Protein AF-A0A8S2E048-F1 (afdb_monomer)

InterPro domains:
  IPR001841 Zinc finger, RING-type [PS50089] (228-266)
  IPR013083 Zinc finger, RING/FYVE/PHD-type [G3DSA:3.30.40.10] (220-279)
  IPR013083 Zinc finger, RING/FYVE/PHD-type [G3DSA:3.30.40.10] (282-357)
  IPR036397 Ribonuclease H superfamily [G3DSA:3.30.420.10] (151-219)

Secondary structure (DSSP, 8-state):
-HHHHHHHTT-SS--HHHHHHHHT--HHHHHHHHHHH-S----PPPP-----TTHHHHHHHHHHHHHHHS-TT----EEEEEEEESS-TTS--------S-TTTS-HHHHS----TT--EEEEEEEEETTEEPPPEEEEESSPPPHHHHHHHS--S-----S-GGG-THHHHHHHHHHHHTGGG---SSHHHHHHHHHHHHHT--HHHHHHHHHTTS--SS-GGGSB-TTT-SBPSSEEEETTT--EEEHHHHHHHHHHH-S-B-TTSSB--EEEPPHHHHHHHTT-EEE-TTGGGT---EEEGGGHHHHHHT-GGGGGGG----HHHHHHH-TT-EEEPTTT--EEEHHHHHTTTT-HHHHHHHHHHHHHHHHHHHHHHHHHHHHHHHHHHHHHHHHHHHHHHHHHHHHHHHHHHHHHHHHHHHTS--S-HHHHHHHHHHHHHHHHHHHHHHHHHHHHHHHHHHHHHHHHHHHHHHHHHHHHHHHHHHHHHHHHHHHHHHHHSTTTHHHHHHHTTT-

Radius of gyration: 43.9 Å; Cα contacts (8 Å, |Δi|>4): 364; chains: 1; bounding box: 95×52×153 Å

Solvent-accessible surface area (backbone atoms only — not comparable to full-atom values): 30996 Å² total; per-residue (Å²): 108,71,66,58,51,70,62,53,57,97,44,90,87,68,50,65,60,59,52,14,65,76,70,76,41,60,45,70,59,53,55,49,45,31,68,77,71,47,91,64,71,97,72,82,84,79,90,71,84,84,69,62,83,66,48,53,62,49,39,53,51,40,52,55,47,49,68,71,67,57,57,90,89,56,86,64,73,51,70,54,75,47,79,46,52,40,65,47,81,90,54,96,68,90,83,79,74,89,73,99,47,82,84,81,49,55,63,81,68,75,46,87,86,78,67,95,80,56,67,38,36,41,38,37,46,40,37,29,60,90,35,68,53,85,76,43,75,46,89,38,95,61,85,84,54,71,67,63,53,63,75,70,61,84,95,81,82,84,82,80,63,91,45,73,88,78,44,52,60,62,58,51,51,52,52,51,47,50,61,56,38,47,92,80,38,63,39,96,43,71,69,55,41,54,52,47,48,59,51,47,59,73,67,57,54,54,66,58,40,25,60,57,34,44,90,73,52,74,60,93,55,65,60,88,71,45,32,10,81,79,82,68,41,74,49,50,71,56,33,17,32,63,77,83,65,53,46,28,21,44,66,63,51,52,50,50,28,62,75,65,70,63,50,47,35,99,85,78,45,73,58,40,91,30,84,47,55,67,69,48,51,65,42,48,53,67,39,75,41,70,44,92,39,38,91,69,67,41,84,55,69,36,36,57,83,49,39,66,65,44,62,76,67,36,87,38,57,72,55,76,80,60,88,72,68,64,71,64,46,71,76,69,46,48,77,46,75,43,69,40,90,87,74,64,50,76,46,38,50,48,36,53,77,69,61,74,63,35,75,68,55,48,50,50,51,52,52,52,53,50,50,52,50,52,52,51,50,50,54,51,51,51,54,52,50,52,54,50,53,52,53,52,51,54,50,50,52,54,48,52,53,51,50,51,54,53,48,54,56,51,50,54,52,49,52,53,52,52,52,54,49,54,58,55,66,73,60,79,76,90,51,72,72,57,50,52,51,48,50,53,52,46,52,51,50,52,48,53,50,49,53,51,50,53,52,50,52,52,54,48,51,56,54,48,53,52,52,52,53,59,49,52,55,53,49,53,54,51,51,55,54,49,55,58,53,48,58,54,51,56,57,52,51,59,54,54,55,58,58,62,56,65,75,61,58,76,68,59,64,63,56,66,63,55,72,76,74,112

Foldseek 3Di:
DVVLCVDPPPDPPDDLVNVCVVVVHDSVVSVCCCVPPHPDDDDDDDDDDDDDPCSVVLLVVLVVVCVVPQDLPDFDKDKDKDKDFQQLVVAPDPLDADDPDPVPDDCVRNDDDDDPQGFIKIKMWIATLQAIDPIDIDRDSDDDDVVNVVVPDDDPDDPDRVHVVLDLVVVVVNVLSCQLCPPSHGHPDPVRSVVSSVVSSVVDDSVNSNVSCVVVNPDLAPLVQQAAPQPRHGAAQWKAFPPPRGIHHPVRQVCVCVVVVPCADPVGDRGDTDHHDPVNVVSQQPDFDQAPLVVQPRPHGHGNVCNVVCNVVPPSVVVVPDDDDPVVCQVPPQQDWDADPQQRDTDGNVCVVVVVDDPVVSVVVVVVVVVVVVVVVVVVVVVVVVVVVVVVVVVVVVVVVVVVVVVVVVVVVVVVVVVVVVVVVVPDDDDPVVNVVVVVVVVVVVVVVVVVVVVVVVVVVVVVVVVVVVVVVVVVVVVVVVVVVVVVVVVVVVVVVVVVVVVVPPPPRVPVVVVVVD

Structure (mmCIF, N/CA/C/O backbone):
data_AF-A0A8S2E048-F1
#
_entry.id   AF-A0A8S2E048-F1
#
loop_
_atom_site.group_PDB
_atom_site.id
_atom_site.type_symbol
_atom_site.label_atom_id
_atom_site.label_alt_id
_atom_site.label_comp_id
_atom_site.label_asym_id
_atom_site.label_entity_id
_atom_site.label_seq_id
_atom_site.pdbx_PDB_ins_code
_atom_site.Cartn_x
_atom_site.Cartn_y
_atom_site.Cartn_z
_atom_site.occupancy
_atom_site.B_iso_or_equiv
_atom_site.auth_seq_id
_atom_site.auth_comp_id
_atom_site.auth_asym_id
_atom_site.auth_atom_id
_atom_site.pdbx_PDB_model_num
ATOM 1 N N . MET A 1 1 ? 26.032 9.652 -38.386 1.00 67.62 1 MET A N 1
ATOM 2 C CA . MET A 1 1 ? 24.810 9.243 -37.644 1.00 67.62 1 MET A CA 1
ATOM 3 C C . MET A 1 1 ? 24.551 7.737 -37.676 1.00 67.62 1 MET A C 1
ATOM 5 O O . MET A 1 1 ? 24.403 7.156 -36.607 1.00 67.62 1 MET A O 1
ATOM 9 N N . ALA A 1 2 ? 24.560 7.079 -38.843 1.00 71.56 2 ALA A N 1
ATOM 10 C CA . ALA A 1 2 ? 24.383 5.620 -38.939 1.00 71.56 2 ALA A CA 1
ATOM 11 C C . ALA A 1 2 ? 25.393 4.820 -38.087 1.00 71.56 2 ALA A C 1
ATOM 13 O O . ALA A 1 2 ? 25.016 3.880 -37.393 1.00 71.56 2 ALA A O 1
ATOM 14 N N . GLN A 1 3 ? 26.659 5.251 -38.053 1.00 74.75 3 GLN A N 1
ATOM 15 C CA . GLN A 1 3 ? 27.702 4.617 -37.235 1.00 74.75 3 GLN A CA 1
ATOM 16 C C . GLN A 1 3 ? 27.461 4.744 -35.718 1.00 74.75 3 GLN A C 1
ATOM 18 O O . GLN A 1 3 ? 27.667 3.772 -34.998 1.00 74.75 3 GLN A O 1
ATOM 23 N N . ILE A 1 4 ? 26.971 5.899 -35.239 1.00 74.94 4 ILE A N 1
ATOM 24 C CA . ILE A 1 4 ? 26.616 6.118 -33.821 1.00 74.94 4 ILE A CA 1
ATOM 25 C C . ILE A 1 4 ? 25.487 5.164 -33.420 1.00 74.94 4 ILE A C 1
ATOM 27 O O . ILE A 1 4 ? 25.600 4.452 -32.426 1.00 74.94 4 ILE A O 1
ATOM 31 N N . THR A 1 5 ? 24.433 5.102 -34.236 1.00 79.12 5 THR A N 1
ATOM 32 C CA . THR A 1 5 ? 23.272 4.231 -34.003 1.00 79.12 5 THR A CA 1
ATOM 33 C C . THR A 1 5 ? 23.685 2.761 -33.982 1.00 79.12 5 THR A C 1
ATOM 35 O O . THR A 1 5 ? 23.364 2.049 -33.038 1.00 79.12 5 THR A O 1
ATOM 38 N N . ARG A 1 6 ? 24.475 2.315 -34.965 1.00 82.56 6 ARG A N 1
ATOM 39 C CA . ARG A 1 6 ? 24.931 0.921 -35.070 1.00 82.56 6 ARG A CA 1
ATOM 40 C C . ARG A 1 6 ? 25.806 0.477 -33.895 1.00 82.56 6 ARG A C 1
ATOM 42 O O . ARG A 1 6 ? 25.727 -0.675 -33.491 1.00 82.56 6 ARG A O 1
ATOM 49 N N . ARG A 1 7 ? 26.663 1.358 -33.372 1.00 81.31 7 ARG A N 1
ATOM 50 C CA . ARG A 1 7 ? 27.609 1.024 -32.292 1.00 81.31 7 ARG A CA 1
ATOM 51 C C . ARG A 1 7 ? 27.009 1.150 -30.893 1.00 81.31 7 ARG A C 1
ATOM 53 O O . ARG A 1 7 ? 27.423 0.395 -30.019 1.00 81.31 7 ARG A O 1
ATOM 60 N N . LEU A 1 8 ? 26.099 2.102 -30.670 1.00 82.00 8 LEU A N 1
ATOM 61 C CA . LEU A 1 8 ? 25.545 2.382 -29.339 1.00 82.00 8 LEU A CA 1
ATOM 62 C C . LEU A 1 8 ? 24.195 1.705 -29.075 1.00 82.00 8 LEU A C 1
ATOM 64 O O . LEU A 1 8 ? 23.860 1.487 -27.911 1.00 82.00 8 LEU A O 1
ATOM 68 N N . ASN A 1 9 ? 23.413 1.362 -30.104 1.00 84.56 9 ASN A N 1
ATOM 69 C CA . ASN A 1 9 ? 22.145 0.668 -29.884 1.00 84.56 9 ASN A CA 1
ATOM 70 C C . ASN A 1 9 ? 22.388 -0.724 -29.280 1.00 84.56 9 ASN A C 1
ATOM 72 O O . ASN A 1 9 ? 23.207 -1.481 -29.796 1.00 84.56 9 ASN A O 1
ATOM 76 N N . ASN A 1 10 ? 21.674 -1.059 -28.202 1.00 82.81 10 ASN A N 1
ATOM 77 C CA . ASN A 1 10 ? 21.772 -2.341 -27.487 1.00 82.81 10 ASN A CA 1
ATOM 78 C C . ASN A 1 10 ? 23.187 -2.743 -27.021 1.00 82.81 10 ASN A C 1
ATOM 80 O O . ASN A 1 10 ? 23.429 -3.913 -26.734 1.00 82.81 10 ASN A O 1
ATOM 84 N N . ASN A 1 11 ? 24.119 -1.793 -26.904 1.00 83.81 11 ASN A N 1
ATOM 85 C CA . ASN A 1 11 ? 25.487 -2.075 -26.481 1.00 83.81 11 ASN A CA 1
ATOM 86 C C . ASN A 1 11 ? 25.740 -1.573 -25.052 1.00 83.81 11 ASN A C 1
ATOM 88 O O . ASN A 1 11 ? 25.639 -0.379 -24.776 1.00 83.81 11 ASN A O 1
ATOM 92 N N . SER A 1 12 ? 26.084 -2.487 -24.140 1.00 83.25 12 SER A N 1
ATOM 93 C CA . SER A 1 12 ? 26.368 -2.157 -22.736 1.00 83.25 12 SER A CA 1
ATOM 94 C C . SER A 1 12 ? 27.851 -1.973 -22.400 1.00 83.25 12 SER A C 1
ATOM 96 O O . SER A 1 12 ? 28.167 -1.636 -21.261 1.00 83.25 12 SER A O 1
ATOM 98 N N . GLU A 1 13 ? 28.751 -2.224 -23.350 1.00 83.25 13 GLU A N 1
ATOM 99 C CA . GLU A 1 13 ? 30.206 -2.254 -23.133 1.00 83.25 13 GLU A CA 1
ATOM 100 C C . GLU A 1 13 ? 30.890 -0.931 -23.501 1.00 83.25 13 GLU A C 1
ATOM 102 O O . GLU A 1 13 ? 32.025 -0.674 -23.103 1.00 83.25 13 GLU A O 1
ATOM 107 N N . ILE A 1 14 ? 30.196 -0.057 -24.237 1.00 82.19 14 ILE A N 1
ATOM 108 C CA . ILE A 1 14 ? 30.760 1.187 -24.763 1.00 82.19 14 ILE A CA 1
ATOM 109 C C . ILE A 1 14 ? 30.167 2.393 -24.027 1.00 82.19 14 ILE A C 1
ATOM 111 O O . ILE A 1 14 ? 28.967 2.655 -24.085 1.00 82.19 14 ILE A O 1
ATOM 115 N N . SER A 1 15 ? 31.025 3.177 -23.369 1.00 83.31 15 SER A N 1
ATOM 116 C CA . SER A 1 15 ? 30.645 4.483 -22.819 1.00 83.31 15 SER A CA 1
ATOM 117 C C . SER A 1 15 ? 30.685 5.568 -23.902 1.00 83.31 15 SER A C 1
ATOM 119 O O . SER A 1 15 ? 31.484 5.497 -24.837 1.00 83.31 15 SER A O 1
ATOM 121 N N . GLN A 1 16 ? 29.879 6.626 -23.755 1.00 83.06 16 GLN A N 1
ATOM 122 C CA . GLN A 1 16 ? 29.918 7.778 -24.671 1.00 83.06 16 GLN A CA 1
ATOM 123 C C . GLN A 1 16 ? 31.307 8.440 -24.711 1.00 83.06 16 GLN A C 1
ATOM 125 O O . GLN A 1 16 ? 31.718 8.942 -25.752 1.00 83.06 16 GLN A O 1
ATOM 130 N N . ARG A 1 17 ? 32.061 8.401 -23.599 1.00 83.50 17 ARG A N 1
ATOM 131 C CA . ARG A 1 17 ? 33.445 8.900 -23.545 1.00 83.50 17 ARG A CA 1
ATOM 132 C C . ARG A 1 17 ? 34.389 8.030 -24.370 1.00 83.50 17 ARG A C 1
ATOM 134 O O . ARG A 1 17 ? 35.115 8.568 -25.195 1.00 83.50 17 ARG A O 1
ATOM 141 N N . ASN A 1 18 ? 34.336 6.706 -24.211 1.00 84.31 18 ASN A N 1
ATOM 142 C CA . ASN A 1 18 ? 35.183 5.783 -24.977 1.00 84.31 18 ASN A CA 1
ATOM 143 C C . ASN A 1 18 ? 34.845 5.828 -26.472 1.00 84.31 18 ASN A C 1
ATOM 145 O O . ASN A 1 18 ? 35.739 5.790 -27.313 1.00 84.31 18 ASN A O 1
ATOM 149 N N . PHE A 1 19 ? 33.559 5.969 -26.802 1.00 84.50 19 PHE A N 1
ATOM 150 C CA . PHE A 1 19 ? 33.111 6.200 -28.171 1.00 84.50 19 PHE A CA 1
ATOM 151 C C . PHE A 1 19 ? 33.676 7.515 -28.730 1.00 84.50 19 PHE A C 1
ATOM 153 O O . PHE A 1 19 ? 34.195 7.536 -29.841 1.00 84.50 19 PHE A O 1
ATOM 160 N N . GLY A 1 20 ? 33.639 8.596 -27.945 1.00 85.88 20 GLY A N 1
ATOM 161 C CA . GLY A 1 20 ? 34.227 9.882 -28.319 1.00 85.88 20 GLY A CA 1
ATOM 162 C C . GLY A 1 20 ? 35.725 9.821 -28.574 1.00 85.88 20 GLY A C 1
ATOM 163 O O . GLY A 1 20 ? 36.179 10.324 -29.594 1.00 85.88 20 GLY A O 1
ATOM 164 N N . VAL A 1 21 ? 36.478 9.126 -27.722 1.00 87.00 21 VAL A N 1
ATOM 165 C CA . VAL A 1 21 ? 37.919 8.913 -27.924 1.00 87.00 21 VAL A CA 1
ATOM 166 C C . VAL A 1 21 ? 38.187 8.140 -29.218 1.00 87.00 21 VAL A C 1
ATOM 168 O O . VAL A 1 21 ? 39.034 8.547 -30.004 1.00 87.00 21 VAL A O 1
ATOM 171 N N . HIS A 1 22 ? 37.436 7.066 -29.485 1.00 85.00 22 HIS A N 1
ATOM 172 C CA . HIS A 1 22 ? 37.655 6.225 -30.667 1.00 85.00 22 HIS A CA 1
ATOM 173 C C . HIS A 1 22 ? 37.386 6.949 -31.995 1.00 85.00 22 HIS A C 1
ATOM 175 O O . HIS A 1 22 ? 38.055 6.676 -32.986 1.00 85.00 22 HIS A O 1
ATOM 181 N N . TYR A 1 23 ? 36.419 7.869 -32.016 1.00 83.75 23 TYR A N 1
ATOM 182 C CA . TYR A 1 23 ? 36.053 8.628 -33.217 1.00 83.75 23 TYR A CA 1
ATOM 183 C C . TYR A 1 23 ? 36.603 10.060 -33.230 1.00 83.75 23 TYR A C 1
ATOM 185 O O . TYR A 1 23 ? 36.299 10.809 -34.154 1.00 83.75 23 TYR A O 1
ATOM 193 N N . ASN A 1 24 ? 37.399 10.441 -32.225 1.00 87.06 24 ASN A N 1
ATOM 194 C CA . ASN A 1 24 ? 37.894 11.802 -32.010 1.00 87.06 24 ASN A CA 1
ATOM 195 C C . ASN A 1 24 ? 36.772 12.867 -31.984 1.00 87.06 24 ASN A C 1
ATOM 197 O O . ASN A 1 24 ? 36.847 13.912 -32.627 1.00 87.06 24 ASN A O 1
ATOM 201 N N . ILE A 1 25 ? 35.688 12.579 -31.256 1.00 87.81 25 ILE A N 1
ATOM 202 C CA . ILE A 1 25 ? 34.513 13.449 -31.108 1.00 87.81 25 ILE A CA 1
ATOM 203 C C . ILE A 1 25 ? 34.286 13.741 -29.624 1.00 87.81 25 ILE A C 1
ATOM 205 O O . ILE A 1 25 ? 34.302 12.842 -28.785 1.00 87.81 25 ILE A O 1
ATOM 209 N N . ALA A 1 26 ? 33.993 14.999 -29.288 1.00 86.75 26 ALA A N 1
ATOM 210 C CA . ALA A 1 26 ? 33.639 15.376 -27.923 1.00 86.75 26 ALA A CA 1
ATOM 211 C C . ALA A 1 26 ? 32.378 14.639 -27.422 1.00 86.75 26 ALA A C 1
ATOM 213 O O . ALA A 1 26 ? 31.374 14.531 -28.130 1.00 86.75 26 ALA A O 1
ATOM 214 N N . HIS A 1 27 ? 32.395 14.204 -26.158 1.00 83.94 27 HIS A N 1
ATOM 215 C CA . HIS A 1 27 ? 31.259 13.541 -25.501 1.00 83.94 27 HIS A CA 1
ATOM 216 C C . HIS A 1 27 ? 29.952 14.341 -25.620 1.00 83.94 27 HIS A C 1
ATOM 218 O O . HIS A 1 27 ? 28.907 13.786 -25.947 1.00 83.94 27 HIS A O 1
ATOM 224 N N . THR A 1 28 ? 30.014 15.657 -25.404 1.00 87.25 28 THR A N 1
ATOM 225 C CA . THR A 1 28 ? 28.857 16.565 -25.492 1.00 87.25 28 THR A CA 1
ATOM 226 C C . THR A 1 28 ? 28.228 16.572 -26.885 1.00 87.25 28 THR A C 1
ATOM 228 O O . THR A 1 28 ? 27.011 16.675 -27.029 1.00 87.25 28 THR A O 1
ATOM 231 N N . THR A 1 29 ? 29.041 16.404 -27.928 1.00 86.56 29 THR A N 1
ATOM 232 C CA . THR A 1 29 ? 28.575 16.285 -29.311 1.00 86.56 29 THR A CA 1
ATOM 233 C C . THR A 1 29 ? 27.859 14.955 -29.542 1.00 86.56 29 THR A C 1
ATOM 235 O O . THR A 1 29 ? 26.855 14.922 -30.252 1.00 86.56 29 THR A O 1
ATOM 238 N N . ILE A 1 30 ? 28.315 13.862 -28.929 1.00 84.81 30 ILE A N 1
ATOM 239 C CA . ILE A 1 30 ? 27.649 12.551 -29.008 1.00 84.81 30 ILE A CA 1
ATOM 240 C C . ILE A 1 30 ? 26.301 12.591 -28.288 1.00 84.81 30 ILE A C 1
ATOM 242 O O . ILE A 1 30 ? 25.295 12.187 -28.866 1.00 84.81 30 ILE A O 1
ATOM 246 N N . GLU A 1 31 ? 26.262 13.140 -27.075 1.00 86.75 31 GLU A N 1
ATOM 247 C CA . GLU A 1 31 ? 25.040 13.302 -26.286 1.00 86.75 31 GLU A CA 1
ATOM 248 C C . GLU A 1 31 ? 23.985 14.133 -27.030 1.00 86.75 31 GLU A C 1
ATOM 250 O O . GLU A 1 31 ? 22.841 13.701 -27.187 1.00 86.75 31 GLU A O 1
ATOM 255 N N . ARG A 1 32 ? 24.391 15.280 -27.590 1.00 87.25 32 ARG A N 1
ATOM 256 C CA . ARG A 1 32 ? 23.510 16.145 -28.385 1.00 87.25 32 ARG A CA 1
ATOM 257 C C . ARG A 1 32 ? 22.956 15.424 -29.615 1.00 87.25 32 ARG A C 1
ATOM 259 O O . ARG A 1 32 ? 21.759 15.502 -29.881 1.00 87.25 32 ARG A O 1
ATOM 266 N N . ASN A 1 33 ? 23.803 14.694 -30.346 1.00 86.31 33 ASN A N 1
ATOM 267 C CA . ASN A 1 33 ? 23.371 13.921 -31.514 1.00 86.31 33 ASN A CA 1
ATOM 268 C C . ASN A 1 33 ? 22.420 12.775 -31.134 1.00 86.31 33 ASN A C 1
ATOM 270 O O . ASN A 1 33 ? 21.452 12.534 -31.854 1.00 86.31 33 ASN A O 1
ATOM 274 N N . LEU A 1 34 ? 22.651 12.095 -30.007 1.00 84.25 34 LEU A N 1
ATOM 275 C CA . LEU A 1 34 ? 21.740 11.066 -29.507 1.00 84.25 34 LEU A CA 1
ATOM 276 C C . LEU A 1 34 ? 20.366 11.662 -29.186 1.00 84.25 34 LEU A C 1
ATOM 278 O O . LEU A 1 34 ? 19.361 11.128 -29.652 1.00 84.25 34 LEU A O 1
ATOM 282 N N . MET A 1 35 ? 20.325 12.784 -28.460 1.00 82.50 35 MET A N 1
ATOM 283 C CA . MET A 1 35 ? 19.078 13.442 -28.062 1.00 82.50 35 MET A CA 1
ATOM 284 C C . MET A 1 35 ? 18.288 14.017 -29.241 1.00 82.50 35 MET A C 1
ATOM 286 O O . MET A 1 35 ? 17.082 13.801 -29.319 1.00 82.50 35 MET A O 1
ATOM 290 N N . GLN A 1 36 ? 18.950 14.732 -30.152 1.00 84.44 36 GLN A N 1
ATOM 291 C CA . GLN A 1 36 ? 18.275 15.517 -31.194 1.00 84.44 36 GLN A CA 1
ATOM 292 C C . GLN A 1 36 ? 18.029 14.746 -32.493 1.00 84.44 36 GLN A C 1
ATOM 294 O O . GLN A 1 36 ? 17.171 15.135 -33.277 1.00 84.44 36 GLN A O 1
ATOM 299 N N . ARG A 1 37 ? 18.812 13.697 -32.766 1.00 83.88 37 ARG A N 1
ATOM 300 C CA . ARG A 1 37 ? 18.866 13.074 -34.100 1.00 83.88 37 ARG A CA 1
ATOM 301 C C . ARG A 1 37 ? 18.714 11.552 -34.089 1.00 83.88 37 ARG A C 1
ATOM 303 O O . ARG A 1 37 ? 18.853 10.927 -35.135 1.00 83.88 37 ARG A O 1
ATOM 310 N N . THR A 1 38 ? 18.459 10.941 -32.930 1.00 82.06 38 THR A N 1
ATOM 311 C CA . THR A 1 38 ? 18.181 9.498 -32.811 1.00 82.06 38 THR A CA 1
ATOM 312 C C . THR A 1 38 ? 17.097 9.232 -31.765 1.00 82.06 38 THR A C 1
ATOM 314 O O . THR A 1 38 ? 16.823 10.087 -30.922 1.00 82.06 38 THR A O 1
ATOM 317 N N . SER A 1 39 ? 16.533 8.024 -31.760 1.00 83.44 39 SER A N 1
ATOM 318 C CA . SER A 1 39 ? 15.650 7.516 -30.696 1.00 83.44 39 SER A CA 1
ATOM 319 C C . SER A 1 39 ? 16.404 6.835 -29.541 1.00 83.44 39 SER A C 1
ATOM 321 O O . SER A 1 39 ? 15.804 6.490 -28.524 1.00 83.44 39 SER A O 1
ATOM 323 N N . ILE A 1 40 ? 17.724 6.656 -29.656 1.00 83.75 40 ILE A N 1
ATOM 324 C CA . ILE A 1 40 ? 18.535 5.963 -28.650 1.00 83.75 40 ILE A CA 1
ATOM 325 C C . ILE A 1 40 ? 18.714 6.869 -27.433 1.00 83.75 40 ILE A C 1
ATOM 327 O O . ILE A 1 40 ? 19.072 8.044 -27.548 1.00 83.75 40 ILE A O 1
ATOM 331 N N . ARG A 1 41 ? 18.473 6.320 -26.240 1.00 85.50 41 ARG A N 1
ATOM 332 C CA . ARG A 1 41 ? 18.638 7.028 -24.967 1.00 85.50 41 ARG A CA 1
ATOM 333 C C . ARG A 1 41 ? 19.478 6.192 -24.003 1.00 85.50 41 ARG A C 1
ATOM 335 O O . ARG A 1 41 ? 19.247 4.987 -23.913 1.00 85.50 41 ARG A O 1
ATOM 342 N N . PRO A 1 42 ? 20.413 6.802 -23.253 1.00 79.62 42 PRO A N 1
ATOM 343 C CA . PRO A 1 42 ? 21.104 6.097 -22.185 1.00 79.62 42 PRO A CA 1
ATOM 344 C C . PRO A 1 42 ? 20.088 5.699 -21.106 1.00 79.62 42 PRO A C 1
ATOM 346 O O . PRO A 1 42 ? 19.324 6.528 -20.611 1.00 79.62 42 PRO A O 1
ATOM 349 N N . ARG A 1 43 ? 20.068 4.417 -20.741 1.00 80.81 43 ARG A N 1
ATOM 350 C CA . ARG A 1 43 ? 19.226 3.872 -19.669 1.00 80.81 43 ARG A CA 1
ATOM 351 C C . ARG A 1 43 ? 20.120 3.212 -18.625 1.00 80.81 43 ARG A C 1
ATOM 353 O O . ARG A 1 43 ? 21.130 2.598 -18.965 1.00 80.81 43 ARG A O 1
ATOM 360 N N . LYS A 1 44 ? 19.758 3.328 -17.345 1.00 77.00 44 LYS A N 1
ATOM 361 C CA . LYS A 1 44 ? 20.443 2.583 -16.280 1.00 77.00 44 LYS A CA 1
ATOM 362 C C . LYS A 1 44 ? 20.085 1.103 -16.407 1.00 77.00 44 LYS A C 1
ATOM 364 O O . LYS A 1 44 ? 18.911 0.767 -16.537 1.00 77.00 44 LYS A O 1
ATOM 369 N N . ARG A 1 45 ? 21.089 0.224 -16.350 1.00 76.06 45 ARG A N 1
ATOM 370 C CA . ARG A 1 45 ? 20.858 -1.226 -16.300 1.00 76.06 45 ARG A CA 1
ATOM 371 C C . ARG A 1 45 ? 20.123 -1.569 -15.008 1.00 76.06 45 ARG A C 1
ATOM 373 O O . ARG A 1 45 ? 20.528 -1.138 -13.928 1.00 76.06 45 ARG A O 1
ATOM 380 N N . ILE A 1 46 ? 19.058 -2.350 -15.132 1.00 74.69 46 ILE A N 1
ATOM 381 C CA . ILE A 1 46 ? 18.305 -2.861 -13.989 1.00 74.69 46 ILE A CA 1
ATOM 382 C C . ILE A 1 46 ? 19.099 -4.030 -13.396 1.00 74.69 46 ILE A C 1
ATOM 384 O O . ILE A 1 46 ? 19.632 -4.864 -14.131 1.00 74.69 46 ILE A O 1
ATOM 388 N N . LYS A 1 47 ? 19.232 -4.069 -12.066 1.00 72.88 47 LYS A N 1
ATOM 389 C CA . LYS A 1 47 ? 19.895 -5.181 -11.374 1.00 72.88 47 LYS A CA 1
ATOM 390 C C . LYS A 1 47 ? 19.021 -6.430 -11.495 1.00 72.88 47 LYS A C 1
ATOM 392 O O . LYS A 1 47 ? 17.844 -6.376 -11.162 1.00 72.88 47 LYS A O 1
ATOM 397 N N . ALA A 1 48 ? 19.611 -7.543 -11.915 1.00 70.31 48 ALA A N 1
ATOM 398 C CA . ALA A 1 48 ? 18.954 -8.844 -11.956 1.00 70.31 48 ALA A CA 1
ATOM 399 C C . ALA A 1 48 ? 19.873 -9.907 -11.330 1.00 70.31 48 ALA A C 1
ATOM 401 O O . ALA A 1 48 ? 21.098 -9.810 -11.473 1.00 70.31 48 ALA A O 1
ATOM 402 N N . PRO A 1 49 ? 19.319 -10.904 -10.621 1.00 72.56 49 PRO A N 1
ATOM 403 C CA . PRO A 1 49 ? 20.102 -12.017 -10.107 1.00 72.56 49 PRO A CA 1
ATOM 404 C C . PRO A 1 49 ? 20.673 -12.835 -11.267 1.00 72.56 49 PRO A C 1
ATOM 406 O O . PRO A 1 49 ? 19.996 -13.094 -12.261 1.00 72.56 49 PRO A O 1
ATOM 409 N N . LYS A 1 50 ? 21.931 -13.259 -11.133 1.00 81.19 50 LYS A N 1
ATOM 410 C CA . LYS A 1 50 ? 22.563 -14.150 -12.105 1.00 81.19 50 LYS A CA 1
ATOM 411 C C . LYS A 1 50 ? 22.061 -15.569 -11.858 1.00 81.19 50 LYS A C 1
ATOM 413 O O . LYS A 1 50 ? 22.527 -16.225 -10.929 1.00 81.19 50 LYS A O 1
ATOM 418 N N . TYR A 1 51 ? 21.112 -16.028 -12.669 1.00 80.25 51 TYR A N 1
ATOM 419 C CA . TYR A 1 51 ? 20.669 -17.416 -12.617 1.00 80.25 51 TYR A CA 1
ATOM 420 C C . TYR A 1 51 ? 21.800 -18.354 -13.042 1.00 80.25 51 TYR A C 1
ATOM 422 O O . TYR A 1 51 ? 22.514 -18.107 -14.014 1.00 80.25 51 TYR A O 1
ATOM 430 N N . VAL A 1 52 ? 21.967 -19.434 -12.287 1.00 82.88 52 VAL A N 1
ATOM 431 C CA . VAL A 1 52 ? 22.939 -20.493 -12.557 1.00 82.88 52 VAL A CA 1
ATOM 432 C C . VAL A 1 52 ? 22.172 -21.774 -12.878 1.00 82.88 52 VAL A C 1
ATOM 434 O O . VAL A 1 52 ? 21.336 -22.206 -12.084 1.00 82.88 52 VAL A O 1
ATOM 437 N N . LYS A 1 53 ? 22.474 -22.411 -14.018 1.00 84.56 53 LYS A N 1
ATOM 438 C CA . LYS A 1 53 ? 21.829 -23.661 -14.476 1.00 84.56 53 LYS A CA 1
ATOM 439 C C . LYS A 1 53 ? 20.294 -23.522 -14.555 1.00 84.56 53 LYS A C 1
ATOM 441 O O . LYS A 1 53 ? 19.785 -22.525 -15.051 1.00 84.56 53 LYS A O 1
ATOM 446 N N . ASP A 1 54 ? 19.554 -24.500 -14.032 1.00 81.81 54 ASP A N 1
ATOM 447 C CA . ASP A 1 54 ? 18.090 -24.591 -14.103 1.00 81.81 54 ASP A CA 1
ATOM 448 C C . ASP A 1 54 ? 17.340 -23.654 -13.142 1.00 81.81 54 ASP A C 1
ATOM 450 O O . ASP A 1 54 ? 16.125 -23.786 -12.978 1.00 81.81 54 ASP A O 1
ATOM 454 N N . GLN A 1 55 ? 18.026 -22.719 -12.475 1.00 78.31 55 GLN A N 1
ATOM 455 C CA . GLN A 1 55 ? 17.375 -21.767 -11.569 1.00 78.31 55 GLN A CA 1
ATOM 456 C C . GLN A 1 55 ? 16.309 -20.928 -12.283 1.00 78.31 55 GLN A C 1
ATOM 458 O O . GLN A 1 55 ? 15.243 -20.711 -11.716 1.00 78.31 55 GLN A O 1
ATOM 463 N N . GLU A 1 56 ? 16.556 -20.524 -13.531 1.00 80.94 56 GLU A N 1
ATOM 464 C CA . GLU A 1 56 ? 15.589 -19.770 -14.335 1.00 80.94 56 GLU A CA 1
ATOM 465 C C . GLU A 1 56 ? 14.334 -20.601 -14.639 1.00 80.94 56 GLU A C 1
ATOM 467 O O . GLU A 1 56 ? 13.219 -20.185 -14.325 1.00 80.94 56 GLU A O 1
ATOM 472 N N . LYS A 1 57 ? 14.511 -21.825 -15.156 1.00 79.12 57 LYS A N 1
ATOM 473 C CA . LYS A 1 57 ? 13.402 -22.755 -15.434 1.00 79.12 57 LYS A CA 1
ATOM 474 C C . LYS A 1 57 ? 12.604 -23.073 -14.170 1.00 79.12 57 LYS A C 1
ATOM 476 O O . LYS A 1 57 ? 11.376 -23.157 -14.202 1.00 79.12 57 LYS A O 1
ATOM 481 N N . ARG A 1 58 ? 13.291 -23.236 -13.034 1.00 78.12 58 ARG A N 1
ATOM 482 C CA . ARG A 1 58 ? 12.656 -23.471 -11.733 1.00 78.12 58 ARG A CA 1
ATOM 483 C C . ARG A 1 58 ? 11.861 -22.253 -11.272 1.00 78.12 58 ARG A C 1
ATOM 485 O O . ARG A 1 58 ? 10.741 -22.434 -10.806 1.00 78.12 58 ARG A O 1
ATOM 492 N N . ALA A 1 59 ? 12.400 -21.044 -11.424 1.00 75.44 59 ALA A N 1
ATOM 493 C CA . ALA A 1 59 ? 11.687 -19.811 -11.107 1.00 75.44 59 ALA A CA 1
ATOM 494 C C . ALA A 1 59 ? 10.416 -19.678 -11.959 1.00 75.44 59 ALA A C 1
ATOM 496 O O . ALA A 1 59 ? 9.336 -19.510 -11.401 1.00 75.44 59 ALA A O 1
ATOM 497 N N . GLN A 1 60 ? 10.510 -19.880 -13.278 1.00 77.06 60 GLN A N 1
ATOM 498 C CA . GLN A 1 60 ? 9.355 -19.866 -14.186 1.00 77.06 60 GLN A CA 1
ATOM 499 C C . GLN A 1 60 ? 8.289 -20.898 -13.785 1.00 77.06 60 GLN A C 1
ATOM 501 O O . GLN A 1 60 ? 7.111 -20.559 -13.646 1.00 77.06 60 GLN A O 1
ATOM 506 N N . LYS A 1 61 ? 8.694 -22.152 -13.529 1.00 74.88 61 LYS A N 1
ATOM 507 C CA . LYS A 1 61 ? 7.781 -23.217 -13.086 1.00 74.88 61 LYS A CA 1
ATOM 508 C C . LYS A 1 61 ? 7.094 -22.858 -11.768 1.00 74.88 61 LYS A C 1
ATOM 510 O O . LYS A 1 61 ? 5.882 -23.021 -11.653 1.00 74.88 61 LYS A O 1
ATOM 515 N N . ASN A 1 62 ? 7.853 -22.355 -10.797 1.00 71.50 62 ASN A N 1
ATOM 516 C CA . ASN A 1 62 ? 7.350 -21.966 -9.483 1.00 71.50 62 ASN A CA 1
ATOM 517 C C . ASN A 1 62 ? 6.372 -20.785 -9.560 1.00 71.50 62 ASN A C 1
ATOM 519 O O . ASN A 1 62 ? 5.331 -20.832 -8.909 1.00 71.50 62 ASN A O 1
ATOM 523 N N . CYS A 1 63 ? 6.653 -19.776 -10.390 1.00 73.88 63 CYS A N 1
ATOM 524 C CA . CYS A 1 63 ? 5.715 -18.685 -10.665 1.00 73.88 63 CYS A CA 1
ATOM 525 C C . CYS A 1 63 ? 4.411 -19.214 -11.276 1.00 73.88 63 CYS A C 1
ATOM 527 O O . CYS A 1 63 ? 3.329 -18.831 -10.842 1.00 73.88 63 CYS A O 1
ATOM 529 N N . GLY A 1 64 ? 4.497 -20.148 -12.229 1.00 67.44 64 GLY A N 1
ATOM 530 C CA . GLY A 1 64 ? 3.313 -20.782 -12.812 1.00 67.44 64 GLY A CA 1
ATOM 531 C C . GLY A 1 64 ? 2.503 -21.600 -11.799 1.00 67.44 64 GLY A C 1
ATOM 532 O O . GLY A 1 64 ? 1.277 -21.608 -11.856 1.00 67.44 64 GLY A O 1
ATOM 533 N N . VAL A 1 65 ? 3.168 -22.282 -10.861 1.00 70.00 65 VAL A N 1
ATOM 534 C CA . VAL A 1 65 ? 2.499 -23.000 -9.763 1.00 70.00 65 VAL A CA 1
ATOM 535 C C . VAL A 1 65 ? 1.790 -22.021 -8.831 1.00 70.00 65 VAL A C 1
ATOM 537 O O . VAL A 1 65 ? 0.611 -22.221 -8.567 1.00 70.00 65 VAL A O 1
ATOM 540 N N . LEU A 1 66 ? 2.459 -20.947 -8.400 1.00 70.88 66 LEU A N 1
ATOM 541 C CA . LEU A 1 66 ? 1.850 -19.897 -7.577 1.00 70.88 66 LEU A CA 1
ATOM 542 C C . LEU A 1 66 ? 0.609 -19.303 -8.230 1.00 70.88 66 LEU A C 1
ATOM 544 O O . LEU A 1 66 ? -0.437 -19.229 -7.596 1.00 70.88 66 LEU A O 1
ATOM 548 N N . TYR A 1 67 ? 0.723 -18.935 -9.504 1.00 70.56 67 TYR A N 1
ATOM 549 C CA . TYR A 1 67 ? -0.374 -18.350 -10.263 1.00 70.56 67 TYR A CA 1
ATOM 550 C C . TYR A 1 67 ? -1.612 -19.258 -10.298 1.00 70.56 67 TYR A C 1
ATOM 552 O O . TYR A 1 67 ? -2.734 -18.772 -10.229 1.00 70.56 67 TYR A O 1
ATOM 560 N N . ARG A 1 68 ? -1.414 -20.582 -10.377 1.00 65.81 68 ARG A N 1
ATOM 561 C CA . ARG A 1 68 ? -2.510 -21.564 -10.382 1.00 65.81 68 ARG A CA 1
ATOM 562 C C . ARG A 1 68 ? -3.035 -21.909 -8.990 1.00 65.81 68 ARG A C 1
ATOM 564 O O . ARG A 1 68 ? -4.187 -22.305 -8.871 1.00 65.81 68 ARG A O 1
ATOM 571 N N . GLN A 1 69 ? -2.181 -21.855 -7.970 1.00 68.56 69 GLN A N 1
ATOM 572 C CA . GLN A 1 69 ? -2.504 -22.332 -6.624 1.00 68.56 69 GLN A CA 1
ATOM 573 C C . GLN A 1 69 ? -3.044 -21.251 -5.698 1.00 68.56 69 GLN A C 1
ATOM 575 O O . GLN A 1 69 ? -3.684 -21.613 -4.717 1.00 68.56 69 GLN A O 1
ATOM 580 N N . ILE A 1 70 ? -2.782 -19.969 -5.962 1.00 67.50 70 ILE A N 1
ATOM 581 C CA . ILE A 1 70 ? -3.333 -18.864 -5.175 1.00 67.50 70 ILE A CA 1
ATOM 582 C C . ILE A 1 70 ? -4.807 -18.676 -5.570 1.00 67.50 70 ILE A C 1
ATOM 584 O O . ILE A 1 70 ? -5.080 -18.313 -6.715 1.00 67.50 70 ILE A O 1
ATOM 588 N N . PRO A 1 71 ? -5.767 -18.917 -4.656 1.00 62.66 71 PRO A N 1
ATOM 589 C CA . PRO A 1 71 ? -7.179 -18.658 -4.924 1.00 62.66 71 PRO A CA 1
ATOM 590 C C . PRO A 1 71 ? -7.451 -17.164 -5.135 1.00 62.66 71 PRO A C 1
ATOM 592 O O . PRO A 1 71 ? -6.798 -16.326 -4.517 1.00 62.66 71 PRO A O 1
ATOM 595 N N . LYS A 1 72 ? -8.464 -16.836 -5.945 1.00 57.84 72 LYS A N 1
ATOM 596 C CA . LYS A 1 72 ? -8.857 -15.449 -6.253 1.00 57.84 72 LYS A CA 1
ATOM 597 C C . LYS A 1 72 ? -9.241 -14.634 -5.013 1.00 57.84 72 LYS A C 1
ATOM 599 O O . LYS A 1 72 ? -8.817 -13.496 -4.876 1.00 57.84 72 LYS A O 1
ATOM 604 N N . ASP A 1 73 ? -9.923 -15.265 -4.059 1.00 62.22 73 ASP A N 1
ATOM 605 C CA . ASP A 1 73 ? -10.337 -14.638 -2.794 1.00 62.22 73 ASP A CA 1
ATOM 606 C C . ASP A 1 73 ? -9.310 -14.833 -1.666 1.00 62.22 73 ASP A C 1
ATOM 608 O O . ASP A 1 73 ? -9.615 -14.724 -0.473 1.00 62.22 73 ASP A O 1
ATOM 612 N N . CYS A 1 74 ? -8.073 -15.196 -2.012 1.00 65.31 74 CYS A N 1
ATOM 613 C CA . CYS A 1 74 ? -7.052 -15.471 -1.019 1.00 65.31 74 CYS A CA 1
ATOM 614 C C . CYS A 1 74 ? -6.466 -14.178 -0.462 1.00 65.31 74 CYS A C 1
ATOM 616 O O . CYS A 1 74 ? -5.840 -13.383 -1.161 1.00 65.31 74 CYS A O 1
ATOM 618 N N . PHE A 1 75 ? -6.600 -14.007 0.849 1.00 69.69 75 PHE A N 1
ATOM 619 C CA . PHE A 1 75 ? -5.879 -12.971 1.564 1.00 69.69 75 PHE A CA 1
ATOM 620 C C . PHE A 1 75 ? -4.405 -13.364 1.724 1.00 69.69 75 PHE A C 1
ATOM 622 O O . PHE A 1 75 ? -4.060 -14.212 2.551 1.00 69.69 75 PHE A O 1
ATOM 629 N N . ILE A 1 76 ? -3.533 -12.742 0.927 1.00 76.12 76 ILE A N 1
ATOM 630 C CA . ILE A 1 76 ? -2.094 -13.009 0.954 1.00 76.12 76 ILE A CA 1
ATOM 631 C C . ILE A 1 76 ? -1.436 -12.206 2.079 1.00 76.12 76 ILE A C 1
ATOM 633 O O . ILE A 1 76 ? -1.471 -10.973 2.101 1.00 76.12 76 ILE A O 1
ATOM 637 N N . VAL A 1 77 ? -0.779 -12.932 2.981 1.00 77.62 77 VAL A N 1
ATOM 638 C CA . VAL A 1 77 ? 0.139 -12.384 3.979 1.00 77.62 77 VAL A CA 1
ATOM 639 C C . VAL A 1 77 ? 1.538 -12.857 3.621 1.00 77.62 77 VAL A C 1
ATOM 641 O O . VAL A 1 77 ? 1.758 -14.056 3.462 1.00 77.62 77 VAL A O 1
ATOM 644 N N . MET A 1 78 ? 2.473 -11.922 3.487 1.00 79.75 78 MET A N 1
ATOM 645 C CA . MET A 1 78 ? 3.879 -12.224 3.232 1.00 79.75 78 MET A CA 1
ATOM 646 C C . MET A 1 78 ? 4.721 -11.743 4.398 1.00 79.75 78 MET A C 1
ATOM 648 O O . MET A 1 78 ? 4.556 -10.612 4.847 1.00 79.75 78 MET A O 1
ATOM 652 N N . ASP A 1 79 ? 5.627 -12.582 4.870 1.00 80.56 79 ASP A N 1
ATOM 653 C CA . ASP A 1 79 ? 6.574 -12.243 5.917 1.00 80.56 79 ASP A CA 1
ATOM 654 C C . ASP A 1 79 ? 8.015 -12.430 5.458 1.00 80.56 79 ASP A C 1
ATOM 656 O O . ASP A 1 79 ? 8.300 -13.123 4.478 1.00 80.56 79 ASP A O 1
ATOM 660 N N . ASP A 1 80 ? 8.907 -11.722 6.138 1.00 83.12 80 ASP A N 1
ATOM 661 C CA . ASP A 1 80 ? 10.338 -11.748 5.877 1.00 83.12 80 ASP A CA 1
ATOM 662 C C . ASP A 1 80 ? 11.099 -11.144 7.065 1.00 83.12 80 ASP A C 1
ATOM 664 O O . ASP A 1 80 ? 10.507 -10.522 7.964 1.00 83.12 80 ASP A O 1
ATOM 668 N N . GLU A 1 81 ? 12.424 -11.259 7.033 1.00 84.69 81 GLU A N 1
ATOM 669 C CA . GLU A 1 81 ? 13.312 -10.673 8.025 1.00 84.69 81 GLU A CA 1
ATOM 670 C C . GLU A 1 81 ? 14.462 -9.862 7.413 1.00 84.69 81 GLU A C 1
ATOM 672 O O . GLU A 1 81 ? 15.018 -10.179 6.361 1.00 84.69 81 GLU A O 1
ATOM 677 N N . LYS A 1 82 ? 14.864 -8.784 8.096 1.00 86.44 82 LYS A N 1
ATOM 678 C CA . LYS A 1 82 ? 15.988 -7.949 7.657 1.00 86.44 82 LYS A CA 1
ATOM 679 C C . LYS A 1 82 ? 16.837 -7.453 8.811 1.00 86.44 82 LYS A C 1
ATOM 681 O O . LYS A 1 82 ? 16.338 -7.055 9.862 1.00 86.44 82 LYS A O 1
ATOM 686 N N . TYR A 1 83 ? 18.143 -7.405 8.566 1.00 86.75 83 TYR A N 1
ATOM 687 C CA . TYR A 1 83 ? 19.104 -6.789 9.471 1.00 86.75 83 TYR A CA 1
ATOM 688 C C . TYR A 1 83 ? 19.211 -5.270 9.261 1.00 86.75 83 TYR A C 1
ATOM 690 O O . TYR A 1 83 ? 19.371 -4.789 8.129 1.00 86.75 83 TYR A O 1
ATOM 698 N N . PHE A 1 84 ? 19.195 -4.536 10.376 1.00 88.12 84 PHE A N 1
ATOM 699 C CA . PHE A 1 84 ? 19.431 -3.093 10.473 1.00 88.12 84 PHE A CA 1
ATOM 700 C C . PHE A 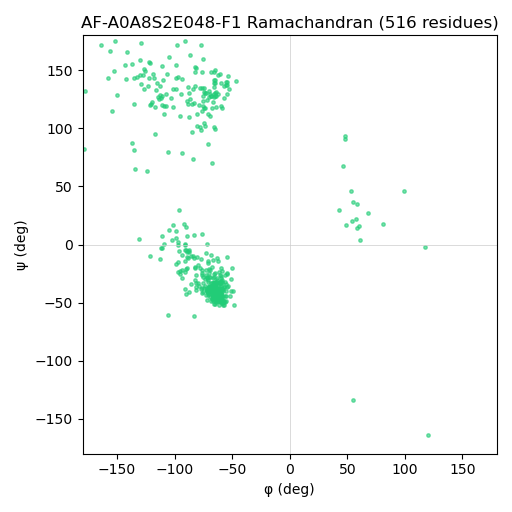1 84 ? 20.643 -2.824 11.370 1.00 88.12 84 PHE A C 1
ATOM 702 O O . PHE A 1 84 ? 20.653 -3.251 12.521 1.00 88.12 84 PHE A O 1
ATOM 709 N N . GLY A 1 85 ? 21.658 -2.131 10.852 1.00 88.25 85 GLY A N 1
ATOM 710 C CA . GLY A 1 85 ? 22.842 -1.712 11.611 1.00 88.25 85 GLY A CA 1
ATOM 711 C C . GLY A 1 85 ? 22.692 -0.330 12.251 1.00 88.25 85 GLY A C 1
ATOM 712 O O . GLY A 1 85 ? 21.697 0.357 12.029 1.00 88.25 85 GLY A O 1
ATOM 713 N N . LEU A 1 86 ? 23.661 0.109 13.049 1.00 87.19 86 LEU A N 1
ATOM 714 C CA . LEU A 1 86 ? 23.601 1.425 13.695 1.00 87.19 86 LEU A CA 1
ATOM 715 C C . LEU A 1 86 ? 23.788 2.576 12.697 1.00 87.19 86 LEU A C 1
ATOM 717 O O . LEU A 1 86 ? 23.081 3.579 12.790 1.00 87.19 86 LEU A O 1
ATOM 721 N N . SER A 1 87 ? 24.702 2.406 11.742 1.00 82.31 87 SER A N 1
ATOM 722 C CA . SER A 1 87 ? 25.124 3.442 10.788 1.00 82.31 87 SER A CA 1
ATOM 723 C C . SER A 1 87 ? 24.445 3.351 9.417 1.00 82.31 87 SER A C 1
ATOM 725 O O . SER A 1 87 ? 24.480 4.301 8.638 1.00 82.31 87 SER A O 1
ATOM 727 N N . GLY A 1 88 ? 23.837 2.202 9.095 1.00 77.44 88 GLY A N 1
ATOM 728 C CA . GLY A 1 88 ? 23.200 1.986 7.793 1.00 77.44 88 GLY A CA 1
ATOM 729 C C . GLY A 1 88 ? 24.195 1.927 6.630 1.00 77.44 88 GLY A C 1
ATOM 730 O O . GLY A 1 88 ? 23.813 2.232 5.501 1.00 77.44 88 GLY A O 1
ATOM 731 N N . ALA A 1 89 ? 25.445 1.523 6.891 1.00 72.06 89 ALA A N 1
ATOM 732 C CA . ALA A 1 89 ? 26.545 1.475 5.918 1.00 72.06 89 ALA A CA 1
ATOM 733 C C . ALA A 1 89 ? 26.203 0.735 4.610 1.00 72.06 89 ALA A C 1
ATOM 735 O O . ALA A 1 89 ? 26.719 1.064 3.546 1.00 72.06 89 ALA A O 1
ATOM 736 N N . ASP A 1 90 ? 25.302 -0.247 4.689 1.00 69.12 90 ASP A N 1
ATOM 737 C CA . ASP A 1 90 ? 24.871 -1.076 3.561 1.00 69.12 90 ASP A CA 1
ATOM 738 C C . ASP A 1 90 ? 23.952 -0.332 2.564 1.00 69.12 90 ASP A C 1
ATOM 740 O O . ASP A 1 90 ? 23.582 -0.890 1.526 1.00 69.12 90 ASP A O 1
ATOM 744 N N . ILE A 1 91 ? 23.523 0.898 2.870 1.00 71.44 91 ILE A N 1
ATOM 745 C CA . ILE A 1 91 ? 22.637 1.684 2.006 1.00 71.44 91 ILE A CA 1
ATOM 746 C C . ILE A 1 91 ? 23.490 2.496 1.030 1.00 71.44 91 ILE A C 1
ATOM 748 O O . ILE A 1 91 ? 24.311 3.302 1.468 1.00 71.44 91 ILE A O 1
ATOM 752 N N . PRO A 1 92 ? 23.283 2.346 -0.293 1.00 61.56 92 PRO A N 1
ATOM 753 C CA . PRO A 1 92 ? 23.942 3.194 -1.272 1.00 61.56 92 PRO A CA 1
ATOM 754 C C . PRO A 1 92 ? 23.443 4.634 -1.101 1.00 61.56 92 PRO A C 1
ATOM 756 O O . PRO A 1 92 ? 22.351 4.982 -1.546 1.00 61.56 92 PRO A O 1
ATOM 759 N N . GLY A 1 93 ? 24.233 5.451 -0.412 1.00 61.69 93 GLY A N 1
ATOM 760 C CA . GLY A 1 93 ? 24.005 6.877 -0.234 1.00 61.69 93 GLY A CA 1
ATOM 761 C C . GLY A 1 93 ? 24.984 7.693 -1.067 1.00 61.69 93 GLY A C 1
ATOM 762 O O . GLY A 1 93 ? 26.144 7.322 -1.240 1.00 61.69 93 GLY A O 1
ATOM 763 N N . ASN A 1 94 ? 24.520 8.840 -1.549 1.00 55.16 94 ASN A N 1
ATOM 764 C CA . ASN A 1 94 ? 25.369 9.854 -2.156 1.00 55.16 94 ASN A CA 1
ATOM 765 C C . ASN A 1 94 ? 25.974 10.732 -1.047 1.00 55.16 94 ASN A C 1
ATOM 767 O O . ASN A 1 94 ? 25.524 11.853 -0.811 1.00 55.16 94 ASN A O 1
ATOM 771 N N . ALA A 1 95 ? 26.948 10.197 -0.310 1.00 64.50 95 ALA A N 1
ATOM 772 C CA . ALA A 1 95 ? 27.711 10.984 0.652 1.00 64.50 95 ALA A CA 1
ATOM 773 C C . ALA A 1 95 ? 28.731 11.838 -0.114 1.00 64.50 95 ALA A C 1
ATOM 775 O O . ALA A 1 95 ? 29.777 11.342 -0.531 1.00 64.50 95 ALA A O 1
ATOM 776 N N . PHE A 1 96 ? 28.399 13.107 -0.340 1.00 71.25 96 PHE A N 1
ATOM 777 C CA . PHE A 1 96 ? 29.318 14.081 -0.922 1.00 71.25 96 PHE A CA 1
ATOM 778 C C . PHE A 1 96 ? 29.971 14.908 0.184 1.00 71.25 96 PHE A C 1
ATOM 780 O O . PHE A 1 96 ? 29.330 15.239 1.181 1.00 71.25 96 PHE A O 1
ATOM 787 N N . PHE A 1 97 ? 31.235 15.264 -0.017 1.00 79.94 97 PHE A N 1
ATOM 788 C CA . PHE A 1 97 ? 31.915 16.295 0.757 1.00 79.94 97 PHE A CA 1
ATOM 789 C C . PHE A 1 97 ? 32.345 17.405 -0.199 1.00 79.94 97 PHE A C 1
ATOM 791 O O . PHE A 1 97 ? 32.660 17.147 -1.362 1.00 79.94 97 PHE A O 1
ATOM 798 N N . TYR A 1 98 ? 32.334 18.640 0.286 1.00 82.88 98 TYR A N 1
ATOM 799 C CA . TYR A 1 98 ? 32.770 19.801 -0.480 1.00 82.88 98 TYR A CA 1
ATOM 800 C C . TYR A 1 98 ? 34.179 20.179 -0.038 1.00 82.88 98 TYR A C 1
ATOM 802 O O . TYR A 1 98 ? 34.466 20.216 1.158 1.00 82.88 98 TYR A O 1
ATOM 810 N N . THR A 1 99 ? 35.063 20.437 -0.997 1.00 87.25 99 THR A N 1
ATOM 811 C CA . THR A 1 99 ? 36.420 20.909 -0.729 1.00 87.25 99 THR A CA 1
ATOM 812 C C . THR A 1 99 ? 36.943 21.728 -1.901 1.00 87.25 99 THR A C 1
ATOM 814 O O . THR A 1 99 ? 36.590 21.456 -3.049 1.00 87.25 99 THR A O 1
ATOM 817 N N . ASN A 1 100 ? 37.804 22.701 -1.609 1.00 84.06 100 ASN A N 1
ATOM 818 C CA . ASN A 1 100 ? 38.555 23.434 -2.627 1.00 84.06 100 ASN A CA 1
ATOM 819 C C . ASN A 1 100 ? 39.804 22.652 -3.074 1.00 84.06 100 ASN A C 1
ATOM 821 O O . ASN A 1 100 ? 40.312 22.888 -4.165 1.00 84.06 100 ASN A O 1
ATOM 825 N N . ASP A 1 101 ? 40.274 21.704 -2.254 1.00 86.75 101 ASP 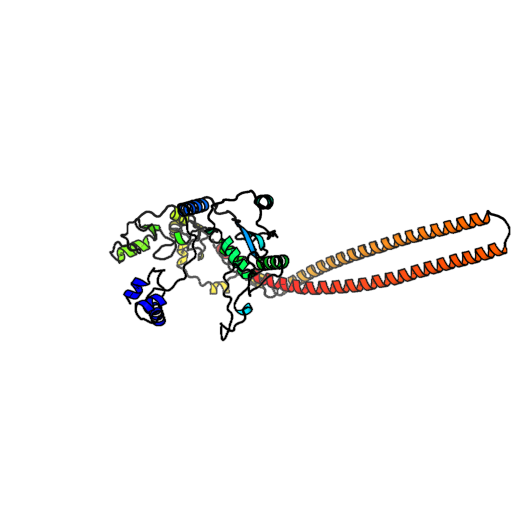A N 1
ATOM 826 C CA . ASP A 1 101 ? 41.420 20.845 -2.547 1.00 86.75 101 ASP A CA 1
ATOM 827 C C . ASP A 1 101 ? 41.327 19.510 -1.778 1.00 86.75 101 ASP A C 1
ATOM 829 O O . ASP A 1 101 ? 41.386 19.434 -0.548 1.00 86.75 101 ASP A O 1
ATOM 833 N N . ALA A 1 102 ? 41.190 18.411 -2.524 1.00 84.25 102 ALA A N 1
ATOM 834 C CA . ALA A 1 102 ? 41.027 17.067 -1.972 1.00 84.25 102 ALA A CA 1
ATOM 835 C C . ALA A 1 102 ? 42.299 16.493 -1.320 1.00 84.25 102 ALA A C 1
ATOM 837 O O . ALA A 1 102 ? 42.207 15.470 -0.627 1.00 84.25 102 ALA A O 1
ATOM 838 N N . SER A 1 103 ? 43.468 17.093 -1.561 1.00 85.38 103 SER A N 1
ATOM 839 C CA . SER A 1 103 ? 44.751 16.645 -1.004 1.00 85.38 103 SER A CA 1
ATOM 840 C C . SER A 1 103 ? 44.970 17.145 0.427 1.00 85.38 103 SER A C 1
ATOM 842 O O . SER A 1 103 ? 45.431 16.383 1.273 1.00 85.38 103 SER A O 1
ATOM 844 N N . THR A 1 104 ? 44.527 18.369 0.722 1.00 88.50 104 THR A N 1
ATOM 845 C CA . THR A 1 104 ? 44.601 19.011 2.046 1.00 88.50 104 THR A CA 1
ATOM 846 C C . THR A 1 104 ? 43.375 18.741 2.926 1.00 88.50 104 THR A C 1
ATOM 848 O O . THR A 1 104 ? 43.349 19.108 4.100 1.00 88.50 104 THR A O 1
ATOM 851 N N . THR A 1 105 ? 42.353 18.065 2.388 1.00 88.75 105 THR A N 1
ATOM 852 C CA . THR A 1 105 ? 41.113 17.766 3.119 1.00 88.75 105 THR A CA 1
ATOM 853 C C . THR A 1 105 ? 41.354 16.766 4.260 1.00 88.75 105 THR A C 1
ATOM 855 O O . THR A 1 105 ? 41.855 15.666 4.001 1.00 88.75 105 THR A O 1
ATOM 858 N N . PRO A 1 106 ? 40.922 17.078 5.498 1.00 88.62 106 PRO A N 1
ATOM 859 C CA . PRO A 1 106 ? 41.058 16.179 6.639 1.00 88.62 106 PRO A CA 1
ATOM 860 C C . PRO A 1 106 ? 40.441 14.784 6.400 1.00 88.62 106 PRO A C 1
ATOM 862 O O . PRO A 1 106 ? 39.337 14.683 5.847 1.00 88.62 106 PRO A O 1
ATOM 865 N N . PRO A 1 107 ? 41.089 13.689 6.855 1.00 86.88 107 PRO A N 1
ATOM 866 C CA . PRO A 1 107 ? 40.598 12.323 6.653 1.00 86.88 107 PRO A CA 1
ATOM 867 C C . PRO A 1 107 ? 39.178 12.067 7.171 1.00 86.88 107 PRO A C 1
ATOM 869 O O . PRO A 1 107 ? 38.451 11.292 6.561 1.00 86.88 107 PRO A O 1
ATOM 872 N N . ASN A 1 108 ? 38.757 12.726 8.252 1.00 83.06 108 ASN A N 1
ATOM 873 C CA . ASN A 1 108 ? 37.408 12.598 8.818 1.00 83.06 108 ASN A CA 1
ATOM 874 C C . ASN A 1 108 ? 36.308 13.223 7.939 1.00 83.06 108 ASN A C 1
ATOM 876 O O . ASN A 1 108 ? 35.143 12.873 8.090 1.00 83.06 108 ASN A O 1
ATOM 880 N N . VAL A 1 109 ? 36.669 14.144 7.040 1.00 80.75 109 VAL A N 1
ATOM 881 C CA . VAL A 1 109 ? 35.754 14.748 6.056 1.00 80.75 109 VAL A CA 1
ATOM 882 C C . VAL A 1 109 ? 35.756 13.936 4.761 1.00 80.75 109 VAL A C 1
ATOM 884 O O . VAL A 1 109 ? 34.713 13.730 4.146 1.00 80.75 109 VAL A O 1
ATOM 887 N N . LYS A 1 110 ? 36.934 13.445 4.363 1.00 81.88 110 LYS A N 1
ATOM 888 C CA . LYS A 1 110 ? 37.142 12.694 3.119 1.00 81.88 110 LYS A CA 1
ATOM 889 C C . LYS A 1 110 ? 36.642 11.250 3.194 1.00 81.88 110 LYS A C 1
ATOM 891 O O . LYS A 1 110 ? 36.127 10.726 2.207 1.00 81.88 110 LYS A O 1
ATOM 896 N N . TYR A 1 111 ? 36.807 10.599 4.343 1.00 81.00 111 TYR A N 1
ATOM 897 C CA . TYR A 1 111 ? 36.468 9.194 4.540 1.00 81.00 111 TYR A CA 1
ATOM 898 C C . TYR A 1 111 ? 35.377 9.051 5.593 1.00 81.00 111 TYR A C 1
ATOM 900 O O . TYR A 1 111 ? 35.578 9.351 6.770 1.00 81.00 111 TYR A O 1
ATOM 908 N N . LYS A 1 112 ? 34.229 8.510 5.181 1.00 74.25 112 LYS A N 1
ATOM 909 C CA . LYS A 1 112 ? 33.206 8.074 6.127 1.00 74.25 112 LYS A CA 1
ATOM 910 C C . LYS A 1 112 ? 33.652 6.758 6.767 1.00 74.25 112 LYS A C 1
ATOM 912 O O . LYS A 1 112 ? 33.890 5.772 6.069 1.00 74.25 112 LYS A O 1
ATOM 917 N N . GLN A 1 113 ? 33.816 6.766 8.086 1.00 74.31 113 GLN A N 1
ATOM 918 C CA . GLN A 1 113 ? 34.255 5.599 8.846 1.00 74.31 113 GLN A CA 1
ATOM 919 C C . GLN A 1 113 ? 33.071 4.670 9.124 1.00 74.31 113 GLN A C 1
ATOM 921 O O . GLN A 1 113 ? 31.998 5.124 9.508 1.00 74.31 113 GLN A O 1
ATOM 926 N N . TYR A 1 114 ? 33.281 3.364 8.957 1.00 69.19 114 TYR A N 1
ATOM 927 C CA . TYR A 1 114 ? 32.279 2.340 9.244 1.00 69.19 114 TYR A CA 1
ATOM 928 C C . TYR A 1 114 ? 32.905 1.181 10.011 1.00 69.19 114 TYR A C 1
ATOM 930 O O . TYR A 1 114 ? 34.035 0.771 9.741 1.00 69.19 114 TYR A O 1
ATOM 938 N N . GLN A 1 115 ? 32.148 0.609 10.943 1.00 73.25 115 GLN A N 1
ATOM 939 C CA . GLN A 1 115 ? 32.566 -0.587 11.661 1.00 73.25 115 GLN A CA 1
ATOM 940 C C . GLN A 1 115 ? 32.196 -1.838 10.849 1.00 73.25 115 GLN A C 1
ATOM 942 O O . GLN A 1 115 ? 31.024 -2.086 10.578 1.00 73.25 115 GLN A O 1
ATOM 947 N N . LYS A 1 116 ? 33.195 -2.660 10.490 1.00 69.50 116 LYS A N 1
ATOM 948 C CA . LYS A 1 116 ? 33.014 -3.888 9.682 1.00 69.50 116 LYS A CA 1
ATOM 949 C C . LYS A 1 116 ? 31.975 -4.854 10.271 1.00 69.50 116 LYS A C 1
ATOM 951 O O . LYS A 1 116 ? 31.229 -5.487 9.530 1.00 69.50 116 LYS A O 1
ATOM 956 N N . PHE A 1 117 ? 31.924 -4.946 11.599 1.00 73.56 117 PHE A N 1
ATOM 957 C CA . PHE A 1 117 ? 30.963 -5.756 12.348 1.00 73.56 117 PHE A CA 1
ATOM 958 C C . PHE A 1 117 ? 30.203 -4.876 13.344 1.00 73.56 117 PHE A C 1
ATOM 960 O O . PHE A 1 117 ? 30.353 -5.013 14.556 1.00 73.56 117 PHE A O 1
ATOM 967 N N . GLU A 1 118 ? 29.438 -3.913 12.830 1.00 78.06 118 GLU A N 1
ATOM 968 C CA . GLU A 1 118 ? 28.560 -3.112 13.685 1.00 78.06 118 GLU A CA 1
ATOM 969 C C . GLU A 1 118 ? 27.442 -3.973 14.309 1.00 78.06 118 GLU A C 1
ATOM 971 O O . GLU A 1 118 ? 26.973 -4.925 13.673 1.00 78.06 118 GLU A O 1
ATOM 976 N N . PRO A 1 119 ? 26.971 -3.646 15.527 1.00 82.19 119 PRO A N 1
ATOM 977 C CA . PRO A 1 119 ? 25.790 -4.270 16.112 1.00 82.19 119 PRO A CA 1
ATOM 978 C C . PRO A 1 119 ? 24.560 -4.115 15.208 1.00 82.19 119 PRO A C 1
ATOM 980 O O . PRO A 1 119 ? 24.295 -3.024 14.696 1.00 82.19 119 PRO A O 1
ATOM 983 N N . LYS A 1 120 ? 23.780 -5.191 15.044 1.00 85.06 120 LYS A N 1
ATOM 984 C CA . LYS A 1 120 ? 22.593 -5.204 14.176 1.00 85.06 120 LYS A CA 1
ATOM 985 C C . LYS A 1 120 ? 21.348 -5.665 14.930 1.00 85.06 120 LYS A C 1
ATOM 987 O O . LYS A 1 120 ? 21.417 -6.475 15.846 1.00 85.06 120 LYS A O 1
ATOM 992 N N . LEU A 1 121 ? 20.193 -5.160 14.518 1.00 85.81 121 LEU A N 1
ATOM 993 C CA . LEU A 1 121 ? 18.883 -5.674 14.903 1.00 85.81 121 LEU A CA 1
ATOM 994 C C . LEU A 1 121 ? 18.357 -6.572 13.796 1.00 85.81 121 LEU A C 1
ATOM 996 O O . LEU A 1 121 ? 18.385 -6.165 12.634 1.00 85.81 121 LEU A O 1
ATOM 1000 N N . LEU A 1 122 ? 17.831 -7.744 14.154 1.00 84.38 122 LEU A N 1
ATOM 1001 C CA . LEU A 1 122 ? 16.975 -8.491 13.243 1.00 84.38 122 LEU A CA 1
ATOM 1002 C C . LEU A 1 122 ? 15.542 -7.997 13.419 1.00 84.38 122 LEU A C 1
ATOM 1004 O O . LEU A 1 122 ? 15.004 -7.985 14.528 1.00 84.38 122 LEU A O 1
ATOM 1008 N N . VAL A 1 123 ? 14.936 -7.588 12.318 1.00 85.62 123 VAL A N 1
ATOM 1009 C CA . VAL A 1 123 ? 13.561 -7.112 12.271 1.00 85.62 123 VAL A CA 1
ATOM 1010 C C . VAL A 1 123 ? 12.747 -8.106 11.465 1.00 85.62 123 VAL A C 1
ATOM 1012 O O . VAL A 1 123 ? 13.105 -8.388 10.327 1.00 85.62 123 VAL A O 1
ATOM 1015 N N . TRP A 1 124 ? 11.661 -8.607 12.047 1.00 85.50 124 TRP A N 1
ATOM 1016 C CA . TRP A 1 124 ? 10.681 -9.448 11.364 1.00 85.50 124 TRP A CA 1
ATOM 1017 C C . TRP A 1 124 ? 9.360 -8.693 11.242 1.00 85.50 124 TRP A C 1
ATOM 1019 O O . TRP A 1 124 ? 8.902 -8.042 12.196 1.00 85.50 124 TRP A O 1
ATOM 1029 N N . LEU A 1 125 ? 8.754 -8.775 10.061 1.00 84.00 125 LEU A N 1
ATOM 1030 C CA . LEU A 1 125 ? 7.491 -8.119 9.758 1.00 84.00 125 LEU A CA 1
ATOM 1031 C C . LEU A 1 125 ? 6.718 -8.922 8.709 1.00 84.00 125 LEU A C 1
ATOM 1033 O O . LEU A 1 125 ? 7.239 -9.204 7.636 1.00 84.00 125 LEU A O 1
ATOM 1037 N N . ALA A 1 126 ? 5.451 -9.215 8.997 1.00 83.69 126 ALA A N 1
ATOM 1038 C CA . ALA A 1 126 ? 4.486 -9.640 7.986 1.00 83.69 126 ALA A CA 1
ATOM 1039 C C . ALA A 1 126 ? 3.689 -8.447 7.441 1.00 83.69 126 ALA A C 1
ATOM 1041 O O . ALA A 1 126 ? 3.320 -7.555 8.212 1.00 83.69 126 ALA A O 1
ATOM 1042 N N . ILE A 1 127 ? 3.388 -8.460 6.145 1.00 84.94 127 ILE A N 1
ATOM 1043 C CA . ILE A 1 127 ? 2.611 -7.455 5.416 1.00 84.94 127 ILE A CA 1
ATOM 1044 C C . ILE A 1 127 ? 1.498 -8.088 4.580 1.00 84.94 127 ILE A C 1
ATOM 1046 O O . ILE A 1 127 ? 1.536 -9.268 4.234 1.00 84.94 127 ILE A O 1
ATOM 1050 N N . SER A 1 128 ? 0.502 -7.274 4.250 1.00 82.31 128 SER A N 1
ATOM 1051 C CA . SER A 1 128 ? -0.620 -7.606 3.376 1.00 82.31 128 SER A CA 1
ATOM 1052 C C . SER A 1 128 ? -1.140 -6.341 2.687 1.00 82.31 128 SER A C 1
ATOM 1054 O O . SER A 1 128 ? -0.747 -5.228 3.044 1.00 82.31 128 SER A O 1
ATOM 1056 N N . ALA A 1 129 ? -2.098 -6.487 1.769 1.00 77.31 129 ALA A N 1
ATOM 1057 C CA . ALA A 1 129 ? -2.784 -5.345 1.156 1.00 77.31 129 ALA A CA 1
ATOM 1058 C C . ALA A 1 129 ? -3.582 -4.484 2.163 1.00 77.31 129 ALA A C 1
ATOM 1060 O O . ALA A 1 129 ? -3.982 -3.375 1.825 1.00 77.31 129 ALA A O 1
ATOM 1061 N N . LYS A 1 130 ? -3.814 -4.982 3.389 1.00 77.56 130 LYS A N 1
ATOM 1062 C CA . LYS A 1 130 ? -4.502 -4.269 4.481 1.00 77.56 130 LYS A CA 1
ATOM 1063 C C . LYS A 1 130 ? -3.547 -3.602 5.477 1.00 77.56 130 LYS A C 1
ATOM 1065 O O . LYS A 1 130 ? -3.999 -3.080 6.486 1.00 77.56 130 LYS A O 1
ATOM 1070 N N . GLY A 1 131 ? -2.238 -3.682 5.247 1.00 82.19 131 GLY A N 1
ATOM 1071 C CA . GLY A 1 131 ? -1.235 -3.120 6.147 1.00 82.19 131 GLY A CA 1
ATOM 1072 C C . GLY A 1 131 ? -0.268 -4.160 6.705 1.00 82.19 131 GLY A C 1
ATOM 1073 O O . GLY A 1 131 ? -0.131 -5.270 6.179 1.00 82.19 131 GLY A O 1
ATOM 1074 N N . CYS A 1 132 ? 0.437 -3.783 7.770 1.00 86.00 132 CYS A N 1
ATOM 1075 C CA . CYS A 1 132 ? 1.510 -4.574 8.363 1.00 86.00 132 CYS A CA 1
ATOM 1076 C C . CYS A 1 132 ? 1.151 -5.129 9.750 1.00 86.00 132 CYS A C 1
ATOM 1078 O O . CYS A 1 132 ? 0.315 -4.604 10.480 1.00 86.00 132 CYS A O 1
ATOM 1080 N N . SER A 1 133 ? 1.789 -6.238 10.106 1.00 84.50 133 SER A N 1
ATOM 1081 C CA . SER A 1 133 ? 1.635 -6.896 11.402 1.00 84.50 133 SER A CA 1
ATOM 1082 C C . SER A 1 133 ? 2.395 -6.169 12.513 1.00 84.50 133 SER A C 1
ATOM 1084 O O . SER A 1 133 ? 3.212 -5.277 12.283 1.00 84.50 133 SER A O 1
ATOM 1086 N N . LYS A 1 134 ? 2.170 -6.599 13.760 1.00 80.94 134 LYS A N 1
ATOM 1087 C CA . LYS A 1 134 ? 2.958 -6.126 14.899 1.00 80.94 134 LYS A CA 1
ATOM 1088 C C . LYS A 1 134 ? 4.439 -6.455 14.692 1.00 80.94 134 LYS A C 1
ATOM 1090 O O . LYS A 1 134 ? 4.813 -7.627 14.649 1.00 80.94 134 LYS A O 1
ATOM 1095 N N . LEU A 1 135 ? 5.252 -5.401 14.654 1.00 83.62 135 LEU A N 1
ATOM 1096 C CA . LEU A 1 135 ? 6.701 -5.471 14.521 1.00 83.62 135 LEU A CA 1
ATOM 1097 C C . LEU A 1 135 ? 7.337 -6.361 15.592 1.00 83.62 135 LEU A C 1
ATOM 1099 O O . LEU A 1 135 ? 7.131 -6.140 16.792 1.00 83.62 135 LEU A O 1
ATOM 1103 N N . TYR A 1 136 ? 8.188 -7.287 15.155 1.00 82.06 136 TYR A N 1
ATOM 1104 C CA . TYR A 1 136 ? 9.057 -8.055 16.033 1.00 82.06 136 TYR A CA 1
ATOM 1105 C C . TYR A 1 136 ? 10.518 -7.647 15.813 1.00 82.06 136 TYR A C 1
ATOM 1107 O O . TYR A 1 136 ? 11.001 -7.608 14.684 1.00 82.06 136 TYR A O 1
ATOM 1115 N N . ILE A 1 137 ? 11.215 -7.304 16.897 1.00 82.38 137 ILE A N 1
ATOM 1116 C CA . ILE A 1 137 ? 12.636 -6.944 16.870 1.00 82.38 137 ILE A CA 1
ATOM 1117 C C . ILE A 1 137 ? 13.369 -7.910 17.784 1.00 82.38 137 ILE A C 1
ATOM 1119 O O . ILE A 1 137 ? 13.112 -7.934 18.989 1.00 82.38 137 ILE A O 1
ATOM 1123 N N . TYR A 1 138 ? 14.317 -8.641 17.215 1.00 77.69 138 TYR A N 1
ATOM 1124 C CA . TYR A 1 138 ? 15.242 -9.470 17.961 1.00 77.69 138 TYR A CA 1
ATOM 1125 C C . TYR A 1 138 ? 16.590 -8.753 18.071 1.00 77.69 138 TYR A C 1
ATOM 1127 O O . TYR A 1 138 ? 17.245 -8.425 17.076 1.00 77.69 138 TYR A O 1
ATOM 1135 N N . ILE A 1 139 ? 16.985 -8.471 19.312 1.00 71.38 139 ILE A N 1
ATOM 1136 C CA . ILE A 1 139 ? 18.273 -7.860 19.629 1.00 71.38 139 ILE A CA 1
ATOM 1137 C C . ILE A 1 139 ? 19.287 -8.996 19.703 1.00 71.38 139 ILE A C 1
ATOM 1139 O O . ILE A 1 139 ? 19.404 -9.658 20.730 1.00 71.38 139 ILE A O 1
ATOM 1143 N N . SER A 1 140 ? 20.007 -9.227 18.610 1.00 62.09 140 SER A N 1
ATOM 1144 C CA . SER A 1 140 ? 21.069 -10.225 18.583 1.00 62.09 140 SER A CA 1
ATOM 1145 C C . SER A 1 140 ? 22.419 -9.576 18.370 1.00 62.09 140 SER A C 1
ATOM 1147 O O . SER A 1 140 ? 22.568 -8.706 17.518 1.00 62.09 140 SER A O 1
ATOM 1149 N N . LYS A 1 141 ? 23.434 -10.057 19.088 1.00 58.03 141 LYS A N 1
ATOM 1150 C CA . LYS A 1 141 ? 24.830 -9.787 18.723 1.00 58.03 141 LYS A CA 1
ATOM 1151 C C . LYS A 1 141 ? 25.309 -10.697 17.575 1.00 58.03 141 LYS A C 1
ATOM 1153 O O . LYS A 1 141 ? 26.280 -10.348 16.919 1.00 58.03 141 LYS A O 1
ATOM 1158 N N . ASN A 1 142 ? 24.606 -11.809 17.310 1.00 55.66 142 ASN A N 1
ATOM 1159 C CA . ASN A 1 142 ? 24.981 -12.866 16.355 1.00 55.66 142 ASN A CA 1
ATOM 1160 C C . ASN A 1 142 ? 23.838 -13.212 15.369 1.00 55.66 142 ASN A C 1
ATOM 1162 O O . ASN A 1 142 ? 22.711 -12.737 15.510 1.00 55.66 142 ASN A O 1
ATOM 1166 N N . ALA A 1 143 ? 24.092 -14.054 14.364 1.00 54.91 143 ALA A N 1
ATOM 1167 C CA . ALA A 1 143 ? 23.033 -14.574 13.490 1.00 54.91 143 ALA A CA 1
ATOM 1168 C C . ALA A 1 143 ? 21.980 -15.374 14.291 1.00 54.91 143 ALA A C 1
ATOM 1170 O O . ALA A 1 143 ? 22.307 -16.000 15.299 1.00 54.91 143 ALA A O 1
ATOM 1171 N N . VAL A 1 144 ? 20.713 -15.331 13.868 1.00 56.00 144 VAL A N 1
ATOM 1172 C CA . VAL A 1 144 ? 19.619 -16.051 14.547 1.00 56.00 144 VAL A CA 1
ATOM 1173 C C . VAL A 1 144 ? 19.694 -17.541 14.210 1.00 56.00 144 VAL A C 1
ATOM 1175 O O . VAL A 1 144 ? 19.909 -17.898 13.055 1.00 56.00 144 VAL A O 1
ATOM 1178 N N . ASN A 1 145 ? 19.545 -18.416 15.212 1.00 58.91 145 ASN A N 1
ATOM 1179 C CA . ASN A 1 145 ? 19.550 -19.866 15.006 1.00 58.91 145 ASN A CA 1
ATOM 1180 C C . ASN A 1 145 ? 18.167 -20.367 14.530 1.00 58.91 145 ASN A C 1
ATOM 1182 O O . ASN A 1 145 ? 17.127 -19.782 14.844 1.00 58.91 145 ASN A O 1
ATOM 1186 N N . GLY A 1 146 ? 18.146 -21.470 13.772 1.00 55.78 146 GLY A N 1
ATOM 1187 C CA . GLY A 1 146 ? 16.908 -22.028 13.207 1.00 55.78 146 GLY A CA 1
ATOM 1188 C C . GLY A 1 146 ? 15.877 -22.450 14.261 1.00 55.78 146 GLY A C 1
ATOM 1189 O O . GLY A 1 146 ? 14.678 -22.406 14.011 1.00 55.78 146 GLY A O 1
ATOM 1190 N N . GLU A 1 147 ? 16.320 -22.785 15.473 1.00 60.28 1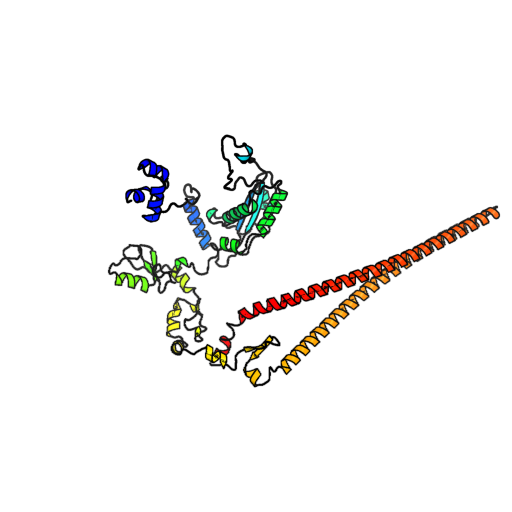47 GLU A N 1
ATOM 1191 C CA . GLU A 1 147 ? 15.431 -23.161 16.575 1.00 60.28 147 GLU A CA 1
ATOM 1192 C C . GLU A 1 147 ? 14.691 -21.953 17.182 1.00 60.28 147 GLU A C 1
ATOM 1194 O O . GLU A 1 147 ? 13.502 -22.048 17.490 1.00 60.28 147 GLU A O 1
ATOM 1199 N N . THR A 1 148 ? 15.347 -20.790 17.290 1.00 57.62 148 THR A N 1
ATOM 1200 C CA . THR A 1 148 ? 14.696 -19.525 17.685 1.00 57.62 148 THR A CA 1
ATOM 1201 C C . THR A 1 148 ? 13.705 -19.078 16.615 1.00 57.62 148 THR A C 1
ATOM 1203 O O . THR A 1 148 ? 12.628 -18.593 16.954 1.00 57.62 148 THR A O 1
ATOM 1206 N N . TYR A 1 149 ? 14.029 -19.302 15.338 1.00 55.69 149 TYR A N 1
ATOM 1207 C CA . TYR A 1 149 ? 13.146 -19.011 14.209 1.00 55.69 149 TYR A CA 1
ATOM 1208 C C . TYR A 1 149 ? 11.850 -19.843 14.263 1.00 55.69 149 TYR A C 1
ATOM 1210 O O . TYR A 1 149 ? 10.752 -19.291 14.217 1.00 55.69 149 TYR A O 1
ATOM 1218 N N . LEU A 1 150 ? 11.967 -21.162 14.468 1.00 58.47 150 LEU A N 1
ATOM 1219 C CA . LEU A 1 150 ? 10.828 -22.090 14.530 1.00 58.47 150 LEU A CA 1
ATOM 1220 C C . LEU A 1 150 ? 9.938 -21.889 15.765 1.00 58.47 150 LEU A C 1
ATOM 1222 O O . LEU A 1 150 ? 8.718 -22.015 15.667 1.00 58.47 150 LEU A O 1
ATOM 1226 N N . LYS A 1 151 ? 10.521 -21.561 16.926 1.00 60.03 151 LYS A N 1
ATOM 1227 C CA . LYS A 1 151 ? 9.755 -21.323 18.162 1.00 60.03 151 LYS A CA 1
ATOM 1228 C C . LYS A 1 151 ? 8.934 -20.032 18.116 1.00 60.03 151 LYS A C 1
ATOM 1230 O O . LYS A 1 151 ? 7.961 -19.920 18.857 1.00 60.03 151 LYS A O 1
ATOM 1235 N N . GLN A 1 152 ? 9.325 -19.052 17.295 1.00 56.66 152 GLN A N 1
ATOM 1236 C CA . GLN A 1 152 ? 8.756 -17.710 17.369 1.00 56.66 152 GLN A CA 1
ATOM 1237 C C . GLN A 1 152 ? 7.572 -17.447 16.427 1.00 56.66 152 GLN A C 1
ATOM 1239 O O . GLN A 1 152 ? 6.726 -16.672 16.873 1.00 56.66 152 GLN A O 1
ATOM 1244 N N . ARG A 1 153 ? 7.406 -18.073 15.234 1.00 58.88 153 ARG A N 1
ATOM 1245 C CA . ARG A 1 153 ? 6.153 -17.943 14.428 1.00 58.88 153 ARG A CA 1
ATOM 1246 C C . ARG A 1 153 ? 5.811 -19.039 13.384 1.00 58.88 153 ARG A C 1
ATOM 1248 O O . ARG A 1 153 ? 6.653 -19.522 12.645 1.00 58.88 153 ARG A O 1
ATOM 1255 N N . ILE A 1 154 ? 4.486 -19.283 13.327 1.00 49.53 154 ILE A N 1
ATOM 1256 C CA . ILE A 1 154 ? 3.530 -19.702 12.264 1.00 49.53 154 ILE A CA 1
ATOM 1257 C C . ILE A 1 154 ? 3.893 -20.905 11.366 1.00 49.53 154 ILE A C 1
ATOM 1259 O O . ILE A 1 154 ? 4.410 -20.778 10.264 1.00 49.53 154 ILE A O 1
ATOM 1263 N N . GLN A 1 155 ? 3.429 -22.087 11.779 1.00 41.22 155 GLN A N 1
ATOM 1264 C CA . GLN A 1 155 ? 3.575 -23.361 11.067 1.00 41.22 155 GLN A CA 1
ATOM 1265 C C . GLN A 1 155 ? 2.358 -23.758 10.194 1.00 41.22 155 GLN A C 1
ATOM 1267 O O . GLN A 1 155 ? 2.080 -24.943 10.035 1.00 41.22 155 GLN A O 1
ATOM 1272 N N . ARG A 1 156 ? 1.564 -22.826 9.638 1.00 39.88 156 ARG A N 1
ATOM 1273 C CA . ARG A 1 156 ? 0.319 -23.207 8.924 1.00 39.88 156 ARG A CA 1
ATOM 1274 C C . ARG A 1 156 ? 0.076 -22.457 7.611 1.00 39.88 156 ARG A C 1
ATOM 1276 O O . ARG A 1 156 ? -0.722 -21.540 7.594 1.00 39.88 156 ARG A O 1
ATOM 1283 N N . ARG A 1 157 ? 0.625 -22.967 6.497 1.00 41.31 157 ARG A N 1
ATOM 1284 C CA . ARG A 1 157 ? 0.398 -22.550 5.079 1.00 41.31 157 ARG A CA 1
ATOM 1285 C C . ARG A 1 157 ? 1.463 -21.630 4.470 1.00 41.31 157 ARG A C 1
ATOM 1287 O O . ARG A 1 157 ? 1.144 -20.678 3.767 1.00 41.31 157 ARG A O 1
ATOM 1294 N N . LEU A 1 158 ? 2.736 -21.953 4.671 1.00 48.25 158 LEU A N 1
ATOM 1295 C CA . LEU A 1 158 ? 3.786 -21.412 3.811 1.00 48.25 158 LEU A CA 1
ATOM 1296 C C . LEU A 1 158 ? 3.724 -22.144 2.463 1.00 48.25 158 LEU A C 1
ATOM 1298 O O . LEU A 1 158 ? 3.914 -23.356 2.421 1.00 48.25 158 LEU A O 1
ATOM 1302 N N . LEU A 1 159 ? 3.451 -21.423 1.373 1.00 49.06 159 LEU A N 1
ATOM 1303 C CA . LEU A 1 159 ? 3.835 -21.848 0.027 1.00 49.06 159 LEU A CA 1
ATOM 1304 C C . LEU A 1 159 ? 5.259 -21.324 -0.181 1.00 49.06 159 LEU A C 1
ATOM 1306 O O . LEU A 1 159 ? 5.421 -20.107 -0.275 1.00 49.06 159 LEU A O 1
ATOM 1310 N N . PRO A 1 160 ? 6.304 -22.168 -0.233 1.00 45.56 160 PRO A N 1
ATOM 1311 C CA . PRO A 1 160 ? 7.659 -21.692 -0.418 1.00 45.56 160 PRO A CA 1
ATOM 1312 C C . PRO A 1 160 ? 8.120 -21.989 -1.848 1.00 45.56 160 PRO A C 1
ATOM 1314 O O . PRO A 1 160 ? 8.868 -22.940 -2.077 1.00 45.56 160 PRO A O 1
ATOM 1317 N N . PRO A 1 161 ? 7.745 -21.194 -2.856 1.00 50.62 161 PRO A N 1
ATOM 1318 C CA . PRO A 1 161 ? 8.568 -21.120 -4.038 1.00 50.62 161 PRO A CA 1
ATOM 1319 C C . PRO A 1 161 ? 9.782 -20.263 -3.689 1.00 50.62 161 PRO A C 1
ATOM 1321 O O . PRO A 1 161 ? 9.678 -19.122 -3.231 1.00 50.62 161 PRO A O 1
ATOM 1324 N N . ASN A 1 162 ? 10.957 -20.848 -3.892 1.00 55.25 162 ASN A N 1
ATOM 1325 C CA . ASN A 1 162 ? 12.248 -20.179 -3.811 1.00 55.25 162 ASN A CA 1
ATOM 1326 C C . ASN A 1 162 ? 12.384 -19.168 -4.968 1.00 55.25 162 ASN A C 1
ATOM 1328 O O . ASN A 1 162 ? 13.094 -19.414 -5.942 1.00 55.25 162 ASN A O 1
ATOM 1332 N N . VAL A 1 163 ? 11.606 -18.086 -4.895 1.00 60.47 163 VAL A N 1
ATOM 1333 C CA . VAL A 1 163 ? 11.558 -16.981 -5.856 1.00 60.47 163 VAL A CA 1
ATOM 1334 C C . VAL A 1 163 ? 11.541 -15.675 -5.049 1.00 60.47 163 VAL A C 1
ATOM 1336 O O . VAL A 1 163 ? 10.486 -15.112 -4.766 1.00 60.47 163 VAL A O 1
ATOM 1339 N N . PRO A 1 164 ? 12.701 -15.190 -4.577 1.00 60.44 164 PRO A N 1
ATOM 1340 C CA . PRO A 1 164 ? 12.773 -13.930 -3.834 1.00 60.44 164 PRO A CA 1
ATOM 1341 C C . PRO A 1 164 ? 12.274 -12.732 -4.657 1.00 60.44 164 PRO A C 1
ATOM 1343 O O . PRO A 1 164 ? 11.730 -11.787 -4.103 1.00 60.44 164 PRO A O 1
ATOM 1346 N N . GLN A 1 165 ? 12.401 -12.797 -5.989 1.00 61.59 165 GLN A N 1
ATOM 1347 C CA . GLN A 1 165 ? 12.040 -11.724 -6.925 1.00 61.59 165 GLN A CA 1
ATOM 1348 C C . GLN A 1 165 ? 10.537 -11.426 -6.940 1.00 61.59 165 GLN A C 1
ATOM 1350 O O . GLN A 1 165 ? 10.130 -10.329 -7.305 1.00 61.59 165 GLN A O 1
ATOM 1355 N N . THR A 1 166 ? 9.717 -12.403 -6.558 1.00 62.28 166 THR A N 1
ATOM 1356 C CA . THR A 1 166 ? 8.263 -12.258 -6.487 1.00 62.28 166 THR A CA 1
ATOM 1357 C C . THR A 1 166 ? 7.808 -11.639 -5.164 1.00 62.28 166 THR A C 1
ATOM 1359 O O . THR A 1 166 ? 6.650 -11.263 -5.031 1.00 62.28 166 THR A O 1
ATOM 1362 N N . ARG A 1 167 ? 8.696 -11.492 -4.172 1.00 72.06 167 ARG A N 1
ATOM 1363 C CA . ARG A 1 167 ? 8.321 -10.981 -2.852 1.00 72.06 167 ARG A CA 1
ATOM 1364 C C . ARG A 1 167 ? 8.408 -9.447 -2.824 1.00 72.06 167 ARG A C 1
ATOM 1366 O O . ARG A 1 167 ? 9.496 -8.899 -2.994 1.00 72.06 167 ARG A O 1
ATOM 1373 N N . PRO A 1 168 ? 7.310 -8.728 -2.530 1.00 73.81 168 PRO A N 1
ATOM 1374 C CA . PRO A 1 168 ? 7.328 -7.282 -2.339 1.00 73.81 168 PRO A CA 1
ATOM 1375 C C . PRO A 1 168 ? 8.077 -6.867 -1.060 1.00 73.81 168 PRO A C 1
ATOM 1377 O O . PRO A 1 168 ? 8.357 -5.684 -0.872 1.00 73.81 168 PRO A O 1
ATOM 1380 N N . THR A 1 169 ? 8.442 -7.822 -0.196 1.00 77.31 169 THR A N 1
ATOM 1381 C CA . THR A 1 169 ? 9.159 -7.574 1.061 1.00 77.31 169 THR A CA 1
ATOM 1382 C C . THR A 1 169 ? 10.523 -6.921 0.836 1.00 77.31 169 THR A C 1
ATOM 1384 O O . THR A 1 169 ? 10.906 -6.056 1.613 1.00 77.31 169 THR A O 1
ATOM 1387 N N . GLU A 1 170 ? 11.231 -7.207 -0.262 1.00 76.69 170 GLU A N 1
ATOM 1388 C CA . GLU A 1 170 ? 12.499 -6.520 -0.564 1.00 76.69 170 GLU A CA 1
ATOM 1389 C C . GLU A 1 170 ? 12.305 -5.029 -0.886 1.00 76.69 170 GLU A C 1
ATOM 1391 O O . GLU A 1 170 ? 13.101 -4.192 -0.449 1.00 76.69 170 GLU A O 1
ATOM 1396 N N . ASN A 1 171 ? 11.218 -4.671 -1.579 1.00 79.19 171 ASN A N 1
ATOM 1397 C CA . ASN A 1 171 ? 10.866 -3.267 -1.821 1.00 79.19 171 ASN A CA 1
ATOM 1398 C C . ASN A 1 171 ? 10.491 -2.571 -0.508 1.00 79.19 171 ASN A C 1
ATOM 1400 O O . ASN A 1 171 ? 10.966 -1.467 -0.242 1.00 79.19 171 ASN A O 1
ATOM 1404 N N . LEU A 1 172 ? 9.709 -3.245 0.342 1.00 85.56 172 LEU A N 1
ATOM 1405 C CA . LEU A 1 172 ? 9.380 -2.772 1.686 1.00 85.56 172 LEU A CA 1
ATOM 1406 C C . LEU A 1 172 ? 10.645 -2.493 2.506 1.00 85.56 172 LEU A C 1
ATOM 1408 O O . LEU A 1 172 ? 10.778 -1.415 3.086 1.00 85.56 172 LEU A O 1
ATOM 1412 N N . TRP A 1 173 ? 11.586 -3.440 2.548 1.00 86.88 173 TRP A N 1
ATOM 1413 C CA . TRP A 1 173 ? 12.836 -3.274 3.285 1.00 86.88 173 TRP A CA 1
ATOM 1414 C C . TRP A 1 173 ? 13.684 -2.138 2.723 1.00 86.88 173 TRP A C 1
ATOM 1416 O O . TRP A 1 173 ? 14.290 -1.401 3.502 1.00 86.88 173 TRP A O 1
ATOM 1426 N N . GLY A 1 174 ? 13.715 -1.976 1.398 1.00 85.06 174 GLY A N 1
ATOM 1427 C CA . GLY A 1 174 ? 14.363 -0.850 0.731 1.00 85.06 174 GLY A CA 1
ATOM 1428 C C . GLY A 1 174 ? 13.802 0.491 1.203 1.00 85.06 174 GLY A C 1
ATOM 1429 O O . GLY A 1 174 ? 14.565 1.340 1.671 1.00 85.06 174 GLY A O 1
ATOM 1430 N N . THR A 1 175 ? 12.479 0.651 1.162 1.00 86.50 175 THR A N 1
ATOM 1431 C CA . THR A 1 175 ? 11.805 1.874 1.614 1.00 86.50 175 THR A CA 1
ATOM 1432 C C . THR A 1 175 ? 12.018 2.123 3.103 1.00 86.50 175 THR A C 1
ATOM 1434 O O . THR A 1 175 ? 12.429 3.212 3.502 1.00 86.50 175 THR A O 1
ATOM 1437 N N . LEU A 1 176 ? 11.816 1.104 3.941 1.00 89.12 176 LEU A N 1
ATOM 1438 C CA . LEU A 1 176 ? 11.971 1.246 5.386 1.00 89.12 176 LEU A CA 1
ATOM 1439 C C . LEU A 1 176 ? 13.411 1.618 5.762 1.00 89.12 176 LEU A C 1
ATOM 1441 O O . LEU A 1 176 ? 13.620 2.465 6.629 1.00 89.12 176 LEU A O 1
ATOM 1445 N N . LYS A 1 177 ? 14.417 1.044 5.089 1.00 88.19 177 LYS A N 1
ATOM 1446 C CA . LYS A 1 177 ? 15.816 1.456 5.257 1.00 88.19 177 LYS A CA 1
ATOM 1447 C C . LYS A 1 177 ? 16.010 2.924 4.881 1.00 88.19 177 LYS A C 1
ATOM 1449 O O . LYS A 1 177 ? 16.576 3.667 5.677 1.00 88.19 177 LYS A O 1
ATOM 1454 N N . GLN A 1 178 ? 15.505 3.373 3.735 1.00 86.88 178 GLN A N 1
ATOM 1455 C CA . GLN A 1 178 ? 15.616 4.785 3.352 1.00 86.88 178 GLN A CA 1
ATOM 1456 C C . GLN A 1 178 ? 15.019 5.718 4.415 1.00 86.88 178 GLN A C 1
ATOM 1458 O O . GLN A 1 178 ? 15.682 6.676 4.807 1.00 86.88 178 GLN A O 1
ATOM 1463 N N . MET A 1 179 ? 13.838 5.397 4.952 1.00 88.75 179 MET A N 1
ATOM 1464 C CA . MET A 1 179 ? 13.181 6.175 6.016 1.00 88.75 179 MET A CA 1
ATOM 1465 C C . MET A 1 179 ? 13.975 6.176 7.335 1.00 88.75 179 MET A C 1
ATOM 1467 O O . MET A 1 179 ? 14.156 7.212 7.987 1.00 88.75 179 MET A O 1
ATOM 1471 N N . VAL A 1 180 ? 14.487 5.011 7.748 1.00 90.12 180 VAL A N 1
ATOM 1472 C CA . VAL A 1 180 ? 15.241 4.868 9.003 1.00 90.12 180 VAL A CA 1
ATOM 1473 C C . VAL A 1 180 ? 16.509 5.717 8.983 1.00 90.12 180 VAL A C 1
ATOM 1475 O O . VAL A 1 180 ? 16.735 6.442 9.954 1.00 90.12 180 VAL A O 1
ATOM 1478 N N . TYR A 1 181 ? 17.273 5.675 7.887 1.00 88.62 181 TYR A N 1
ATOM 1479 C CA . TYR A 1 181 ? 18.580 6.336 7.756 1.00 88.62 181 TYR A CA 1
ATOM 1480 C C . TYR A 1 181 ? 18.533 7.651 6.958 1.00 88.62 181 TYR A C 1
ATOM 1482 O O . TYR A 1 181 ? 19.567 8.154 6.513 1.00 88.62 181 TYR A O 1
ATOM 1490 N N . THR A 1 182 ? 17.343 8.232 6.776 1.00 86.12 182 THR A N 1
ATOM 1491 C CA . THR A 1 182 ? 17.184 9.554 6.150 1.00 86.12 182 THR A CA 1
ATOM 1492 C C . THR A 1 182 ? 18.055 10.593 6.867 1.00 86.12 182 THR A C 1
ATOM 1494 O O . THR A 1 182 ? 18.216 10.534 8.086 1.00 86.12 182 THR A O 1
ATOM 1497 N N . ASN A 1 183 ? 18.608 11.556 6.120 1.00 81.50 183 ASN A N 1
ATOM 1498 C CA . ASN A 1 183 ? 19.490 12.615 6.633 1.00 81.50 183 ASN A CA 1
ATOM 1499 C C . ASN A 1 183 ? 20.758 12.097 7.337 1.00 81.50 183 ASN A C 1
ATOM 1501 O O . ASN A 1 183 ? 21.212 12.702 8.305 1.00 81.50 183 ASN A O 1
ATOM 1505 N N . ASN A 1 184 ? 21.329 10.985 6.856 1.00 79.56 184 ASN A N 1
ATOM 1506 C CA . ASN A 1 184 ? 22.508 10.344 7.454 1.00 79.56 184 ASN A CA 1
ATOM 1507 C C . ASN A 1 184 ? 22.312 10.015 8.945 1.00 79.56 184 ASN A C 1
ATOM 1509 O O . ASN A 1 184 ? 23.233 10.161 9.744 1.00 79.56 184 ASN A O 1
ATOM 1513 N N . TYR A 1 185 ? 21.101 9.607 9.332 1.00 86.12 185 TYR A N 1
ATOM 1514 C CA . TYR A 1 185 ? 20.821 9.232 10.712 1.00 86.12 185 TYR A CA 1
ATOM 1515 C C . TYR A 1 185 ? 21.661 8.021 11.137 1.00 86.12 185 TYR A C 1
ATOM 1517 O O . TYR A 1 185 ? 21.632 6.986 10.477 1.00 86.12 185 TYR A O 1
ATOM 1525 N N . GLU A 1 186 ? 22.332 8.130 12.283 1.00 87.62 186 GLU A N 1
ATOM 1526 C CA . GLU A 1 186 ? 23.082 7.040 12.907 1.00 87.62 186 GLU A CA 1
ATOM 1527 C C . GLU A 1 186 ? 22.622 6.863 14.360 1.00 87.62 186 GLU A C 1
ATOM 1529 O O . GLU A 1 186 ? 22.456 7.826 15.117 1.00 87.62 186 GLU A O 1
ATOM 1534 N N . ALA A 1 187 ? 22.373 5.617 14.761 1.00 88.69 187 ALA A N 1
ATOM 1535 C CA . ALA A 1 187 ? 21.936 5.298 16.113 1.00 88.69 187 ALA A CA 1
ATOM 1536 C C . ALA A 1 187 ? 23.136 5.084 17.047 1.00 88.69 187 ALA A C 1
ATOM 1538 O O . ALA A 1 187 ? 24.054 4.333 16.739 1.00 88.69 187 ALA A O 1
ATOM 1539 N N . LYS A 1 188 ? 23.087 5.656 18.254 1.00 88.38 188 LYS A N 1
ATOM 1540 C CA . LYS A 1 188 ? 24.110 5.467 19.298 1.00 88.38 188 LYS A CA 1
ATOM 1541 C C . LYS A 1 188 ? 24.070 4.069 19.919 1.00 88.38 188 LYS A C 1
ATOM 1543 O O . LYS A 1 188 ? 25.064 3.596 20.454 1.00 88.38 188 LYS A O 1
ATOM 1548 N N . ASN A 1 189 ? 22.901 3.425 19.921 1.00 89.44 189 ASN A N 1
ATOM 1549 C CA . ASN A 1 189 ? 22.708 2.087 20.475 1.00 89.44 189 ASN A CA 1
ATOM 1550 C C . ASN A 1 189 ? 21.494 1.375 19.855 1.00 89.44 189 ASN A C 1
ATOM 1552 O O . ASN A 1 189 ? 20.629 1.993 19.228 1.00 89.44 189 ASN A O 1
ATOM 1556 N N . LEU A 1 190 ? 21.411 0.060 20.083 1.00 87.88 190 LEU A N 1
ATOM 1557 C CA . LEU A 1 190 ? 20.356 -0.804 19.540 1.00 87.88 190 LEU A CA 1
ATOM 1558 C C . LEU A 1 190 ? 18.948 -0.396 20.008 1.00 87.88 190 LEU A C 1
ATOM 1560 O O . LEU A 1 190 ? 17.992 -0.502 19.245 1.00 87.88 190 LEU A O 1
ATOM 1564 N N . ASN A 1 191 ? 18.799 0.137 21.225 1.00 89.50 191 ASN A N 1
ATOM 1565 C CA . ASN A 1 191 ? 17.498 0.596 21.723 1.00 89.50 191 ASN A CA 1
ATOM 1566 C C . ASN A 1 191 ? 17.005 1.840 20.975 1.00 89.50 191 ASN A C 1
ATOM 1568 O O . ASN A 1 191 ? 15.818 1.943 20.649 1.00 89.50 191 ASN A O 1
ATOM 1572 N N . GLN A 1 192 ? 17.908 2.774 20.676 1.00 92.44 192 GLN A N 1
ATOM 1573 C CA . GLN A 1 192 ? 17.604 3.962 19.889 1.00 92.44 192 GLN A CA 1
ATOM 1574 C C . GLN A 1 192 ? 17.199 3.578 18.462 1.00 92.44 192 GLN A C 1
ATOM 1576 O O . GLN A 1 192 ? 16.168 4.047 17.974 1.00 92.44 192 GLN A O 1
ATOM 1581 N N . LEU A 1 193 ? 17.941 2.655 17.841 1.00 91.38 193 LEU A N 1
ATOM 1582 C CA . LEU A 1 193 ? 17.611 2.119 16.522 1.00 91.38 193 LEU A CA 1
ATOM 1583 C C . LEU A 1 193 ? 16.234 1.434 16.524 1.00 91.38 193 LEU A C 1
ATOM 1585 O O . LEU A 1 193 ? 15.395 1.722 15.674 1.00 91.38 193 LEU A O 1
ATOM 1589 N N . ALA A 1 194 ? 15.944 0.606 17.531 1.00 90.38 194 ALA A N 1
ATOM 1590 C CA . ALA A 1 194 ? 14.651 -0.061 17.667 1.00 90.38 194 ALA A CA 1
ATOM 1591 C C . ALA A 1 194 ? 13.485 0.934 17.816 1.00 90.38 194 ALA A C 1
ATOM 1593 O O . ALA A 1 194 ? 12.401 0.715 17.275 1.00 90.38 194 ALA A O 1
ATOM 1594 N N . ARG A 1 195 ? 13.680 2.042 18.547 1.00 92.00 195 ARG A N 1
ATOM 1595 C CA . ARG A 1 195 ? 12.682 3.122 18.654 1.00 92.00 195 ARG A CA 1
ATOM 1596 C C . ARG A 1 195 ? 12.471 3.828 17.314 1.00 92.00 195 ARG A C 1
ATOM 1598 O O . ARG A 1 195 ? 11.322 4.057 16.943 1.00 92.00 195 ARG A O 1
ATOM 1605 N N . ARG A 1 196 ? 13.549 4.119 16.577 1.00 93.06 196 ARG A N 1
ATOM 1606 C CA . ARG A 1 196 ? 13.479 4.725 15.238 1.00 93.06 196 ARG A CA 1
ATOM 1607 C C . ARG A 1 196 ? 12.704 3.836 14.267 1.00 93.06 196 ARG A C 1
ATOM 1609 O O . ARG A 1 196 ? 11.774 4.324 13.640 1.00 93.06 196 ARG A O 1
ATOM 1616 N N . ILE A 1 197 ? 13.015 2.541 14.204 1.00 92.06 197 ILE A N 1
ATOM 1617 C CA . ILE A 1 197 ? 12.324 1.583 13.323 1.00 92.06 197 ILE A CA 1
ATOM 1618 C C . ILE A 1 197 ? 10.828 1.522 13.653 1.00 92.06 197 ILE A C 1
ATOM 1620 O O . ILE A 1 197 ? 9.998 1.633 12.755 1.00 92.06 197 ILE A O 1
ATOM 1624 N N . ARG A 1 198 ? 10.465 1.432 14.943 1.00 91.75 198 ARG A N 1
ATOM 1625 C CA . ARG A 1 198 ? 9.054 1.470 15.369 1.00 91.75 198 ARG A CA 1
ATOM 1626 C C . ARG A 1 198 ? 8.341 2.747 14.935 1.00 91.75 198 ARG A C 1
ATOM 1628 O O . ARG A 1 198 ? 7.167 2.677 14.592 1.00 91.75 198 ARG A O 1
ATOM 1635 N N . LYS A 1 199 ? 9.023 3.896 14.974 1.00 92.62 199 LYS A N 1
ATOM 1636 C CA . LYS A 1 199 ? 8.464 5.170 14.508 1.00 92.62 199 LYS A CA 1
ATOM 1637 C C . LYS A 1 199 ? 8.224 5.140 12.996 1.00 92.62 199 LYS A C 1
ATOM 1639 O O . LYS A 1 199 ? 7.110 5.404 12.576 1.00 92.62 199 LYS A O 1
ATOM 1644 N N . MET A 1 200 ? 9.226 4.752 12.206 1.00 91.25 200 MET A N 1
ATOM 1645 C CA . MET A 1 200 ? 9.122 4.741 10.739 1.00 91.25 200 MET A CA 1
ATOM 1646 C C . MET A 1 200 ? 8.063 3.763 10.226 1.00 91.25 200 MET A C 1
ATOM 1648 O O . MET A 1 200 ? 7.388 4.058 9.253 1.00 91.25 200 MET A O 1
ATOM 1652 N N . ILE A 1 201 ? 7.857 2.628 10.901 1.00 88.12 201 ILE A N 1
ATOM 1653 C CA . ILE A 1 201 ? 6.800 1.679 10.518 1.00 88.12 201 ILE A CA 1
ATOM 1654 C C . ILE A 1 201 ? 5.399 2.264 10.709 1.00 88.12 201 ILE A C 1
ATOM 1656 O O . ILE A 1 201 ? 4.515 1.966 9.919 1.00 88.12 201 ILE A O 1
ATOM 1660 N N . LYS A 1 202 ? 5.190 3.119 11.719 1.00 87.12 202 LYS A N 1
ATOM 1661 C CA . LYS A 1 202 ? 3.911 3.829 11.887 1.00 87.12 202 LYS A CA 1
ATOM 1662 C C . LYS A 1 202 ? 3.673 4.886 10.808 1.00 87.12 202 LYS A C 1
ATOM 1664 O O . LYS A 1 202 ? 2.537 5.282 10.606 1.00 87.12 202 LYS A O 1
ATOM 1669 N N . GLU A 1 203 ? 4.739 5.350 10.164 1.00 86.62 203 GLU A N 1
ATOM 1670 C CA . GLU A 1 203 ? 4.695 6.313 9.061 1.00 86.62 203 GLU A CA 1
ATOM 1671 C C . GLU A 1 203 ? 4.607 5.615 7.689 1.00 86.62 203 GLU A C 1
ATOM 1673 O O . GLU A 1 203 ? 4.572 6.294 6.666 1.00 86.62 203 GLU A O 1
ATOM 1678 N N . LEU A 1 204 ? 4.580 4.273 7.638 1.00 83.75 204 LEU A N 1
ATOM 1679 C CA . LEU A 1 204 ? 4.337 3.548 6.392 1.00 83.75 204 LEU A CA 1
ATOM 1680 C C . LEU A 1 204 ? 2.896 3.784 5.937 1.00 83.75 204 LEU A C 1
ATOM 1682 O O . LEU A 1 204 ? 1.950 3.385 6.612 1.00 83.75 204 LEU A O 1
ATOM 1686 N N . ASP A 1 205 ? 2.755 4.396 4.768 1.00 76.81 205 ASP A N 1
ATOM 1687 C CA . ASP A 1 205 ? 1.471 4.647 4.123 1.00 76.81 205 ASP A CA 1
ATOM 1688 C C . ASP A 1 205 ? 0.785 3.330 3.713 1.00 76.81 205 ASP A C 1
ATOM 1690 O O . ASP A 1 205 ? 1.372 2.474 3.039 1.00 76.81 205 ASP A O 1
ATOM 1694 N N . GLU A 1 206 ? -0.482 3.177 4.098 1.00 77.06 206 GLU A N 1
ATOM 1695 C CA . GLU A 1 206 ? -1.314 2.035 3.716 1.00 77.06 206 GLU A CA 1
ATOM 1696 C C . GLU A 1 206 ? -1.461 1.928 2.194 1.00 77.06 206 GLU A C 1
ATOM 1698 O O . GLU A 1 206 ? -1.431 0.816 1.659 1.00 77.06 206 GLU A O 1
ATOM 1703 N N . ASN A 1 207 ? -1.527 3.054 1.472 1.00 76.25 207 ASN A N 1
ATOM 1704 C CA . ASN A 1 207 ? -1.587 3.038 0.009 1.00 76.25 207 ASN A CA 1
ATOM 1705 C C . ASN A 1 207 ? -0.283 2.526 -0.601 1.00 76.25 207 ASN A C 1
ATOM 1707 O O . ASN A 1 207 ? -0.312 1.796 -1.590 1.00 76.25 207 ASN A O 1
ATOM 1711 N N . MET A 1 208 ? 0.864 2.842 0.002 1.00 77.31 208 MET A N 1
ATOM 1712 C CA . MET A 1 208 ? 2.148 2.299 -0.431 1.00 77.31 208 MET A CA 1
ATOM 1713 C C . MET A 1 208 ? 2.187 0.774 -0.274 1.00 77.31 208 MET A C 1
ATOM 1715 O O . MET A 1 208 ? 2.587 0.074 -1.206 1.00 77.31 208 MET A O 1
ATOM 1719 N N . LEU A 1 209 ? 1.738 0.248 0.871 1.00 77.12 209 LEU A N 1
ATOM 1720 C CA . LEU A 1 209 ? 1.659 -1.197 1.110 1.00 77.12 209 LEU A CA 1
ATOM 1721 C C . LEU A 1 209 ? 0.669 -1.871 0.156 1.00 77.12 209 LEU A C 1
ATOM 1723 O O . LEU A 1 209 ? 0.979 -2.919 -0.412 1.00 77.12 209 LEU A O 1
ATOM 1727 N N . LYS A 1 210 ? -0.484 -1.241 -0.082 1.00 75.50 210 LYS A N 1
ATOM 1728 C CA . LYS A 1 210 ? -1.464 -1.701 -1.066 1.00 75.50 210 LYS A CA 1
ATOM 1729 C C . LYS A 1 210 ? -0.839 -1.767 -2.456 1.00 75.50 210 LYS A C 1
ATOM 1731 O O . LYS A 1 210 ? -0.871 -2.830 -3.060 1.00 75.50 210 LYS A O 1
ATOM 1736 N N . ASN A 1 211 ? -0.181 -0.701 -2.914 1.00 76.81 211 ASN A N 1
ATOM 1737 C CA . ASN A 1 211 ? 0.484 -0.636 -4.219 1.00 76.81 211 ASN A CA 1
ATOM 1738 C C . ASN A 1 211 ? 1.589 -1.690 -4.379 1.00 76.81 211 ASN A C 1
ATOM 1740 O O . ASN A 1 211 ? 1.714 -2.288 -5.445 1.00 76.81 211 ASN A O 1
ATOM 1744 N N . MET A 1 212 ? 2.355 -1.973 -3.320 1.00 75.50 212 MET A N 1
ATOM 1745 C CA . MET A 1 212 ? 3.341 -3.063 -3.312 1.00 75.50 212 MET A CA 1
ATOM 1746 C C . MET A 1 212 ? 2.688 -4.445 -3.467 1.00 75.50 212 MET A C 1
ATOM 1748 O O . MET A 1 212 ? 3.285 -5.344 -4.058 1.00 75.50 212 MET A O 1
ATOM 1752 N N . MET A 1 213 ? 1.466 -4.608 -2.956 1.00 75.06 213 MET A N 1
ATOM 1753 C CA . MET A 1 213 ? 0.693 -5.846 -3.035 1.00 75.06 213 MET A CA 1
ATOM 1754 C C . MET A 1 213 ? -0.216 -5.920 -4.274 1.00 75.06 213 MET A C 1
ATOM 1756 O O . MET A 1 213 ? -0.658 -7.016 -4.596 1.00 75.06 213 MET A O 1
ATOM 1760 N N . LEU A 1 214 ? -0.465 -4.820 -5.004 1.00 65.31 214 LEU A N 1
ATOM 1761 C CA . LEU A 1 214 ? -1.367 -4.790 -6.172 1.00 65.31 214 LEU A CA 1
ATOM 1762 C C . LEU A 1 214 ? -0.928 -5.739 -7.294 1.00 65.31 214 LEU A C 1
ATOM 1764 O O . LEU A 1 214 ? -1.781 -6.327 -7.939 1.00 65.31 214 LEU A O 1
ATOM 1768 N N . GLY A 1 215 ? 0.375 -5.984 -7.476 1.00 61.00 215 GLY A N 1
ATOM 1769 C CA . GLY A 1 215 ? 0.857 -7.005 -8.422 1.00 61.00 215 GLY A CA 1
ATOM 1770 C C . GLY A 1 215 ? 0.439 -8.447 -8.073 1.00 61.00 215 GLY A C 1
ATOM 1771 O O . GLY A 1 215 ? 0.605 -9.346 -8.892 1.00 61.00 215 GLY A O 1
ATOM 1772 N N . TRP A 1 216 ? -0.089 -8.662 -6.863 1.00 54.91 216 TRP A N 1
ATOM 1773 C CA . TRP A 1 216 ? -0.620 -9.927 -6.337 1.00 54.91 216 TRP A CA 1
ATOM 1774 C C . TRP A 1 216 ? -2.130 -9.902 -6.111 1.00 54.91 216 TRP A C 1
ATOM 1776 O O . TRP A 1 216 ? -2.728 -10.952 -5.883 1.00 54.91 216 TRP A O 1
ATOM 1786 N N . VAL A 1 217 ? -2.743 -8.719 -6.160 1.00 49.34 217 VAL A N 1
ATOM 1787 C CA . VAL A 1 217 ? -4.193 -8.577 -6.204 1.00 49.34 217 VAL A CA 1
ATOM 1788 C C . VAL A 1 217 ? -4.570 -8.807 -7.657 1.00 49.34 217 VAL A C 1
ATOM 1790 O O . VAL A 1 217 ? -4.341 -7.955 -8.510 1.00 49.34 217 VAL A O 1
ATOM 1793 N N . GLN A 1 218 ? -5.078 -9.998 -7.965 1.00 45.94 218 GLN A N 1
ATOM 1794 C CA . GLN A 1 218 ? -5.731 -10.192 -9.251 1.00 45.94 218 GLN A CA 1
ATOM 1795 C C . GLN A 1 218 ? -6.989 -9.322 -9.234 1.00 45.94 218 GLN A C 1
ATOM 1797 O O . GLN A 1 218 ? -7.984 -9.697 -8.623 1.00 45.94 218 GLN A O 1
ATOM 1802 N N . ASP A 1 219 ? -6.927 -8.155 -9.882 1.00 43.66 219 ASP A N 1
ATOM 1803 C CA . ASP A 1 219 ? -8.129 -7.540 -10.445 1.00 43.66 219 ASP A CA 1
ATOM 1804 C C . ASP A 1 219 ? -8.877 -8.653 -11.204 1.00 43.66 219 ASP A C 1
ATOM 1806 O O . ASP A 1 219 ? -8.248 -9.481 -11.874 1.00 43.66 219 ASP A O 1
ATOM 1810 N N . ASP A 1 220 ? -10.209 -8.680 -11.115 1.00 47.78 220 ASP A N 1
ATOM 1811 C CA . ASP A 1 220 ? -11.068 -9.719 -11.713 1.00 47.78 220 ASP A CA 1
ATOM 1812 C C . ASP A 1 220 ? -10.856 -9.927 -13.226 1.00 47.78 220 ASP A C 1
ATOM 1814 O O . ASP A 1 220 ? -11.319 -10.910 -13.811 1.00 47.78 220 ASP A O 1
ATOM 1818 N N . ILE A 1 221 ? -10.104 -9.026 -13.859 1.00 48.09 221 ILE A N 1
ATOM 1819 C CA . ILE A 1 221 ? -9.778 -8.989 -15.273 1.00 48.09 221 ILE A CA 1
ATOM 1820 C C . ILE A 1 221 ? -8.284 -8.677 -15.386 1.00 48.09 221 ILE A C 1
ATOM 1822 O O . ILE A 1 221 ? -7.826 -7.619 -14.951 1.00 48.09 221 ILE A O 1
ATOM 1826 N N . ASN A 1 222 ? -7.511 -9.562 -16.017 1.00 52.78 222 ASN A N 1
ATOM 1827 C CA . ASN A 1 222 ? -6.147 -9.236 -16.422 1.00 52.78 222 ASN A CA 1
ATOM 1828 C C . ASN A 1 222 ? -6.239 -8.232 -17.585 1.00 52.78 222 ASN A C 1
ATOM 1830 O O . ASN A 1 222 ? -6.334 -8.640 -18.744 1.00 52.78 222 ASN A O 1
ATOM 1834 N N . LYS A 1 223 ? -6.332 -6.933 -17.259 1.00 48.66 223 LYS A N 1
ATOM 1835 C CA . LYS A 1 223 ? -6.634 -5.851 -18.211 1.00 48.66 223 LYS A CA 1
ATOM 1836 C C . LYS A 1 223 ? -5.709 -5.909 -19.428 1.00 48.66 223 LYS A C 1
ATOM 1838 O O . LYS A 1 223 ? -6.205 -5.845 -20.537 1.00 48.66 223 LYS A O 1
ATOM 1843 N N . ASP A 1 224 ? -4.423 -6.206 -19.262 1.00 47.62 224 ASP A N 1
ATOM 1844 C CA . ASP A 1 224 ? -3.473 -6.282 -20.385 1.00 47.62 224 ASP A CA 1
ATOM 1845 C C . ASP A 1 224 ? -3.722 -7.454 -21.360 1.00 47.62 224 ASP A C 1
ATOM 1847 O O . ASP A 1 224 ? -3.258 -7.420 -22.497 1.00 47.62 224 ASP A O 1
ATOM 1851 N N . VAL A 1 225 ? -4.462 -8.491 -20.948 1.00 59.81 225 VAL A N 1
ATOM 1852 C CA . VAL A 1 225 ? -4.743 -9.692 -21.762 1.00 59.81 225 VAL A CA 1
ATOM 1853 C C . VAL A 1 225 ? -6.088 -9.586 -22.497 1.00 59.81 225 VAL A C 1
ATOM 1855 O O . VAL A 1 225 ? -6.294 -10.245 -23.514 1.00 59.81 225 VAL A O 1
ATOM 1858 N N . ALA A 1 226 ? -7.004 -8.746 -22.006 1.00 69.44 226 ALA A N 1
ATOM 1859 C CA . ALA A 1 226 ? -8.344 -8.565 -22.567 1.00 69.44 226 ALA A CA 1
ATOM 1860 C C . ALA A 1 226 ? -8.475 -7.329 -23.478 1.00 69.44 226 ALA A C 1
ATOM 1862 O O . ALA A 1 226 ? -9.584 -7.012 -23.905 1.00 69.44 226 ALA A O 1
ATOM 1863 N N . LEU A 1 227 ? -7.377 -6.623 -23.771 1.00 79.88 227 LEU A N 1
ATOM 1864 C CA . LEU A 1 227 ? -7.369 -5.438 -24.633 1.00 79.88 227 LEU A CA 1
ATOM 1865 C C . LEU A 1 227 ? -6.923 -5.775 -26.057 1.00 79.88 227 LEU A C 1
ATOM 1867 O O . LEU A 1 227 ? -6.021 -6.579 -26.287 1.00 79.88 227 LEU A O 1
ATOM 1871 N N . CYS A 1 228 ? -7.540 -5.115 -27.030 1.00 82.00 228 CYS A N 1
ATOM 1872 C CA . CYS A 1 228 ? -7.162 -5.208 -28.430 1.00 82.00 228 CYS A CA 1
ATOM 1873 C C . CYS A 1 228 ? -5.855 -4.460 -28.699 1.00 82.00 228 CYS A C 1
ATOM 1875 O O . CYS A 1 228 ? -5.749 -3.270 -28.413 1.00 82.00 228 CYS A O 1
ATOM 1877 N N . SER A 1 229 ? -4.898 -5.104 -29.368 1.00 84.50 229 SER A N 1
ATOM 1878 C CA . SER A 1 229 ? -3.617 -4.471 -29.721 1.00 84.50 229 SER A CA 1
ATOM 1879 C C . SER A 1 229 ? -3.689 -3.409 -30.837 1.00 84.50 229 SER A C 1
ATOM 1881 O O . SER A 1 229 ? -2.655 -2.873 -31.222 1.00 84.50 229 SER A O 1
ATOM 1883 N N . ILE A 1 230 ? -4.876 -3.123 -31.389 1.00 83.31 230 ILE A N 1
ATOM 1884 C CA . ILE A 1 230 ? -5.096 -2.063 -32.392 1.00 83.31 230 ILE A CA 1
ATOM 1885 C C . ILE A 1 230 ? -5.807 -0.872 -31.751 1.00 83.31 230 ILE A C 1
ATOM 1887 O O . ILE A 1 230 ? -5.264 0.230 -31.716 1.00 83.31 230 ILE A O 1
ATOM 1891 N N . CYS A 1 231 ? -7.019 -1.084 -31.229 1.00 82.62 231 CYS A N 1
ATOM 1892 C CA . CYS A 1 231 ? -7.821 0.005 -30.674 1.00 82.62 231 CYS A CA 1
ATOM 1893 C C . CYS A 1 231 ? -7.539 0.274 -29.193 1.00 82.62 231 CYS A C 1
ATOM 1895 O O . CYS A 1 231 ? -7.990 1.296 -28.692 1.00 82.62 231 CYS A O 1
ATOM 1897 N N . HIS A 1 232 ? -6.813 -0.607 -28.496 1.00 79.56 232 HIS A N 1
ATOM 1898 C CA . HIS A 1 232 ? -6.520 -0.520 -27.059 1.00 79.56 232 HIS A CA 1
ATOM 1899 C C . HIS A 1 232 ? -7.763 -0.519 -26.150 1.00 79.56 232 HIS A C 1
ATOM 1901 O O . HIS A 1 232 ? -7.660 -0.188 -24.972 1.00 79.56 232 HIS A O 1
ATOM 1907 N N . HIS A 1 233 ? -8.928 -0.911 -26.677 1.00 80.50 233 HIS A N 1
ATOM 1908 C CA . HIS A 1 233 ? -10.162 -1.116 -25.914 1.00 80.50 233 HIS A CA 1
ATOM 1909 C C . HIS A 1 233 ? -10.360 -2.601 -25.589 1.00 80.50 233 HIS A C 1
ATOM 1911 O O . HIS A 1 233 ? -9.628 -3.455 -26.095 1.00 80.50 233 HIS A O 1
ATOM 1917 N N . LEU A 1 234 ? -11.353 -2.905 -24.746 1.00 83.06 234 LEU A N 1
ATOM 1918 C CA . LEU A 1 234 ? -11.758 -4.277 -24.443 1.00 83.06 234 LEU A CA 1
ATOM 1919 C C . LEU A 1 234 ? -12.039 -5.042 -25.745 1.00 83.06 234 LEU A C 1
ATOM 1921 O O . LEU A 1 234 ? -12.706 -4.527 -26.643 1.00 83.06 234 LEU A O 1
ATOM 1925 N N . LEU A 1 235 ? -11.513 -6.261 -25.848 1.00 86.69 235 LEU A N 1
ATOM 1926 C CA . LEU A 1 235 ? -11.708 -7.116 -27.009 1.00 86.69 235 LEU A CA 1
ATOM 1927 C C . LEU A 1 235 ? -13.204 -7.346 -27.263 1.00 86.69 235 LEU A C 1
ATOM 1929 O O . LEU A 1 235 ? -13.913 -7.830 -26.384 1.00 86.69 235 LEU A O 1
ATOM 1933 N N . TRP A 1 236 ? -13.664 -7.058 -28.480 1.00 89.38 236 TRP A N 1
ATOM 1934 C CA . TRP A 1 236 ? -15.010 -7.368 -28.963 1.00 89.38 236 TRP A CA 1
ATOM 1935 C C . TRP A 1 236 ? -14.942 -8.450 -30.040 1.00 89.38 236 TRP A C 1
ATOM 1937 O O . TRP A 1 236 ? -14.260 -8.246 -31.049 1.00 89.38 236 TRP A O 1
ATOM 1947 N N . LYS A 1 237 ? -15.607 -9.593 -29.812 1.00 89.00 237 LYS A N 1
ATOM 1948 C CA . LYS A 1 237 ? -15.501 -10.809 -30.645 1.00 89.00 237 LYS A CA 1
ATOM 1949 C C . LYS A 1 237 ? -14.023 -11.126 -30.950 1.00 89.00 237 LYS A C 1
ATOM 1951 O O . LYS A 1 237 ? -13.561 -10.908 -32.067 1.00 89.00 237 LYS A O 1
ATOM 1956 N N . PRO A 1 238 ? -13.230 -11.514 -29.934 1.00 91.06 238 PRO A N 1
ATOM 1957 C CA . PRO A 1 238 ? -11.781 -11.594 -30.068 1.00 91.06 238 PRO A CA 1
ATOM 1958 C C . PRO A 1 238 ? -11.327 -12.664 -31.061 1.00 91.06 238 PRO A C 1
ATOM 1960 O O . PRO A 1 238 ? -11.784 -13.806 -31.012 1.00 91.06 238 PRO A O 1
ATOM 1963 N N . VAL A 1 239 ? -10.314 -12.321 -31.848 1.00 92.12 239 VAL A N 1
ATOM 1964 C CA . VAL A 1 239 ? -9.549 -13.244 -32.694 1.00 92.12 239 VAL A CA 1
ATOM 1965 C C . VAL A 1 239 ? -8.058 -13.096 -32.406 1.00 92.12 239 VAL A C 1
ATOM 1967 O O . VAL A 1 239 ? -7.593 -12.026 -32.005 1.00 92.12 239 VAL A O 1
ATOM 1970 N N . THR A 1 240 ? -7.290 -14.164 -32.594 1.00 90.38 240 THR A N 1
ATOM 1971 C CA . THR A 1 240 ? -5.844 -14.179 -32.340 1.00 90.38 240 THR A CA 1
ATOM 1972 C C . THR A 1 240 ? -5.098 -14.464 -33.637 1.00 90.38 240 THR A C 1
ATOM 1974 O O . THR A 1 240 ? -5.546 -15.261 -34.451 1.00 90.38 240 THR A O 1
ATOM 1977 N N . CYS A 1 241 ? -3.9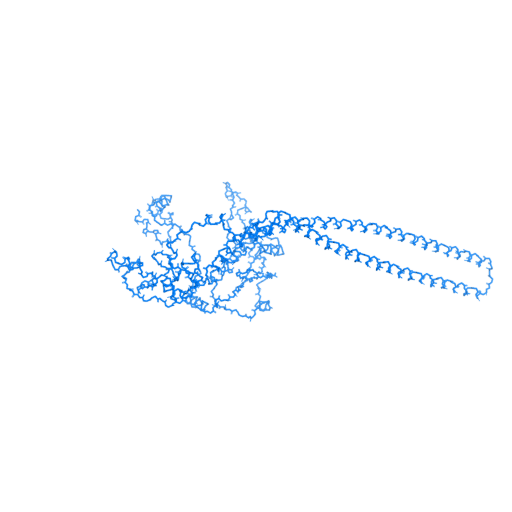43 -13.836 -33.848 1.00 87.00 241 CYS A N 1
ATOM 1978 C CA . CYS A 1 241 ? -3.069 -14.210 -34.961 1.00 87.00 241 CYS A CA 1
ATOM 1979 C C . CYS A 1 241 ? -2.342 -15.529 -34.649 1.00 87.00 241 CYS A C 1
ATOM 1981 O O . CYS A 1 241 ? -1.681 -15.634 -33.611 1.00 87.00 241 CYS A O 1
ATOM 1983 N N . ASN A 1 242 ? -2.404 -16.514 -35.548 1.00 88.44 242 ASN A N 1
ATOM 1984 C CA . ASN A 1 242 ? -1.753 -17.812 -35.367 1.00 88.44 242 ASN A CA 1
ATOM 1985 C C . ASN A 1 242 ? -0.224 -17.689 -35.219 1.00 88.44 242 ASN A C 1
ATOM 1987 O O . ASN A 1 242 ? 0.378 -18.451 -34.465 1.00 88.44 242 ASN A O 1
ATOM 1991 N N . ILE A 1 243 ? 0.407 -16.707 -35.865 1.00 84.88 243 ILE A N 1
ATOM 1992 C CA . ILE A 1 243 ? 1.869 -16.558 -35.856 1.00 84.88 243 ILE A CA 1
ATOM 1993 C C . ILE A 1 243 ? 2.354 -15.830 -34.597 1.00 84.88 243 ILE A C 1
ATOM 1995 O O . ILE A 1 243 ? 3.107 -16.390 -33.801 1.00 84.88 243 ILE A O 1
ATOM 1999 N N . CYS A 1 244 ? 1.929 -14.579 -34.386 1.00 81.19 244 CYS A N 1
ATOM 2000 C CA . CYS A 1 244 ? 2.448 -13.749 -33.289 1.00 81.19 244 CYS A CA 1
ATOM 2001 C C . CYS A 1 244 ? 1.674 -13.889 -31.969 1.00 81.19 244 CYS A C 1
ATOM 2003 O O . CYS A 1 244 ? 2.092 -13.323 -30.962 1.00 81.19 244 CYS A O 1
ATOM 2005 N N . LYS A 1 245 ? 0.550 -14.620 -31.971 1.00 85.38 245 LYS A N 1
ATOM 2006 C CA . LYS A 1 245 ? -0.322 -14.877 -30.811 1.00 85.38 245 LYS A CA 1
ATOM 2007 C C . LYS A 1 245 ? -0.909 -13.624 -30.133 1.00 85.38 245 LYS A C 1
ATOM 2009 O O . LYS A 1 245 ? -1.466 -13.727 -29.042 1.00 85.38 245 LYS A O 1
ATOM 2014 N N . ASN A 1 246 ? -0.850 -12.459 -30.783 1.00 82.62 246 ASN A N 1
ATOM 2015 C CA . ASN A 1 246 ? -1.546 -11.250 -30.329 1.00 82.62 246 ASN A CA 1
ATOM 2016 C C . ASN A 1 246 ? -3.048 -11.330 -30.630 1.00 82.62 246 ASN A C 1
ATOM 2018 O O . ASN A 1 246 ? -3.449 -11.939 -31.625 1.00 82.62 246 ASN A O 1
ATOM 2022 N N . SER A 1 247 ? -3.859 -10.707 -29.770 1.00 88.56 247 SER A N 1
ATOM 2023 C CA . SER A 1 247 ? -5.324 -10.743 -29.847 1.00 88.56 247 SER A CA 1
ATOM 2024 C C . SER A 1 247 ? -5.912 -9.389 -30.243 1.00 88.56 247 SER A C 1
ATOM 2026 O O . SER A 1 247 ? -5.452 -8.328 -29.812 1.00 88.56 247 SER A O 1
ATOM 2028 N N . PHE A 1 248 ? -6.954 -9.427 -31.068 1.00 90.56 248 PHE A N 1
ATOM 2029 C CA . PHE A 1 248 ? -7.588 -8.258 -31.666 1.00 90.56 248 PHE A CA 1
ATOM 2030 C C . PHE A 1 248 ? -9.111 -8.378 -31.615 1.00 90.56 248 PHE A C 1
ATOM 2032 O O . PHE A 1 248 ? -9.642 -9.487 -31.581 1.00 90.56 248 PHE A O 1
ATOM 2039 N N . CYS A 1 249 ? -9.825 -7.250 -31.646 1.00 92.06 249 CYS A N 1
ATOM 2040 C CA . CYS A 1 249 ? -11.246 -7.281 -31.987 1.00 92.06 249 CYS A CA 1
ATOM 2041 C C . CYS A 1 249 ? -11.391 -7.748 -33.436 1.00 92.06 249 CYS A C 1
ATOM 2043 O O . CYS A 1 249 ? -10.612 -7.296 -34.284 1.00 92.06 249 CYS A O 1
ATOM 2045 N N . TYR A 1 250 ? -12.410 -8.561 -33.725 1.00 91.88 250 TYR A N 1
ATOM 2046 C CA . TYR A 1 250 ? -12.702 -9.033 -35.082 1.00 91.88 250 TYR A CA 1
ATOM 2047 C C . TYR A 1 250 ? -12.712 -7.878 -36.092 1.00 91.88 250 TYR A C 1
ATOM 2049 O O . TYR A 1 250 ? -11.951 -7.873 -37.055 1.00 91.88 250 TYR A O 1
ATOM 2057 N N . GLN A 1 251 ? -13.482 -6.824 -35.811 1.00 91.31 251 GLN A N 1
ATOM 2058 C CA . GLN A 1 251 ? -13.588 -5.675 -36.712 1.00 91.31 251 GLN A CA 1
ATOM 2059 C C . GLN A 1 251 ? -12.258 -4.936 -36.906 1.00 91.31 251 GLN A C 1
ATOM 2061 O O . GLN A 1 251 ? -11.944 -4.548 -38.025 1.00 91.31 251 GLN A O 1
ATOM 2066 N N . CYS A 1 252 ? -11.454 -4.767 -35.850 1.00 90.88 252 CYS A N 1
ATOM 2067 C CA . CYS A 1 252 ? -10.211 -4.000 -35.937 1.00 90.88 252 CYS A CA 1
ATOM 2068 C C . CYS A 1 252 ? -9.178 -4.656 -36.857 1.00 90.88 252 CYS A C 1
ATOM 2070 O O . CYS A 1 252 ? -8.510 -3.958 -37.617 1.00 90.88 252 CYS A O 1
ATOM 2072 N N . ILE A 1 253 ? -9.013 -5.980 -36.772 1.00 90.06 253 ILE A N 1
ATOM 2073 C CA . ILE A 1 253 ? -8.035 -6.679 -37.613 1.00 90.06 253 ILE A CA 1
ATOM 2074 C C . ILE A 1 253 ? -8.545 -6.846 -39.045 1.00 90.06 253 ILE A C 1
ATOM 2076 O O . ILE A 1 253 ? -7.776 -6.629 -39.977 1.00 90.06 253 ILE A O 1
ATOM 2080 N N . HIS A 1 254 ? -9.841 -7.126 -39.227 1.00 90.25 254 HIS A N 1
ATOM 2081 C CA . HIS A 1 254 ? -10.448 -7.268 -40.553 1.00 90.25 254 HIS A CA 1
ATOM 2082 C C . HIS A 1 254 ? -10.462 -5.951 -41.330 1.00 90.25 254 HIS A C 1
ATOM 2084 O O . HIS A 1 254 ? -10.138 -5.956 -42.511 1.00 90.25 254 HIS A O 1
ATOM 2090 N N . GLN A 1 255 ? -10.754 -4.815 -40.684 1.00 88.62 255 GLN A N 1
ATOM 2091 C CA . GLN A 1 255 ? -10.620 -3.500 -41.329 1.00 88.62 255 GLN A CA 1
ATOM 2092 C C . GLN A 1 255 ? -9.191 -3.274 -41.814 1.00 88.62 255 GLN A C 1
ATOM 2094 O O . GLN A 1 255 ? -8.976 -2.978 -42.978 1.00 88.62 255 GLN A O 1
ATOM 2099 N N . ARG A 1 256 ? -8.196 -3.512 -40.957 1.00 85.19 256 ARG A N 1
ATOM 2100 C CA . ARG A 1 256 ? -6.798 -3.270 -41.317 1.00 85.19 256 ARG A CA 1
ATOM 2101 C C . ARG A 1 256 ? -6.303 -4.160 -42.459 1.00 85.19 256 ARG A C 1
ATOM 2103 O O . ARG A 1 256 ? -5.643 -3.671 -43.370 1.00 85.19 256 ARG A O 1
ATOM 2110 N N . VAL A 1 257 ? -6.609 -5.456 -42.402 1.00 85.62 257 VAL A N 1
ATOM 2111 C CA . VAL A 1 257 ? -6.210 -6.422 -43.436 1.00 85.62 257 VAL A CA 1
ATOM 2112 C C . VAL A 1 257 ? -6.863 -6.088 -44.781 1.00 85.62 257 VAL A C 1
ATOM 2114 O O . VAL A 1 257 ? -6.192 -6.163 -45.812 1.00 85.62 257 VAL A O 1
ATOM 2117 N N . ASN A 1 258 ? -8.134 -5.673 -44.768 1.00 81.25 258 ASN A N 1
ATOM 2118 C CA . ASN A 1 258 ? -8.879 -5.328 -45.979 1.00 81.25 258 ASN A CA 1
ATOM 2119 C C . ASN A 1 258 ? -8.483 -3.956 -46.554 1.00 81.25 258 ASN A C 1
ATOM 2121 O O . ASN A 1 258 ? -8.318 -3.843 -47.767 1.00 81.25 258 ASN A O 1
ATOM 2125 N N . ASP A 1 259 ? -8.289 -2.940 -45.708 1.00 75.44 259 ASP A N 1
ATOM 2126 C CA . ASP A 1 259 ? -7.961 -1.570 -46.128 1.00 75.44 259 ASP A CA 1
ATOM 2127 C C . ASP A 1 259 ? -6.541 -1.467 -46.701 1.00 75.44 259 ASP A C 1
ATOM 2129 O O . ASP A 1 259 ? -6.301 -0.722 -47.651 1.00 75.44 259 ASP A O 1
ATOM 2133 N N . GLU A 1 260 ? -5.586 -2.222 -46.148 1.00 68.00 260 GLU A N 1
ATOM 2134 C CA . GLU A 1 260 ? -4.191 -2.188 -46.595 1.00 68.00 260 GLU A CA 1
ATOM 2135 C C . GLU A 1 260 ? -3.893 -3.196 -47.724 1.00 68.00 260 GLU A C 1
ATOM 2137 O O . GLU A 1 260 ? -2.810 -3.134 -48.298 1.00 68.00 260 GLU A O 1
ATOM 2142 N N . GLN A 1 261 ? -4.807 -4.130 -48.046 1.00 66.56 261 GLN A N 1
ATOM 2143 C CA . GLN A 1 261 ? -4.603 -5.251 -48.995 1.00 66.56 261 GLN A CA 1
ATOM 2144 C C . GLN A 1 261 ? -3.311 -6.065 -48.764 1.00 66.56 261 GLN A C 1
ATOM 2146 O O . GLN A 1 261 ? -2.849 -6.796 -49.639 1.00 66.56 261 GLN A O 1
ATOM 2151 N N . THR A 1 262 ? -2.693 -5.949 -47.589 1.00 68.94 262 THR A N 1
ATOM 2152 C CA . THR A 1 262 ? -1.351 -6.482 -47.319 1.00 68.94 262 THR A CA 1
ATOM 2153 C C . THR A 1 262 ? -1.372 -7.880 -46.711 1.00 68.94 262 THR A C 1
ATOM 2155 O O . THR A 1 262 ? -0.308 -8.472 -46.544 1.00 68.94 262 THR A O 1
ATOM 2158 N N . ASN A 1 263 ? -2.554 -8.391 -46.327 1.00 80.88 263 ASN A N 1
ATOM 2159 C CA . ASN A 1 263 ? -2.723 -9.570 -45.464 1.00 80.88 263 ASN A CA 1
ATOM 2160 C C . ASN A 1 263 ? -1.747 -9.587 -44.268 1.00 80.88 263 ASN A C 1
ATOM 2162 O O . ASN A 1 263 ? -1.312 -10.640 -43.800 1.00 80.88 263 ASN A O 1
ATOM 2166 N N . SER A 1 264 ? -1.348 -8.403 -43.790 1.00 82.25 264 SER A N 1
ATOM 2167 C CA . SER A 1 264 ? -0.285 -8.251 -42.805 1.00 82.25 264 SER A CA 1
ATOM 2168 C C . SER A 1 264 ? -0.861 -7.873 -41.445 1.00 82.25 264 SER A C 1
ATOM 2170 O O . SER A 1 264 ? -1.678 -6.967 -41.291 1.00 82.25 264 SER A O 1
ATOM 2172 N N . CYS A 1 265 ? -0.441 -8.609 -40.423 1.00 83.19 265 CYS A N 1
ATOM 2173 C CA . CYS A 1 265 ? -0.758 -8.320 -39.034 1.00 83.19 265 CYS A CA 1
ATOM 2174 C C . CYS A 1 265 ? -0.035 -7.028 -38.591 1.00 83.19 265 CYS A C 1
ATOM 2176 O O . CYS A 1 265 ? 1.108 -6.813 -39.003 1.00 83.19 265 CYS A O 1
ATOM 2178 N N . PRO A 1 266 ? -0.601 -6.221 -37.664 1.00 83.06 266 PRO A N 1
ATOM 2179 C CA . PRO A 1 266 ? 0.043 -5.020 -37.107 1.00 83.06 266 PRO A CA 1
ATOM 2180 C C . PRO A 1 266 ? 1.474 -5.211 -36.580 1.00 83.06 266 PRO A C 1
ATOM 2182 O O . PRO A 1 266 ? 2.216 -4.245 -36.425 1.00 83.06 266 PRO A O 1
ATOM 2185 N N . PHE A 1 267 ? 1.853 -6.453 -36.279 1.00 79.94 267 PHE A N 1
ATOM 2186 C CA . PHE A 1 267 ? 3.167 -6.829 -35.765 1.00 79.94 267 PHE A CA 1
ATOM 2187 C C . PHE A 1 267 ? 4.124 -7.366 -36.845 1.00 79.94 267 PHE A C 1
ATOM 2189 O O . PHE A 1 267 ? 5.174 -7.907 -36.508 1.00 79.94 267 PHE A O 1
ATOM 2196 N N . GLY A 1 268 ? 3.779 -7.224 -38.130 1.00 79.88 268 GLY A N 1
ATOM 2197 C CA . GLY A 1 268 ? 4.662 -7.521 -39.262 1.00 79.88 268 GLY A CA 1
ATOM 2198 C C . GLY A 1 268 ? 4.759 -8.997 -39.660 1.00 79.88 268 GLY A C 1
ATOM 2199 O O . GLY A 1 268 ? 5.711 -9.369 -40.338 1.00 79.88 268 GLY A O 1
ATOM 2200 N N . CYS A 1 269 ? 3.811 -9.840 -39.239 1.00 84.94 269 CYS A N 1
ATOM 2201 C CA . CYS A 1 269 ? 3.679 -11.222 -39.721 1.00 84.94 269 CYS A CA 1
ATOM 2202 C C . CYS A 1 269 ? 2.508 -11.355 -40.703 1.00 84.94 269 CYS A C 1
ATOM 2204 O O . CYS A 1 269 ? 1.622 -10.501 -40.719 1.00 84.94 269 CYS A O 1
ATOM 2206 N N . GLU A 1 270 ? 2.498 -12.418 -41.504 1.00 88.75 270 GLU A N 1
ATOM 2207 C CA . GLU A 1 270 ? 1.357 -12.767 -42.355 1.00 88.75 270 GLU A CA 1
ATOM 2208 C C . GLU A 1 270 ? 0.169 -13.162 -41.471 1.00 88.75 270 GLU A C 1
ATOM 2210 O O . GLU A 1 270 ? 0.290 -14.005 -40.577 1.00 88.75 270 GLU A O 1
ATOM 2215 N N . TYR A 1 271 ? -0.958 -12.474 -41.629 1.00 90.25 271 TYR A N 1
ATOM 2216 C CA . TYR A 1 271 ? -2.097 -12.690 -40.756 1.00 90.25 271 TYR A CA 1
ATOM 2217 C C . TYR A 1 271 ? -2.780 -14.016 -41.095 1.00 90.25 271 TYR A C 1
ATOM 2219 O O . TYR A 1 271 ? -3.334 -14.199 -42.173 1.00 90.25 271 TYR A O 1
ATOM 2227 N N . GLU A 1 272 ? -2.770 -14.923 -40.125 1.00 90.38 272 GLU A N 1
ATOM 2228 C CA . GLU A 1 272 ? -3.569 -16.142 -40.134 1.00 90.38 272 GLU A CA 1
ATOM 2229 C C . GLU A 1 272 ? -4.485 -16.115 -38.908 1.00 90.38 272 GLU A C 1
ATOM 2231 O O . GLU A 1 272 ? -4.014 -15.993 -37.769 1.00 90.38 272 GLU A O 1
ATOM 2236 N N . GLU A 1 273 ? -5.795 -16.163 -39.139 1.00 93.31 273 GLU A N 1
ATOM 2237 C CA . GLU A 1 273 ? -6.792 -16.099 -38.075 1.00 93.31 273 GLU A CA 1
ATOM 2238 C C . GLU A 1 273 ? -6.814 -17.408 -37.277 1.00 93.31 273 GLU A C 1
ATOM 2240 O O . GLU A 1 273 ? -6.900 -18.506 -37.821 1.00 93.31 273 GLU A O 1
ATOM 2245 N N . GLN A 1 274 ? -6.753 -17.286 -35.956 1.00 91.81 274 GLN A N 1
ATOM 2246 C CA . GLN A 1 274 ? -6.919 -18.379 -35.015 1.00 91.81 274 GLN A CA 1
ATOM 2247 C C . GLN A 1 274 ? -7.984 -17.995 -33.989 1.00 91.81 274 GLN A C 1
ATOM 2249 O O . GLN A 1 274 ? -8.065 -16.842 -33.546 1.00 91.81 274 GLN A O 1
ATOM 2254 N N . GLN A 1 275 ? -8.749 -18.987 -33.531 1.00 90.62 275 GLN A N 1
ATOM 2255 C CA . GLN A 1 275 ? -9.632 -18.807 -32.386 1.00 90.62 275 GLN A CA 1
ATOM 2256 C C . GLN A 1 275 ? -8.844 -18.289 -31.176 1.00 90.62 275 GLN A C 1
ATOM 2258 O O . GLN A 1 275 ? -7.738 -18.759 -30.868 1.00 90.62 275 GLN A O 1
ATOM 2263 N N . CYS A 1 276 ? -9.446 -17.318 -30.491 1.00 87.25 276 CYS A N 1
ATOM 2264 C CA . CYS A 1 276 ? -8.879 -16.728 -29.294 1.00 87.25 276 CYS A CA 1
ATOM 2265 C C . CYS A 1 276 ? -8.720 -17.764 -28.173 1.00 87.25 276 CYS A C 1
ATOM 2267 O O . CYS A 1 276 ? -9.528 -18.682 -28.024 1.00 87.25 276 CYS A O 1
ATOM 2269 N N . SER A 1 277 ? -7.664 -17.612 -27.371 1.00 82.88 277 SER A N 1
ATOM 2270 C CA . SER A 1 277 ? -7.376 -18.511 -26.251 1.00 82.88 277 SER A CA 1
ATOM 2271 C C . SER A 1 277 ? -8.566 -18.612 -25.293 1.00 82.88 277 SER A C 1
ATOM 2273 O O . SER A 1 277 ? -9.149 -17.600 -24.893 1.00 82.88 277 SER A O 1
ATOM 2275 N N . SER A 1 278 ? -8.870 -19.832 -24.844 1.00 79.81 278 SER A N 1
ATOM 2276 C CA . SER A 1 278 ? -9.939 -20.105 -23.875 1.00 79.81 278 SER A CA 1
ATOM 2277 C C . SER A 1 278 ? -9.777 -19.324 -22.569 1.00 79.81 278 SER A C 1
ATOM 2279 O O . SER A 1 278 ? -10.766 -19.011 -21.917 1.00 79.81 278 SER A O 1
ATOM 2281 N N . VAL A 1 279 ? -8.547 -18.943 -22.208 1.00 76.56 279 VAL A N 1
ATOM 2282 C CA . VAL A 1 279 ? -8.262 -18.092 -21.042 1.00 76.56 279 VAL A CA 1
ATOM 2283 C C . VAL A 1 279 ? -8.825 -16.680 -21.227 1.00 76.56 279 VAL A C 1
ATOM 2285 O O . VAL A 1 279 ? -9.366 -16.113 -20.279 1.00 76.56 279 VAL A O 1
ATOM 2288 N N . ILE A 1 280 ? -8.719 -16.119 -22.434 1.00 80.69 280 ILE A N 1
ATOM 2289 C CA . ILE A 1 280 ? -9.222 -14.779 -22.765 1.00 80.69 280 ILE A CA 1
ATOM 2290 C C . ILE A 1 280 ? -10.745 -14.812 -22.816 1.00 80.69 280 ILE A C 1
ATOM 2292 O O . ILE A 1 280 ? -11.388 -14.007 -22.148 1.00 80.69 280 ILE A O 1
ATOM 2296 N N . LEU A 1 281 ? -11.314 -15.798 -23.514 1.00 83.94 281 LEU A N 1
ATOM 2297 C CA . LEU A 1 281 ? -12.764 -15.993 -23.594 1.00 83.94 281 LEU A CA 1
ATOM 2298 C C . LEU A 1 281 ? -13.376 -16.179 -22.198 1.00 83.94 281 LEU A C 1
ATOM 2300 O O . LEU A 1 281 ? -14.253 -15.421 -21.807 1.00 83.94 281 LEU A O 1
ATOM 2304 N N . ALA A 1 282 ? -12.817 -17.070 -21.375 1.00 80.44 282 ALA A N 1
ATOM 2305 C CA . ALA A 1 282 ? -13.274 -17.280 -20.000 1.00 80.44 282 ALA A CA 1
ATOM 2306 C C . ALA A 1 282 ? -13.026 -16.084 -19.061 1.00 80.44 282 ALA A C 1
ATOM 2308 O O . ALA A 1 282 ? -13.514 -16.091 -17.927 1.00 80.44 282 ALA A O 1
ATOM 2309 N N . SER A 1 283 ? -12.214 -15.106 -19.469 1.00 79.88 283 SER A N 1
ATOM 2310 C CA . SER A 1 283 ? -12.042 -13.842 -18.743 1.00 79.88 283 SER A CA 1
ATOM 2311 C C . SER A 1 283 ? -13.091 -12.817 -19.173 1.00 79.88 283 SER A C 1
ATOM 2313 O O . SER A 1 283 ? -13.659 -12.157 -18.310 1.00 79.88 283 SER A O 1
ATOM 2315 N N . LEU A 1 284 ? -13.399 -12.733 -20.471 1.00 83.12 284 LEU A N 1
ATOM 2316 C CA . LEU A 1 284 ? -14.446 -11.862 -21.012 1.00 83.12 284 LEU A CA 1
ATOM 2317 C C . LEU A 1 284 ? -15.844 -12.300 -20.554 1.00 83.12 284 LEU A C 1
ATOM 2319 O O . LEU A 1 284 ? -16.596 -11.472 -20.054 1.00 83.12 284 LEU A O 1
ATOM 2323 N N . SER A 1 285 ? -16.162 -13.597 -20.591 1.00 84.12 285 SER A N 1
ATOM 2324 C CA . SER A 1 285 ? -17.469 -14.131 -20.162 1.00 84.12 285 SER A CA 1
ATOM 2325 C C . SER A 1 285 ? -17.819 -13.845 -18.695 1.00 84.12 285 SER A C 1
ATOM 2327 O O . SER A 1 285 ? -18.981 -13.909 -18.307 1.00 84.12 285 SER A O 1
ATOM 2329 N N . LYS A 1 286 ? -16.824 -13.535 -17.853 1.00 80.06 286 LYS A N 1
ATOM 2330 C CA . LYS A 1 286 ? -17.025 -13.192 -16.432 1.00 80.06 286 LYS A CA 1
ATOM 2331 C C . LYS A 1 286 ? -17.404 -11.733 -16.209 1.00 80.06 286 LYS A C 1
ATOM 2333 O O . LYS A 1 286 ? -17.757 -11.375 -15.088 1.00 80.06 286 LYS A O 1
ATOM 2338 N N . LEU A 1 287 ? -17.291 -10.894 -17.235 1.00 81.56 287 LEU A N 1
ATOM 2339 C CA . LEU A 1 287 ? -17.645 -9.489 -17.135 1.00 81.56 287 LEU A CA 1
ATOM 2340 C C . LEU A 1 287 ? -19.142 -9.358 -16.901 1.00 81.56 287 LEU A C 1
ATOM 2342 O O . LEU A 1 287 ? -19.938 -9.883 -17.672 1.00 81.56 287 LEU A O 1
ATOM 2346 N N . GLN A 1 288 ? -19.495 -8.626 -15.853 1.00 84.44 288 GLN A N 1
ATOM 2347 C CA . GLN A 1 288 ? -20.847 -8.151 -15.615 1.00 84.44 288 GLN A CA 1
ATOM 2348 C C . GLN A 1 288 ? -20.937 -6.731 -16.162 1.00 84.44 288 GLN A C 1
ATOM 2350 O O . GLN A 1 288 ? -20.285 -5.820 -15.650 1.00 84.44 288 GLN A O 1
ATOM 2355 N N . ILE A 1 289 ? -21.683 -6.572 -17.248 1.00 83.50 289 ILE A N 1
ATOM 2356 C CA . ILE A 1 289 ? -21.767 -5.338 -18.019 1.00 83.50 289 ILE A CA 1
ATOM 2357 C C . ILE A 1 289 ? -23.171 -4.774 -17.854 1.00 83.50 289 ILE A C 1
ATOM 2359 O O . ILE A 1 289 ? -24.172 -5.470 -18.018 1.00 83.50 289 ILE A O 1
ATOM 2363 N N . GLU A 1 290 ? -23.236 -3.501 -17.489 1.00 89.50 290 GLU A N 1
ATOM 2364 C CA . GLU A 1 290 ? -24.493 -2.768 -17.448 1.00 89.50 290 GLU A CA 1
ATOM 2365 C C . GLU A 1 290 ? -24.934 -2.452 -18.875 1.00 89.50 290 GLU A C 1
ATOM 2367 O O . GLU A 1 290 ? -24.126 -2.004 -19.689 1.00 89.50 290 GLU A O 1
ATOM 2372 N N . CYS A 1 291 ? -26.214 -2.668 -19.170 1.00 85.44 291 CYS A N 1
ATOM 2373 C CA . CYS A 1 291 ? -26.787 -2.351 -20.473 1.00 85.44 291 CYS A CA 1
ATOM 2374 C C . CYS A 1 291 ? -26.538 -0.882 -20.870 1.00 85.44 291 CYS A C 1
ATOM 2376 O O . CYS A 1 291 ? -26.707 0.024 -20.044 1.00 85.44 291 CYS A O 1
ATOM 2378 N N . SER A 1 292 ? -26.231 -0.618 -22.149 1.00 84.00 292 SER A N 1
ATOM 2379 C CA . SER A 1 292 ? -26.077 0.748 -22.678 1.00 84.00 292 SER A CA 1
ATOM 2380 C C . SER A 1 292 ? -27.296 1.644 -22.424 1.00 84.00 292 SER A C 1
ATOM 2382 O O . SER A 1 292 ? -27.167 2.867 -22.366 1.00 84.00 292 SER A O 1
ATOM 2384 N N . TYR A 1 293 ? -28.484 1.051 -22.253 1.00 83.50 293 TYR A N 1
ATOM 2385 C CA . TYR A 1 293 ? -29.738 1.759 -21.988 1.00 83.50 293 TYR A CA 1
ATOM 2386 C C . TYR A 1 293 ? -30.040 1.968 -20.497 1.00 83.50 293 TYR A C 1
ATOM 2388 O O . TYR A 1 293 ? -31.166 2.321 -20.138 1.00 83.50 293 TYR A O 1
ATOM 2396 N N . LYS A 1 294 ? -29.057 1.793 -19.605 1.00 84.44 294 LYS A N 1
ATOM 2397 C CA . LYS A 1 294 ? -29.224 2.047 -18.166 1.00 84.44 294 LYS A CA 1
ATOM 2398 C C . LYS A 1 294 ? -29.682 3.471 -17.854 1.00 84.44 294 LYS A C 1
ATOM 2400 O O . LYS A 1 294 ? -30.513 3.669 -16.973 1.00 84.44 294 LYS A O 1
ATOM 2405 N N . SER A 1 295 ? -29.203 4.456 -18.612 1.00 73.81 295 SER A N 1
ATOM 2406 C CA . SER A 1 295 ? -29.655 5.851 -18.508 1.00 73.81 295 SER A CA 1
ATOM 2407 C C . SER A 1 295 ? -31.144 6.037 -18.820 1.00 73.81 295 SER A C 1
ATOM 2409 O O . SER A 1 295 ? -31.742 6.995 -18.338 1.00 73.81 295 SER A O 1
ATOM 2411 N N . TYR A 1 296 ? -31.742 5.124 -19.588 1.00 73.56 296 TYR A N 1
ATOM 2412 C CA . TYR A 1 296 ? -33.156 5.140 -19.963 1.00 73.56 296 TYR A CA 1
ATOM 2413 C C . TYR A 1 296 ? -34.030 4.242 -19.073 1.00 73.56 296 TYR A C 1
ATOM 2415 O O . TYR A 1 296 ? -35.238 4.201 -19.277 1.00 73.56 296 TYR A O 1
ATOM 2423 N N . GLY A 1 297 ? -33.446 3.553 -18.084 1.00 78.69 297 GLY A N 1
ATOM 2424 C CA . GLY A 1 297 ? -34.176 2.743 -17.102 1.00 78.69 297 GLY A CA 1
ATOM 2425 C C . GLY A 1 297 ? -33.865 1.247 -17.125 1.00 78.69 297 GLY A C 1
ATOM 2426 O O . GLY A 1 297 ? -34.364 0.517 -16.271 1.00 78.69 297 GLY A O 1
ATOM 2427 N N . CYS A 1 298 ? -33.008 0.766 -18.032 1.00 82.69 298 CYS A N 1
ATOM 2428 C CA . CYS A 1 298 ? -32.630 -0.644 -18.030 1.00 82.69 298 CYS A CA 1
ATOM 2429 C C . CYS A 1 298 ? -31.733 -0.982 -16.824 1.00 82.69 298 CYS A C 1
ATOM 2431 O O . CYS A 1 298 ? -30.583 -0.555 -16.748 1.00 82.69 298 CYS A O 1
ATOM 2433 N N . SER A 1 299 ? -32.227 -1.786 -15.884 1.00 85.94 299 SER A N 1
ATOM 2434 C CA . SER A 1 299 ? -31.448 -2.257 -14.729 1.00 85.94 299 SER A CA 1
ATOM 2435 C C . SER A 1 299 ? -30.691 -3.565 -14.990 1.00 85.94 299 SER A C 1
ATOM 2437 O O . SER A 1 299 ? -30.149 -4.154 -14.054 1.00 85.94 299 SER A O 1
ATOM 2439 N N . ALA A 1 300 ? -30.685 -4.061 -16.231 1.00 83.69 300 ALA A N 1
ATOM 2440 C CA . ALA A 1 300 ? -30.077 -5.340 -16.563 1.00 83.69 300 ALA A CA 1
ATOM 2441 C C . ALA A 1 300 ? -28.544 -5.263 -16.475 1.00 83.69 300 ALA A C 1
ATOM 2443 O O . ALA A 1 300 ? -27.901 -4.414 -17.099 1.00 83.69 300 ALA A O 1
ATOM 2444 N N . ILE A 1 301 ? -27.975 -6.190 -15.706 1.00 88.75 301 ILE A N 1
ATOM 2445 C CA . ILE A 1 301 ? -26.542 -6.473 -15.651 1.00 88.75 301 ILE A CA 1
ATOM 2446 C C . ILE A 1 301 ? -26.356 -7.831 -16.318 1.00 88.75 301 ILE A C 1
ATOM 2448 O O . ILE A 1 301 ? -26.833 -8.846 -15.808 1.00 88.75 301 ILE A O 1
ATOM 2452 N N . VAL A 1 302 ? -25.706 -7.842 -17.475 1.00 86.69 302 VAL A N 1
ATOM 2453 C CA . VAL A 1 302 ? -25.622 -9.008 -18.359 1.00 86.69 302 VAL A CA 1
ATOM 2454 C C . VAL A 1 302 ? -24.170 -9.404 -18.602 1.00 86.69 302 VAL A C 1
ATOM 2456 O O . VAL A 1 302 ? -23.260 -8.591 -18.431 1.00 86.69 302 VAL A O 1
ATOM 2459 N N . SER A 1 303 ? -23.924 -10.670 -18.946 1.00 87.06 303 SER A N 1
ATOM 2460 C CA . SER A 1 303 ? -22.564 -11.108 -19.263 1.00 87.06 303 SER A CA 1
ATOM 2461 C C . SER A 1 303 ? -22.130 -10.613 -20.641 1.00 87.06 303 SER A C 1
ATOM 2463 O O . SER A 1 303 ? -22.963 -10.312 -21.497 1.00 87.06 303 SER A O 1
ATOM 2465 N N . TYR A 1 304 ? -20.818 -10.576 -20.872 1.00 86.50 304 TYR A N 1
ATOM 2466 C CA . TYR A 1 304 ? -20.238 -10.235 -22.175 1.00 86.50 304 TYR A CA 1
ATOM 2467 C C . TYR A 1 304 ? -20.859 -11.020 -23.343 1.00 86.50 304 TYR A C 1
ATOM 2469 O O . TYR A 1 304 ? -21.114 -10.443 -24.394 1.00 86.50 304 TYR A O 1
ATOM 2477 N N . ASP A 1 305 ? -21.140 -12.312 -23.146 1.00 86.00 305 ASP A N 1
ATOM 2478 C CA . ASP A 1 305 ? -21.602 -13.208 -24.214 1.00 86.00 305 ASP A CA 1
ATOM 2479 C C . ASP A 1 305 ? -23.032 -12.912 -24.690 1.00 86.00 305 ASP A C 1
ATOM 2481 O O . ASP A 1 305 ? -23.352 -13.174 -25.843 1.00 86.00 305 ASP A O 1
ATOM 2485 N N . ILE A 1 306 ? -23.885 -12.365 -23.818 1.00 87.88 306 ILE A N 1
ATOM 2486 C CA . ILE A 1 306 ? -25.308 -12.107 -24.108 1.00 87.88 306 ILE A CA 1
ATOM 2487 C C . ILE A 1 306 ? -25.623 -10.611 -24.247 1.00 87.88 306 ILE A C 1
ATOM 2489 O O . ILE A 1 306 ? -26.780 -10.240 -24.437 1.00 87.88 306 ILE A O 1
ATOM 2493 N N . LEU A 1 307 ? -24.615 -9.742 -24.105 1.00 87.38 307 LEU A N 1
ATOM 2494 C CA . LEU A 1 307 ? -24.794 -8.290 -24.112 1.00 87.38 307 LEU A CA 1
ATOM 2495 C C . LEU A 1 307 ? -25.404 -7.803 -25.430 1.00 87.38 307 LEU A C 1
ATOM 2497 O O . LEU A 1 307 ? -26.353 -7.028 -25.410 1.00 87.38 307 LEU A O 1
ATOM 2501 N N . GLU A 1 308 ? -24.889 -8.285 -26.564 1.00 87.31 308 GLU A N 1
ATOM 2502 C CA . GLU A 1 308 ? -25.366 -7.886 -27.893 1.00 87.31 308 GLU A CA 1
ATOM 2503 C C . GLU A 1 308 ? -26.832 -8.291 -28.108 1.00 87.31 308 GLU A C 1
ATOM 2505 O O . GLU A 1 308 ? -27.646 -7.470 -28.531 1.00 87.31 308 GLU A O 1
ATOM 2510 N N . ASP A 1 309 ? -27.187 -9.522 -27.735 1.00 88.25 309 ASP A N 1
ATOM 2511 C CA . ASP A 1 309 ? -28.557 -10.031 -27.829 1.00 88.25 309 ASP A CA 1
ATOM 2512 C C . ASP A 1 309 ? -29.510 -9.251 -26.915 1.00 88.25 309 ASP A C 1
ATOM 2514 O O . ASP A 1 309 ? -30.638 -8.933 -27.306 1.00 88.25 309 ASP A O 1
ATOM 2518 N N . HIS A 1 310 ? -29.058 -8.900 -25.707 1.00 89.75 310 HIS A N 1
ATOM 2519 C CA . HIS A 1 310 ? -29.824 -8.066 -24.791 1.00 89.75 310 HIS A CA 1
ATOM 2520 C C . HIS A 1 310 ? -30.040 -6.660 -25.358 1.00 89.75 310 HIS A C 1
ATOM 2522 O O . HIS A 1 310 ? -31.170 -6.189 -25.380 1.00 89.75 310 HIS A O 1
ATOM 2528 N N . GLU A 1 311 ? -28.995 -5.981 -25.834 1.00 86.00 311 GLU A N 1
ATOM 2529 C CA . GLU A 1 311 ? -29.102 -4.606 -26.336 1.00 86.00 311 GLU A CA 1
ATOM 2530 C C . GLU A 1 311 ? -29.962 -4.505 -27.601 1.00 86.00 311 GLU A C 1
ATOM 2532 O O . GLU A 1 311 ? -30.674 -3.513 -27.787 1.00 86.00 311 GLU A O 1
ATOM 2537 N N . GLN A 1 312 ? -29.953 -5.530 -28.456 1.00 87.06 312 GLN A N 1
ATOM 2538 C CA . GLN A 1 312 ? -30.821 -5.583 -29.633 1.00 87.06 312 GLN A CA 1
ATOM 2539 C C . GLN A 1 312 ? -32.304 -5.704 -29.261 1.00 87.06 312 GLN A C 1
ATOM 2541 O O . GLN A 1 312 ? -33.139 -5.068 -29.917 1.00 87.06 312 GLN A O 1
ATOM 2546 N N . ASN A 1 313 ? -32.600 -6.459 -28.199 1.00 86.94 313 ASN A N 1
ATOM 2547 C CA . ASN A 1 313 ? -33.948 -6.769 -27.717 1.00 86.94 313 ASN A CA 1
ATOM 2548 C C . ASN A 1 313 ? -34.345 -5.981 -26.454 1.00 86.94 313 ASN A C 1
ATOM 2550 O O . ASN A 1 313 ? -35.325 -6.320 -25.799 1.00 86.94 313 ASN A O 1
ATOM 2554 N N . CYS A 1 314 ? -33.587 -4.948 -26.079 1.00 86.44 314 CYS A N 1
ATOM 2555 C CA . CYS A 1 314 ? -33.838 -4.200 -24.854 1.00 86.44 314 CYS A CA 1
ATOM 2556 C C . CYS A 1 314 ? -35.095 -3.335 -25.006 1.00 86.44 314 CYS A C 1
ATOM 2558 O O . CYS A 1 314 ? -35.141 -2.460 -25.875 1.00 86.44 314 CYS A O 1
ATOM 2560 N N . ASP A 1 315 ? -36.063 -3.495 -24.100 1.00 84.00 315 ASP A N 1
ATOM 2561 C CA . ASP A 1 315 ? -37.311 -2.711 -24.066 1.00 84.00 315 ASP A CA 1
ATOM 2562 C C . ASP A 1 315 ? -37.067 -1.193 -24.027 1.00 84.00 315 ASP A C 1
ATOM 2564 O O . ASP A 1 315 ? -37.886 -0.393 -24.488 1.00 84.00 315 ASP A O 1
ATOM 2568 N N . TYR A 1 316 ? -35.903 -0.786 -23.509 1.00 82.06 316 TYR A N 1
ATOM 2569 C CA . TYR A 1 316 ? -35.523 0.612 -23.342 1.00 82.06 316 TYR A CA 1
ATOM 2570 C C . TYR A 1 316 ? -34.832 1.230 -24.566 1.00 82.06 316 TYR A C 1
ATOM 2572 O O . TYR A 1 316 ? -34.618 2.445 -24.606 1.00 82.06 316 TYR A O 1
ATOM 2580 N N . ARG A 1 317 ? -34.537 0.434 -25.602 1.00 80.31 317 ARG A N 1
ATOM 2581 C CA . ARG A 1 317 ? -33.898 0.892 -26.848 1.00 80.31 317 ARG A CA 1
ATOM 2582 C C . ARG A 1 317 ? -34.699 1.983 -27.563 1.00 80.31 317 ARG A C 1
ATOM 2584 O O . ARG A 1 317 ? -34.126 2.880 -28.179 1.00 80.31 317 ARG A O 1
ATOM 2591 N N . GLN A 1 318 ? -36.025 1.938 -27.461 1.00 72.69 318 GLN A N 1
ATOM 2592 C CA . GLN A 1 318 ? -36.925 2.911 -28.088 1.00 72.69 318 GLN A CA 1
ATOM 2593 C C . GLN A 1 318 ? -36.798 4.337 -27.517 1.00 72.69 318 GLN A C 1
ATOM 2595 O O . GLN A 1 318 ? -37.003 5.307 -28.249 1.00 72.69 318 GLN A O 1
ATOM 2600 N N . TYR A 1 319 ? -36.399 4.486 -26.249 1.00 64.19 319 TYR A N 1
ATOM 2601 C CA . TYR A 1 319 ? -36.320 5.789 -25.576 1.00 64.19 319 TYR A CA 1
ATOM 2602 C C . TYR A 1 319 ? -35.045 6.575 -25.909 1.00 64.19 319 TYR A C 1
ATOM 2604 O O . TYR A 1 319 ? -34.987 7.779 -25.667 1.00 64.19 319 TYR A O 1
ATOM 2612 N N . GLN A 1 320 ? -34.057 5.946 -26.559 1.00 60.19 320 GLN A N 1
ATOM 2613 C CA . GLN A 1 320 ? -32.830 6.614 -27.011 1.00 60.19 320 GLN A CA 1
ATOM 2614 C C . GLN A 1 320 ? -33.100 7.781 -27.980 1.00 60.19 320 GLN A C 1
ATOM 2616 O O . GLN A 1 320 ? -32.286 8.694 -28.101 1.00 60.19 320 GLN A O 1
ATOM 2621 N N . LYS A 1 321 ? -34.257 7.781 -28.657 1.00 49.50 321 LYS A N 1
ATOM 2622 C CA . LYS A 1 321 ? -34.632 8.800 -29.650 1.00 49.50 321 LYS A CA 1
ATOM 2623 C C . LYS A 1 321 ? -35.336 10.036 -29.074 1.00 49.50 321 LYS A C 1
ATOM 2625 O O . LYS A 1 321 ? -35.584 10.970 -29.831 1.00 49.50 321 LYS A O 1
ATOM 2630 N N . GLN A 1 322 ? -35.650 10.077 -27.777 1.00 49.31 322 GLN A N 1
ATOM 2631 C CA . GLN A 1 322 ? -36.318 11.221 -27.146 1.00 49.31 322 GLN A CA 1
ATOM 2632 C C . GLN A 1 322 ? -35.408 11.853 -26.085 1.00 49.31 322 GLN A C 1
ATOM 2634 O O . GLN A 1 322 ? -35.358 11.417 -24.939 1.00 49.31 322 GLN A O 1
ATOM 2639 N N . HIS A 1 323 ? -34.662 12.893 -26.463 1.00 40.91 323 HIS A N 1
ATOM 2640 C CA . HIS A 1 323 ? -33.930 13.722 -25.504 1.00 40.91 323 HIS A CA 1
ATOM 2641 C C . HIS A 1 323 ? -34.928 14.541 -24.666 1.00 40.91 323 HIS A C 1
ATOM 2643 O O . HIS A 1 323 ? -35.567 15.452 -25.186 1.00 40.91 323 HIS A O 1
ATOM 2649 N N . TYR A 1 324 ? -35.056 14.221 -23.376 1.00 51.44 324 TYR A N 1
ATOM 2650 C CA . TYR A 1 324 ? -35.807 15.014 -22.396 1.00 51.44 324 TYR A CA 1
ATOM 2651 C C . TYR A 1 324 ? -34.847 15.971 -21.669 1.00 51.44 324 TYR A C 1
ATOM 2653 O O . TYR A 1 324 ? -33.803 15.534 -21.179 1.00 51.44 324 TYR A O 1
ATOM 2661 N N . ASP A 1 325 ? -35.177 17.265 -21.588 1.00 53.34 325 ASP A N 1
ATOM 2662 C CA . ASP A 1 325 ? -34.380 18.247 -20.840 1.00 53.34 325 ASP A CA 1
ATOM 2663 C C . ASP A 1 325 ? -34.565 18.044 -19.327 1.00 53.34 325 ASP A C 1
ATOM 2665 O O . ASP A 1 325 ? -35.573 18.418 -18.717 1.00 53.34 325 ASP A O 1
ATOM 2669 N N . VAL A 1 326 ? -33.565 17.410 -18.715 1.00 51.75 326 VAL A N 1
ATOM 2670 C CA . VAL A 1 326 ? -33.534 17.087 -17.285 1.00 51.75 326 VAL A CA 1
ATOM 2671 C C . VAL A 1 326 ? -33.529 18.351 -16.417 1.00 51.75 326 VAL A C 1
ATOM 2673 O O . VAL A 1 326 ? -34.079 18.327 -15.314 1.00 51.75 326 VAL A O 1
ATOM 2676 N N . GLN A 1 327 ? -32.950 19.465 -16.882 1.00 54.78 327 GLN A N 1
ATOM 2677 C CA . GLN A 1 327 ? -32.868 20.683 -16.072 1.00 54.78 327 GLN A CA 1
ATOM 2678 C C . GLN A 1 327 ? -34.225 21.361 -15.918 1.00 54.78 327 GLN A C 1
ATOM 2680 O O . GLN A 1 327 ? -34.559 21.797 -14.815 1.00 54.78 327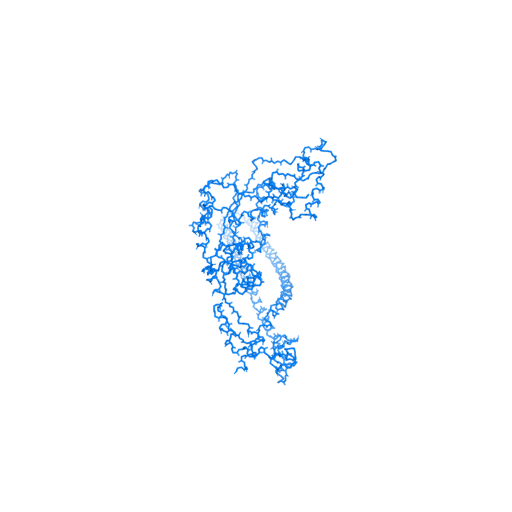 GLN A O 1
ATOM 2685 N N . GLN A 1 328 ? -35.025 21.390 -16.983 1.00 61.78 328 GLN A N 1
ATOM 2686 C CA . GLN A 1 328 ? -36.369 21.958 -16.926 1.00 61.78 328 GLN A CA 1
ATOM 2687 C C . GLN A 1 328 ? -37.284 21.132 -16.007 1.00 61.78 328 GLN A C 1
ATOM 2689 O O . GLN A 1 328 ? -37.990 21.685 -15.165 1.00 61.78 328 GLN A O 1
ATOM 2694 N N . HIS A 1 329 ? -37.198 19.798 -16.062 1.00 62.28 329 HIS A N 1
ATOM 2695 C CA . HIS A 1 329 ? -38.000 18.935 -15.192 1.00 62.28 329 HIS A CA 1
ATOM 2696 C C . HIS A 1 329 ? -37.669 19.107 -13.698 1.00 62.28 329 HIS A C 1
ATOM 2698 O O . HIS A 1 329 ? -38.577 19.167 -12.868 1.00 62.28 329 HIS A O 1
ATOM 2704 N N . LEU A 1 330 ? -36.388 19.238 -13.329 1.00 57.66 330 LEU A N 1
ATOM 2705 C CA . LEU A 1 330 ? -35.973 19.440 -11.930 1.00 57.66 330 LEU A CA 1
ATOM 2706 C C . LEU A 1 330 ? -36.563 20.719 -11.310 1.00 57.66 330 LEU A C 1
ATOM 2708 O O . LEU A 1 330 ? -36.763 20.788 -10.091 1.00 57.66 330 LEU A O 1
ATOM 2712 N N . GLN A 1 331 ? -36.857 21.726 -12.134 1.00 66.19 331 GLN A N 1
ATOM 2713 C CA . GLN A 1 331 ? -37.450 22.982 -11.683 1.00 66.19 331 GLN A CA 1
ATOM 2714 C C . GLN A 1 331 ? -38.952 22.887 -11.419 1.00 66.19 331 GLN A C 1
ATOM 2716 O O . GLN A 1 331 ? -39.451 23.699 -10.648 1.00 66.19 331 GLN A O 1
ATOM 2721 N N . GLU A 1 332 ? -39.657 21.898 -11.962 1.00 66.94 332 GLU A N 1
ATOM 2722 C CA . GLU A 1 332 ? -41.123 21.801 -11.872 1.00 66.94 332 GLU A CA 1
ATOM 2723 C C . GLU A 1 332 ? -41.606 20.503 -11.204 1.00 66.94 332 GLU A C 1
ATOM 2725 O O . GLU A 1 332 ? -42.777 20.383 -10.846 1.00 66.94 332 GLU A O 1
ATOM 2730 N N . CYS A 1 333 ? -40.704 19.542 -10.978 1.00 70.06 333 CYS A N 1
ATOM 2731 C CA . CYS A 1 333 ? -41.025 18.240 -10.404 1.00 70.06 333 CYS A CA 1
ATOM 2732 C C . CYS A 1 333 ? -41.661 18.367 -9.009 1.00 70.06 333 CYS A C 1
ATOM 2734 O O . CYS A 1 333 ? -41.038 18.847 -8.059 1.00 70.06 333 CYS A O 1
ATOM 2736 N N . ALA A 1 334 ? -42.907 17.904 -8.891 1.00 66.62 334 ALA A N 1
ATOM 2737 C CA . ALA A 1 334 ? -43.666 17.839 -7.642 1.00 66.62 334 ALA A CA 1
ATOM 2738 C C . ALA A 1 334 ? -43.034 16.886 -6.610 1.00 66.62 334 ALA A C 1
ATOM 2740 O O . ALA A 1 334 ? -43.032 17.161 -5.412 1.00 66.62 334 ALA A O 1
ATOM 2741 N N . GLU A 1 335 ? -42.424 15.804 -7.090 1.00 64.69 335 GLU A N 1
ATOM 2742 C CA . GLU A 1 335 ? -41.928 14.695 -6.267 1.00 64.69 335 GLU A CA 1
ATOM 2743 C C . GLU A 1 335 ? -40.472 14.867 -5.815 1.00 64.69 335 GLU A C 1
ATOM 2745 O O . GLU A 1 335 ? -39.921 14.016 -5.111 1.00 64.69 335 GLU A O 1
ATOM 2750 N N . ILE A 1 336 ? -39.820 15.965 -6.213 1.00 73.25 336 ILE A N 1
ATOM 2751 C CA . ILE A 1 336 ? -38.425 16.218 -5.856 1.00 73.25 336 ILE A CA 1
ATOM 2752 C C . ILE A 1 336 ? -38.284 16.402 -4.343 1.00 73.25 336 ILE A C 1
ATOM 2754 O O . ILE A 1 336 ? -38.970 17.221 -3.727 1.00 73.25 336 ILE A O 1
ATOM 2758 N N . VAL A 1 337 ? -37.357 15.648 -3.752 1.00 72.94 337 VAL A N 1
ATOM 2759 C CA . VAL A 1 337 ? -37.031 15.743 -2.328 1.00 72.94 337 VAL A CA 1
ATOM 2760 C C . VAL A 1 337 ? -36.088 16.923 -2.108 1.00 72.94 337 VAL A C 1
ATOM 2762 O O . VAL A 1 337 ? -34.928 16.918 -2.529 1.00 72.94 337 VAL A O 1
ATOM 2765 N N . LEU A 1 338 ? -36.594 17.944 -1.431 1.00 73.44 338 LEU A N 1
ATOM 2766 C CA . LEU A 1 338 ? -35.886 19.159 -1.061 1.00 73.44 338 LEU A CA 1
ATOM 2767 C C . LEU A 1 338 ? -35.406 19.072 0.390 1.00 73.44 338 LEU A C 1
ATOM 2769 O O . LEU A 1 338 ? -35.963 18.357 1.219 1.00 73.44 338 LEU A O 1
ATOM 2773 N N . LYS A 1 339 ? -34.337 19.810 0.703 1.00 73.50 339 LYS A N 1
ATOM 2774 C CA . LYS A 1 339 ? -33.831 19.956 2.073 1.00 73.50 339 LYS A CA 1
ATOM 2775 C C . LYS A 1 339 ? -34.249 21.314 2.617 1.00 73.50 339 LYS A C 1
ATOM 2777 O O . LYS A 1 339 ? -33.917 22.336 2.015 1.00 73.50 339 LYS A O 1
ATOM 2782 N N . CYS A 1 340 ? -34.907 21.331 3.771 1.00 71.56 340 CYS A N 1
ATOM 2783 C CA . CYS A 1 340 ? -35.225 22.572 4.464 1.00 71.56 340 CYS A CA 1
ATOM 2784 C C . CYS A 1 340 ? -33.949 23.226 4.993 1.00 71.56 340 CYS A C 1
ATOM 2786 O O . CYS A 1 340 ? -33.168 22.586 5.692 1.00 71.56 340 CYS A O 1
ATOM 2788 N N . GLN A 1 341 ? -33.730 24.501 4.685 1.00 67.44 341 GLN A N 1
ATOM 2789 C CA . GLN A 1 341 ? -32.554 25.222 5.179 1.00 67.44 341 GLN A CA 1
ATOM 2790 C C . GLN A 1 341 ? -32.657 25.544 6.681 1.00 67.44 341 GLN A C 1
ATOM 2792 O O . GLN A 1 341 ? -31.633 25.725 7.328 1.00 67.44 341 GLN A O 1
ATOM 2797 N N . GLU A 1 342 ? -33.870 25.568 7.247 1.00 60.56 342 GLU A N 1
ATOM 2798 C CA . GLU A 1 342 ? -34.106 25.951 8.647 1.00 60.56 342 GLU A CA 1
ATOM 2799 C C . GLU A 1 342 ? -34.056 24.749 9.617 1.00 60.56 342 GLU A C 1
ATOM 2801 O O . GLU A 1 342 ? -33.428 24.841 10.668 1.00 60.56 342 GLU A O 1
ATOM 2806 N N . CYS A 1 343 ? -34.649 23.595 9.279 1.00 67.44 343 CYS A N 1
ATOM 2807 C CA . CYS A 1 343 ? -34.613 22.385 10.130 1.00 67.44 343 CYS A CA 1
ATOM 2808 C C . CYS A 1 343 ? -33.793 21.223 9.562 1.00 67.44 343 CYS A C 1
ATOM 2810 O O . CYS A 1 343 ? -33.663 20.193 10.215 1.00 67.44 343 CYS A O 1
ATOM 2812 N N . SER A 1 344 ? -33.234 21.352 8.354 1.00 68.06 344 SER A N 1
ATOM 2813 C CA . SER A 1 344 ? -32.533 20.266 7.647 1.00 68.06 344 SER A CA 1
ATOM 2814 C C . SER A 1 344 ? -33.372 19.020 7.318 1.00 68.06 344 SER A C 1
ATOM 2816 O O . SER A 1 344 ? -32.821 18.086 6.733 1.00 68.06 344 SER A O 1
ATOM 2818 N N . THR A 1 345 ? -34.679 19.017 7.602 1.00 70.81 345 THR A N 1
ATOM 2819 C CA . THR A 1 345 ? -35.609 17.936 7.244 1.00 70.81 345 THR A CA 1
ATOM 2820 C C . THR A 1 345 ? -35.762 17.822 5.726 1.00 70.81 345 THR A C 1
ATOM 2822 O O . THR A 1 345 ? -35.773 18.826 5.007 1.00 70.81 345 THR A O 1
ATOM 2825 N N . LEU A 1 346 ? -35.848 16.584 5.238 1.00 73.81 346 LEU A N 1
ATOM 2826 C CA . LEU A 1 346 ? -36.123 16.270 3.838 1.00 73.81 346 LEU A CA 1
ATOM 2827 C C . LEU A 1 346 ? -37.639 16.210 3.625 1.00 73.81 346 LEU A C 1
ATOM 2829 O O . LEU A 1 346 ? -38.323 15.537 4.390 1.00 73.81 346 LEU A O 1
ATOM 2833 N N . TYR A 1 347 ? -38.146 16.899 2.607 1.00 69.62 347 TYR A N 1
ATOM 2834 C CA . TYR A 1 347 ? -39.575 16.946 2.269 1.00 69.62 347 TYR A CA 1
ATOM 2835 C C . TYR A 1 347 ? -39.765 16.963 0.747 1.00 69.62 347 TYR A C 1
ATOM 2837 O O . TYR A 1 347 ? -38.865 17.395 0.024 1.00 69.62 347 TYR A O 1
ATOM 2845 N N . GLN A 1 348 ? -40.902 16.491 0.239 1.00 77.00 348 GLN A N 1
ATOM 2846 C CA . GLN A 1 348 ? -41.231 16.574 -1.187 1.00 77.00 348 GLN A CA 1
ATOM 2847 C C . GLN A 1 348 ? -41.805 17.951 -1.523 1.00 77.00 348 GLN A C 1
ATOM 2849 O O . GLN A 1 348 ? -42.479 18.576 -0.708 1.00 77.00 348 GLN A O 1
ATOM 2854 N N . ARG A 1 349 ? -41.571 18.459 -2.735 1.00 72.69 349 ARG A N 1
ATOM 2855 C CA . ARG A 1 349 ? -42.102 19.774 -3.132 1.00 72.69 349 ARG A CA 1
ATOM 2856 C C . ARG A 1 349 ? -43.635 19.844 -3.045 1.00 72.69 349 ARG A C 1
ATOM 2858 O O . ARG A 1 349 ? -44.170 20.901 -2.708 1.00 72.69 349 ARG A O 1
ATOM 2865 N N . GLU A 1 350 ? -44.331 18.738 -3.287 1.00 72.38 350 GLU A N 1
ATOM 2866 C CA . GLU A 1 350 ? -45.781 18.624 -3.096 1.00 72.38 350 GLU A CA 1
ATOM 2867 C C . GLU A 1 350 ? -46.207 18.858 -1.628 1.00 72.38 350 GLU A C 1
ATOM 2869 O O . GLU A 1 350 ? -47.220 19.514 -1.383 1.00 72.38 350 GLU A O 1
ATOM 2874 N N . ASP A 1 351 ? -45.383 18.473 -0.644 1.00 67.31 351 ASP A N 1
ATOM 2875 C CA . ASP A 1 351 ? -45.646 18.688 0.791 1.00 67.31 351 ASP A CA 1
ATOM 2876 C C . ASP A 1 351 ? -45.707 20.180 1.153 1.00 67.31 351 ASP A C 1
ATOM 2878 O O . ASP A 1 351 ? -46.430 20.581 2.069 1.00 67.31 351 ASP A O 1
ATOM 2882 N N . MET A 1 352 ? -44.983 21.038 0.421 1.00 62.38 352 MET A N 1
ATOM 2883 C CA . MET A 1 352 ? -45.101 22.493 0.578 1.00 62.38 352 MET A CA 1
ATOM 2884 C C . MET A 1 352 ? -46.416 23.031 0.030 1.00 62.38 352 MET A C 1
ATOM 2886 O O . MET A 1 352 ? -46.996 23.932 0.639 1.00 62.38 352 MET A O 1
ATOM 2890 N N . LYS A 1 353 ? -46.907 22.480 -1.086 1.00 64.06 353 LYS A N 1
ATOM 2891 C CA . LYS A 1 353 ? -48.219 22.859 -1.629 1.00 64.06 353 LYS A CA 1
ATOM 2892 C C . LYS A 1 353 ? -49.344 22.429 -0.689 1.00 64.06 353 LYS A C 1
ATOM 2894 O O . LYS A 1 353 ? -50.297 23.177 -0.499 1.00 64.06 353 LYS A O 1
ATOM 2899 N N . GLN A 1 354 ? -49.196 21.268 -0.052 1.00 65.06 354 GLN A N 1
ATOM 2900 C CA . GLN A 1 354 ? -50.148 20.723 0.920 1.00 65.06 354 GLN A CA 1
ATOM 2901 C C . GLN A 1 354 ? -49.965 21.273 2.350 1.00 65.06 354 GLN A C 1
ATOM 2903 O O . GLN A 1 354 ? -50.611 20.792 3.277 1.00 65.06 354 GLN A O 1
ATOM 2908 N N . GLN A 1 355 ? -49.104 22.282 2.551 1.00 60.91 355 GLN A N 1
ATOM 2909 C CA . GLN A 1 355 ? -48.809 22.903 3.854 1.00 60.91 355 GLN A CA 1
ATOM 2910 C C . GLN A 1 355 ? -48.294 21.935 4.945 1.00 60.91 355 GLN A C 1
ATOM 2912 O O . GLN A 1 355 ? -48.373 22.246 6.134 1.00 60.91 355 GLN A O 1
ATOM 2917 N N . GLN A 1 356 ? -47.731 20.785 4.566 1.00 58.12 356 GLN A N 1
ATOM 2918 C CA . GLN A 1 356 ? -47.204 19.768 5.487 1.00 58.12 356 GLN A CA 1
ATOM 2919 C C . GLN A 1 356 ? -45.750 20.017 5.928 1.00 58.12 356 GLN A C 1
ATOM 2921 O O . GLN A 1 356 ? -45.264 19.375 6.861 1.00 58.12 356 GLN A O 1
ATOM 2926 N N . HIS A 1 357 ? -45.057 20.971 5.297 1.00 66.00 357 HIS A N 1
ATOM 2927 C CA . HIS A 1 357 ? -43.754 21.461 5.748 1.00 66.00 357 HIS A CA 1
ATOM 2928 C C . HIS A 1 357 ? -43.688 22.995 5.706 1.00 66.00 357 HIS A C 1
ATOM 2930 O O . HIS A 1 357 ? -42.959 23.605 4.923 1.00 66.00 357 HIS A O 1
ATOM 2936 N N . THR A 1 358 ? -44.504 23.638 6.544 1.00 69.50 358 THR A N 1
ATOM 2937 C CA . THR A 1 358 ? -44.519 25.104 6.699 1.00 69.50 358 THR A CA 1
ATOM 2938 C C . THR A 1 358 ? -43.501 25.590 7.732 1.00 69.50 358 THR A C 1
ATOM 2940 O O . THR A 1 358 ? -43.065 24.842 8.610 1.00 69.50 358 THR A O 1
ATOM 2943 N N . LYS A 1 359 ? -43.176 26.891 7.699 1.00 66.31 359 LYS A N 1
ATOM 2944 C CA . LYS A 1 359 ? -42.296 27.542 8.688 1.00 66.31 359 LYS A CA 1
ATOM 2945 C C . LYS A 1 359 ? -42.756 27.314 10.137 1.00 66.31 359 LYS A C 1
ATOM 2947 O O . LYS A 1 359 ? -41.940 27.102 11.027 1.00 66.31 359 LYS A O 1
ATOM 2952 N N . ILE A 1 360 ? -44.070 27.274 10.366 1.00 70.19 360 ILE A N 1
ATOM 2953 C CA . ILE A 1 360 ? -44.666 27.013 11.686 1.00 70.19 360 ILE A CA 1
ATOM 2954 C C . ILE A 1 360 ? -44.428 25.562 12.133 1.00 70.19 360 ILE A C 1
ATOM 2956 O O . ILE A 1 360 ? -44.098 25.327 13.294 1.00 70.19 360 ILE A O 1
ATOM 2960 N N . GLN A 1 361 ? -44.559 24.577 11.240 1.00 68.50 361 GLN A N 1
ATOM 2961 C CA . GLN A 1 361 ? -44.275 23.173 11.570 1.00 68.50 361 GLN A CA 1
ATOM 2962 C C . GLN A 1 361 ? -42.782 22.916 11.786 1.00 68.50 361 GLN A C 1
ATOM 2964 O O . GLN A 1 361 ? -42.421 22.169 12.694 1.00 68.50 361 GLN A O 1
ATOM 2969 N N . CYS A 1 362 ? -41.926 23.588 11.015 1.00 69.75 362 CYS A N 1
ATOM 2970 C CA . CYS A 1 362 ? -40.480 23.595 11.214 1.00 69.75 362 CYS A CA 1
ATOM 2971 C C . CYS A 1 362 ? -40.118 24.096 12.626 1.00 69.75 362 CYS A C 1
ATOM 2973 O O . CYS A 1 362 ? -39.413 23.406 13.364 1.00 69.75 362 CYS A O 1
ATOM 2975 N N . LEU A 1 363 ? -40.691 25.228 13.054 1.00 67.69 363 LEU A N 1
ATOM 2976 C CA . LEU A 1 363 ? -40.513 25.761 14.412 1.00 67.69 363 LEU A CA 1
ATOM 2977 C C . LEU A 1 363 ? -41.052 24.812 15.495 1.00 67.69 363 LEU A C 1
ATOM 2979 O O . LEU A 1 363 ? -40.385 24.591 16.504 1.00 67.69 363 LEU A O 1
ATOM 2983 N N . ARG A 1 364 ? -42.221 24.189 15.287 1.00 71.50 364 ARG A N 1
ATOM 2984 C CA . ARG A 1 364 ? -42.771 23.198 16.232 1.00 71.50 364 ARG A CA 1
ATOM 2985 C C . ARG A 1 364 ? -41.860 21.981 16.399 1.00 71.50 364 ARG A C 1
ATOM 2987 O O . ARG A 1 364 ? -41.670 21.526 17.524 1.00 71.50 364 ARG A O 1
ATOM 2994 N N . GLN A 1 365 ? -41.274 21.468 15.316 1.00 69.12 365 GLN A N 1
ATOM 2995 C CA . GLN A 1 365 ? -40.316 20.362 15.403 1.00 69.12 365 GLN A CA 1
ATOM 2996 C C . GLN A 1 365 ? -39.033 20.764 16.134 1.00 69.12 365 GLN A C 1
ATOM 2998 O O . GLN A 1 365 ? -38.542 19.993 16.958 1.00 69.12 365 GLN A O 1
ATOM 3003 N N . GLN A 1 366 ? -38.527 21.977 15.899 1.00 69.31 366 GLN A N 1
ATOM 3004 C CA . GLN A 1 366 ? -37.383 22.499 16.649 1.00 69.31 366 GLN A CA 1
ATOM 3005 C C . GLN A 1 366 ? -37.693 22.582 18.152 1.00 69.31 366 GLN A C 1
ATOM 3007 O O . GLN A 1 366 ? -36.904 22.091 18.959 1.00 69.31 366 GLN A O 1
ATOM 3012 N N . MET A 1 367 ? -38.871 23.088 18.537 1.00 67.62 367 MET A N 1
ATOM 3013 C CA . MET A 1 367 ? -39.301 23.136 19.941 1.00 67.62 367 MET A CA 1
ATOM 3014 C C . MET A 1 367 ? -39.397 21.743 20.582 1.00 67.62 367 MET A C 1
ATOM 3016 O O . MET A 1 367 ? -38.905 21.557 21.693 1.00 67.62 367 MET A O 1
ATOM 3020 N N . LEU A 1 368 ? -39.963 20.754 19.881 1.00 72.31 368 LEU A N 1
ATOM 3021 C CA . LEU A 1 368 ? -40.049 19.369 20.368 1.00 72.31 368 LEU A CA 1
ATOM 3022 C C . LEU A 1 368 ? -38.666 18.728 20.537 1.00 72.31 368 LEU A C 1
ATOM 3024 O O . LEU A 1 368 ? -38.408 18.052 21.532 1.00 72.31 368 LEU A O 1
ATOM 3028 N N . SER A 1 369 ? -37.760 18.964 19.585 1.00 67.88 369 SER A N 1
ATOM 3029 C CA . SER A 1 369 ? -36.382 18.473 19.682 1.00 67.88 369 SER A CA 1
ATOM 3030 C C . SER A 1 369 ? -35.653 19.082 20.884 1.00 67.88 369 SER A C 1
ATOM 3032 O O . SER A 1 369 ? -34.973 18.369 21.620 1.00 67.88 369 SER A O 1
ATOM 3034 N N . MET A 1 370 ? -35.880 20.372 21.151 1.00 66.94 370 MET A N 1
ATOM 3035 C CA . MET A 1 370 ? -35.295 21.085 22.282 1.00 66.94 370 MET A CA 1
ATOM 3036 C C . MET A 1 370 ? -35.856 20.593 23.622 1.00 66.94 370 MET A C 1
ATOM 3038 O O . MET A 1 370 ? -35.088 20.384 24.557 1.00 66.94 370 MET A O 1
ATOM 3042 N N . GLN A 1 371 ? -37.161 20.314 23.702 1.00 70.38 371 GLN A N 1
ATOM 3043 C CA . GLN A 1 371 ? -37.781 19.702 24.883 1.00 70.38 371 GLN A CA 1
ATOM 3044 C C . GLN A 1 371 ? -37.197 18.319 25.194 1.00 70.38 371 GLN A C 1
ATOM 3046 O O . GLN A 1 371 ? -36.877 18.040 26.346 1.00 70.38 371 GLN A O 1
ATOM 3051 N N . ASN A 1 372 ? -37.000 17.474 24.179 1.00 72.12 372 ASN A N 1
ATOM 3052 C CA . ASN A 1 372 ? -36.426 16.140 24.371 1.00 72.12 372 ASN A CA 1
ATOM 3053 C C . ASN A 1 372 ? -34.969 16.221 24.861 1.00 72.12 372 ASN A C 1
ATOM 3055 O O . ASN A 1 372 ? -34.583 15.512 25.788 1.00 72.12 372 ASN A O 1
ATOM 3059 N N . ILE A 1 373 ? -34.177 17.145 24.305 1.00 67.88 373 ILE A N 1
ATOM 3060 C CA . ILE A 1 373 ? -32.811 17.402 24.780 1.00 67.88 373 ILE A CA 1
ATOM 3061 C C . ILE A 1 373 ? -32.827 17.867 26.242 1.00 67.88 373 ILE A C 1
ATOM 3063 O O . ILE A 1 373 ? -32.075 17.322 27.046 1.00 67.88 373 ILE A O 1
ATOM 3067 N N . MET A 1 374 ? -33.706 18.808 26.610 1.00 65.44 374 MET A N 1
ATOM 3068 C CA . MET A 1 374 ? -33.848 19.279 27.995 1.00 65.44 374 MET A CA 1
ATOM 3069 C C . MET A 1 374 ? -34.249 18.160 28.968 1.00 65.44 374 MET A C 1
ATOM 3071 O O . MET A 1 374 ? -33.765 18.107 30.097 1.00 65.44 374 MET A O 1
ATOM 3075 N N . GLU A 1 375 ? -35.123 17.246 28.551 1.00 75.50 375 GLU A N 1
ATOM 3076 C CA . GLU A 1 375 ? -35.542 16.124 29.392 1.00 75.50 375 GLU A CA 1
ATOM 3077 C C . GLU A 1 375 ? -34.407 15.106 29.586 1.00 75.50 375 GLU A C 1
ATOM 3079 O O . GLU A 1 375 ? -34.197 14.589 30.687 1.00 75.50 375 GLU A O 1
ATOM 3084 N N . GLN A 1 376 ? -33.636 14.833 28.532 1.00 69.38 376 GLN A N 1
ATOM 3085 C CA . GLN A 1 376 ? -32.474 13.949 28.609 1.00 69.38 376 GLN A CA 1
ATOM 3086 C C . GLN A 1 376 ? -31.363 14.544 29.479 1.00 69.38 376 GLN A C 1
ATOM 3088 O O . GLN A 1 376 ? -30.774 13.820 30.286 1.00 69.38 376 GLN A O 1
ATOM 3093 N N . THR A 1 377 ? -31.099 15.849 29.370 1.00 65.25 377 THR A N 1
ATOM 3094 C CA . THR A 1 377 ? -30.098 16.520 30.208 1.00 65.25 377 THR A CA 1
ATOM 3095 C C . THR A 1 377 ? -30.521 16.547 31.672 1.00 65.25 377 THR A C 1
ATOM 3097 O O . THR A 1 377 ? -29.693 16.240 32.528 1.00 65.25 377 THR A O 1
ATOM 3100 N N . ALA A 1 378 ? -31.799 16.791 31.975 1.00 70.75 378 ALA A N 1
ATOM 3101 C CA . ALA A 1 378 ? -32.319 16.710 33.340 1.00 70.75 378 ALA A CA 1
ATOM 3102 C C . ALA A 1 378 ? -32.148 15.302 33.943 1.00 70.75 378 ALA A C 1
ATOM 3104 O O . ALA A 1 378 ? -31.691 15.164 35.079 1.00 70.75 378 ALA A O 1
ATOM 3105 N N . LYS A 1 379 ? -32.429 14.243 33.167 1.00 75.44 379 LYS A N 1
ATOM 3106 C CA . LYS A 1 379 ? -32.222 12.844 33.596 1.00 75.44 379 LYS A CA 1
ATOM 3107 C C . LYS A 1 379 ? -30.750 12.535 33.872 1.00 75.44 379 LYS A C 1
ATOM 3109 O O . LYS A 1 379 ? -30.433 11.907 34.882 1.00 75.44 379 LYS A O 1
ATOM 3114 N N . LEU A 1 380 ? -29.848 12.990 33.002 1.00 70.50 380 LEU A N 1
ATOM 3115 C CA . LEU A 1 380 ? -28.400 12.842 33.183 1.00 70.50 380 LEU A CA 1
ATOM 3116 C C . LEU A 1 380 ? -27.908 13.587 34.429 1.00 70.50 380 LEU A C 1
ATOM 3118 O O . LEU A 1 380 ? -27.194 12.997 35.239 1.00 70.50 380 LEU A O 1
ATOM 3122 N N . GLN A 1 381 ? -28.340 14.836 34.624 1.00 72.38 381 GLN A N 1
ATOM 3123 C CA . GLN A 1 381 ? -28.008 15.637 35.805 1.00 72.38 381 GLN A CA 1
ATOM 3124 C C . GLN A 1 381 ? -28.489 14.960 37.094 1.00 72.38 381 GLN A C 1
ATOM 3126 O O . GLN A 1 381 ? -27.714 14.817 38.043 1.00 72.38 381 GLN A O 1
ATOM 3131 N N . GLN A 1 382 ? -29.724 14.455 37.111 1.00 75.88 382 GLN A N 1
ATOM 3132 C CA . GLN A 1 382 ? -30.276 13.747 38.263 1.00 75.88 382 GLN A CA 1
ATOM 3133 C C . GLN A 1 382 ? -29.492 12.462 38.575 1.00 75.88 382 GLN A C 1
ATOM 3135 O O . GLN A 1 382 ? -29.126 12.236 39.729 1.00 75.88 382 GLN A O 1
ATOM 3140 N N . ALA A 1 383 ? -29.143 11.667 37.558 1.00 71.81 383 ALA A N 1
ATOM 3141 C CA . ALA A 1 383 ? -28.325 10.466 37.730 1.00 71.81 383 ALA A CA 1
ATOM 3142 C C . ALA A 1 383 ? -26.923 10.790 38.280 1.00 71.81 383 ALA A C 1
ATOM 3144 O O . ALA A 1 383 ? -26.430 10.104 39.183 1.00 71.81 383 ALA A O 1
ATOM 3145 N N . THR A 1 384 ? -26.288 11.860 37.785 1.00 69.56 384 THR A N 1
ATOM 3146 C CA . THR A 1 384 ? -24.987 12.307 38.302 1.00 69.56 384 THR A CA 1
ATOM 3147 C C . THR A 1 384 ? -25.075 12.785 39.749 1.00 69.56 384 THR A C 1
ATOM 3149 O O . THR A 1 384 ? -24.241 12.390 40.564 1.00 69.56 384 THR A O 1
ATOM 3152 N N . PHE A 1 385 ? -26.112 13.550 40.103 1.00 72.50 385 PHE A N 1
ATOM 3153 C CA . PHE A 1 385 ? -26.325 14.040 41.464 1.00 72.50 385 PHE A CA 1
ATOM 3154 C C . PHE A 1 385 ? -26.545 12.887 42.452 1.00 72.50 385 PHE A C 1
ATOM 3156 O O . PHE A 1 385 ? -25.891 12.834 43.494 1.00 72.50 385 PHE A O 1
ATOM 3163 N N . SER A 1 386 ? -27.374 11.901 42.092 1.00 71.00 386 SER A N 1
ATOM 3164 C CA . SER A 1 386 ? -27.586 10.701 42.910 1.00 71.00 386 SER A CA 1
ATOM 3165 C C . SER A 1 386 ? -26.300 9.895 43.125 1.00 71.00 386 SER A C 1
ATOM 3167 O O . SER A 1 386 ? -26.049 9.437 44.240 1.00 71.00 386 SER A O 1
ATOM 3169 N N . SER A 1 387 ? -25.447 9.755 42.102 1.00 69.19 387 SER A N 1
ATOM 3170 C CA . SER A 1 387 ? -24.159 9.062 42.249 1.00 69.19 387 SER A CA 1
ATOM 3171 C C . SER A 1 387 ? -23.194 9.805 43.184 1.00 69.19 387 SER A C 1
ATOM 3173 O O . SER A 1 387 ? -22.471 9.164 43.952 1.00 69.19 387 SER A O 1
ATOM 3175 N N . ILE A 1 388 ? -23.184 11.142 43.147 1.00 70.19 388 ILE A N 1
ATOM 3176 C CA . ILE A 1 388 ? -22.358 11.970 44.038 1.00 70.19 388 ILE A CA 1
ATOM 3177 C C . ILE A 1 388 ? -22.830 11.834 45.491 1.00 70.19 388 ILE A C 1
ATOM 3179 O O . ILE A 1 388 ? -22.009 11.544 46.363 1.00 70.19 388 ILE A O 1
ATOM 3183 N N . LEU A 1 389 ? -24.138 11.955 45.739 1.00 75.31 389 LEU A N 1
ATOM 3184 C CA . LEU A 1 389 ? -24.746 11.767 47.062 1.00 75.31 389 LEU A CA 1
ATOM 3185 C C . LEU A 1 389 ? -24.408 10.398 47.659 1.00 75.31 389 LEU A C 1
ATOM 3187 O O . LEU A 1 389 ? -24.008 10.301 48.818 1.00 75.31 389 LEU A O 1
ATOM 3191 N N . GLN A 1 390 ? -24.493 9.335 46.857 1.00 78.81 390 GLN A N 1
ATOM 3192 C CA . GLN A 1 390 ? -24.174 7.984 47.317 1.00 78.81 390 GLN A CA 1
ATOM 3193 C C . GLN A 1 390 ? -22.700 7.844 47.724 1.00 78.81 390 GLN A C 1
ATOM 3195 O O . GLN A 1 390 ? -22.397 7.233 48.750 1.00 78.81 390 GLN A O 1
ATOM 3200 N N . LYS A 1 391 ? -21.776 8.437 46.955 1.00 72.00 391 LYS A N 1
ATOM 3201 C CA . LYS A 1 391 ? -20.346 8.445 47.298 1.00 72.00 391 LYS A CA 1
ATOM 3202 C C . LYS A 1 391 ? -20.068 9.237 48.576 1.00 72.00 391 LYS A C 1
ATOM 3204 O O . LYS A 1 391 ? -19.271 8.783 49.393 1.00 72.00 391 LYS A O 1
ATOM 3209 N N . GLN A 1 392 ? -20.729 10.379 48.771 1.00 73.00 392 GLN A N 1
ATOM 3210 C CA . GLN A 1 392 ? -20.601 11.169 50.000 1.00 73.00 392 GLN A CA 1
ATOM 3211 C C . GLN A 1 392 ? -21.131 10.404 51.220 1.00 73.00 392 GLN A C 1
ATOM 3213 O O . GLN A 1 392 ? -20.460 10.361 52.249 1.00 73.00 392 GLN A O 1
ATOM 3218 N N . GLN A 1 393 ? -22.267 9.712 51.092 1.00 79.88 393 GLN A N 1
ATOM 3219 C CA . GLN A 1 393 ? -22.811 8.893 52.177 1.00 79.88 393 GLN A CA 1
ATOM 3220 C C . GLN A 1 393 ? -21.869 7.742 52.563 1.00 79.88 393 GLN A C 1
ATOM 3222 O O . GLN A 1 393 ? -21.665 7.473 53.744 1.00 79.88 393 GLN A O 1
ATOM 3227 N N . GLN A 1 394 ? -21.252 7.077 51.581 1.00 75.62 394 GLN A N 1
ATOM 3228 C CA . GLN A 1 394 ? -20.260 6.028 51.845 1.00 75.62 394 GLN A CA 1
ATOM 3229 C C . GLN A 1 394 ? -19.035 6.569 52.591 1.00 75.62 394 GLN A C 1
ATOM 3231 O O . GLN A 1 394 ? -18.524 5.903 53.490 1.00 75.62 394 GLN A O 1
ATOM 3236 N N . GLN A 1 395 ? -18.583 7.777 52.248 1.00 76.19 395 GLN A N 1
ATOM 3237 C CA . GLN A 1 395 ? -17.481 8.435 52.951 1.00 76.19 395 GLN A CA 1
ATOM 3238 C C . GLN A 1 395 ? -17.852 8.785 54.395 1.00 76.19 395 GLN A C 1
ATOM 3240 O O . GLN A 1 395 ? -17.058 8.514 55.292 1.00 76.19 395 GLN A O 1
ATOM 3245 N N . LEU A 1 396 ? -19.055 9.316 54.634 1.00 74.00 396 LEU A N 1
ATOM 3246 C CA . LEU A 1 396 ? -19.547 9.609 55.984 1.00 74.00 396 LEU A CA 1
ATOM 3247 C C . LEU A 1 396 ? -19.628 8.346 56.846 1.00 74.00 396 LEU A C 1
ATOM 3249 O O . LEU A 1 396 ? -19.128 8.341 57.967 1.00 74.00 396 LEU A O 1
ATOM 3253 N N . ASN A 1 397 ? -20.165 7.252 56.303 1.00 77.06 397 ASN A N 1
ATOM 3254 C CA . ASN A 1 397 ? -20.247 5.981 57.025 1.00 77.06 397 ASN A CA 1
ATOM 3255 C C . ASN A 1 397 ? -18.852 5.430 57.377 1.00 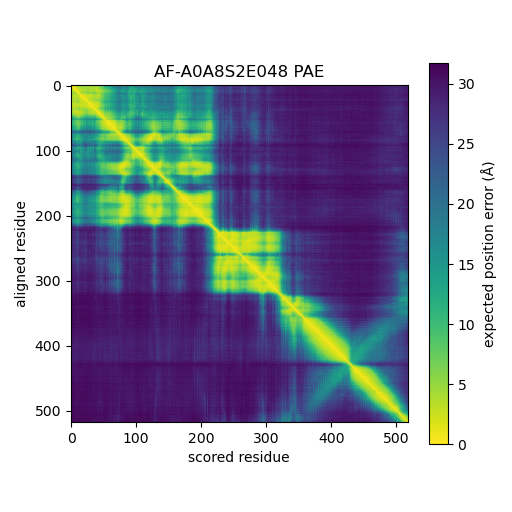77.06 397 ASN A C 1
ATOM 3257 O O . ASN A 1 397 ? -18.648 4.906 58.467 1.00 77.06 397 ASN A O 1
ATOM 3261 N N . ALA A 1 398 ? -17.871 5.571 56.479 1.00 71.25 398 ALA A N 1
ATOM 3262 C CA . ALA A 1 398 ? -16.495 5.154 56.752 1.00 71.25 398 ALA A CA 1
ATOM 3263 C C . ALA A 1 398 ? -15.826 6.004 57.850 1.00 71.25 398 ALA A C 1
ATOM 3265 O O . ALA A 1 398 ? -15.001 5.496 58.609 1.00 71.25 398 ALA A O 1
ATOM 3266 N N . ILE A 1 399 ? -16.167 7.292 57.939 1.00 72.69 399 ILE A N 1
ATOM 3267 C CA . ILE A 1 399 ? -15.697 8.171 59.017 1.00 72.69 399 ILE A CA 1
ATOM 3268 C C . ILE A 1 399 ? -16.331 7.759 60.351 1.00 72.69 399 ILE A C 1
ATOM 3270 O O . ILE A 1 399 ? -15.607 7.628 61.336 1.00 72.69 399 ILE A O 1
ATOM 3274 N N . ASP A 1 400 ? -17.639 7.494 60.375 1.00 75.81 400 ASP A N 1
ATOM 3275 C CA . ASP A 1 400 ? -18.367 7.061 61.576 1.00 75.81 400 ASP A CA 1
ATOM 3276 C C . ASP A 1 400 ? -17.802 5.752 62.155 1.00 75.81 400 ASP A C 1
ATOM 3278 O O . ASP A 1 400 ? -17.509 5.661 63.347 1.00 75.81 400 ASP A O 1
ATOM 3282 N N . GLU A 1 401 ? -17.536 4.759 61.303 1.00 76.00 401 GLU A N 1
ATOM 3283 C CA . GLU A 1 401 ? -16.905 3.503 61.726 1.00 76.00 401 GLU A CA 1
ATOM 3284 C C . GLU A 1 401 ? -15.497 3.717 62.299 1.00 76.00 401 GLU A C 1
ATOM 3286 O O . GLU A 1 401 ? -15.148 3.152 63.338 1.00 76.00 401 GLU A O 1
ATOM 3291 N N . ASN A 1 402 ? -14.691 4.590 61.687 1.00 71.31 402 ASN A N 1
ATOM 3292 C CA . ASN A 1 402 ? -13.373 4.926 62.226 1.00 71.31 402 ASN A CA 1
ATOM 3293 C C . ASN A 1 402 ? -13.469 5.615 63.597 1.00 71.31 402 ASN A C 1
ATOM 3295 O O . ASN A 1 402 ? -12.674 5.302 64.487 1.00 71.31 402 ASN A O 1
ATOM 3299 N N . LEU A 1 403 ? -14.438 6.516 63.792 1.00 71.94 403 LEU A N 1
ATOM 3300 C CA . LEU A 1 403 ? -14.673 7.178 65.078 1.00 71.94 403 LEU A CA 1
ATOM 3301 C C . LEU A 1 403 ? -15.083 6.174 66.162 1.00 71.94 403 LEU A C 1
ATOM 3303 O O . LEU A 1 403 ? -14.531 6.222 67.263 1.00 71.94 403 LEU A O 1
ATOM 3307 N N . LYS A 1 404 ? -15.961 5.211 65.850 1.00 75.00 404 LYS A N 1
ATOM 3308 C CA . LYS A 1 404 ? -16.334 4.127 66.779 1.00 75.00 404 LYS A CA 1
ATOM 3309 C C . LYS A 1 404 ? -15.130 3.292 67.202 1.00 75.00 404 LYS A C 1
ATOM 3311 O O . LYS A 1 404 ? -14.964 3.004 68.386 1.00 75.00 404 LYS A O 1
ATOM 3316 N N . VAL A 1 405 ? -14.259 2.931 66.257 1.00 72.81 405 VAL A N 1
ATOM 3317 C CA . VAL A 1 405 ? -13.032 2.177 66.559 1.00 72.81 405 VAL A CA 1
ATOM 3318 C C . VAL A 1 405 ? -12.113 2.975 67.486 1.00 72.81 405 VAL A C 1
ATOM 3320 O O . VAL A 1 405 ? -11.602 2.420 68.459 1.00 72.81 405 VAL A O 1
ATOM 3323 N N . GLN A 1 406 ? -11.927 4.273 67.233 1.00 66.56 406 GLN A N 1
ATOM 3324 C CA . GLN A 1 406 ? -11.114 5.138 68.097 1.00 66.56 406 GLN A CA 1
ATOM 3325 C C . GLN A 1 406 ? -11.718 5.298 69.499 1.00 66.56 406 GLN A C 1
ATOM 3327 O O . GLN A 1 406 ? -10.978 5.271 70.488 1.00 66.56 406 GLN A O 1
ATOM 3332 N N . HIS A 1 407 ? -13.045 5.416 69.597 1.00 68.94 407 HIS A N 1
ATOM 3333 C CA . HIS A 1 407 ? -13.751 5.481 70.875 1.00 68.94 407 HIS A CA 1
ATOM 3334 C C . HIS A 1 407 ? -13.533 4.202 71.691 1.00 68.94 407 HIS A C 1
ATOM 3336 O O . HIS A 1 407 ? -13.041 4.273 72.815 1.00 68.94 407 HIS A O 1
ATOM 3342 N N . ASN A 1 408 ? -13.777 3.030 71.095 1.00 70.12 408 ASN A N 1
ATOM 3343 C CA . ASN A 1 408 ? -13.575 1.733 71.750 1.00 70.12 408 ASN A CA 1
ATOM 3344 C C . ASN A 1 408 ? -12.126 1.543 72.223 1.00 70.12 408 ASN A C 1
ATOM 3346 O O . ASN A 1 408 ? -11.879 1.044 73.320 1.00 70.12 408 ASN A O 1
ATOM 3350 N N . LEU A 1 409 ? -11.148 1.970 71.416 1.00 69.75 409 LEU A N 1
ATOM 3351 C CA . LEU A 1 409 ? -9.734 1.885 71.781 1.00 69.75 409 LEU A CA 1
ATOM 3352 C C . LEU A 1 409 ? -9.389 2.806 72.964 1.00 69.75 409 LEU A C 1
ATOM 3354 O O . LEU A 1 409 ? -8.545 2.470 73.796 1.00 69.75 409 LEU A O 1
ATOM 3358 N N . SER A 1 410 ? -10.028 3.974 73.033 1.00 66.81 410 SER A N 1
ATOM 3359 C CA . SER A 1 410 ? -9.855 4.934 74.128 1.00 66.81 410 SER A CA 1
ATOM 3360 C C . SER A 1 410 ? -10.506 4.429 75.417 1.00 66.81 410 SER A C 1
ATOM 3362 O O . SER A 1 410 ? -9.898 4.513 76.482 1.00 66.81 410 SER A O 1
ATOM 3364 N N . GLU A 1 411 ? -11.684 3.819 75.312 1.00 71.19 411 GLU A N 1
ATOM 3365 C CA . GLU A 1 411 ? -12.408 3.198 76.422 1.00 71.19 411 GLU A CA 1
ATOM 3366 C C . GLU A 1 411 ? -11.637 2.004 77.012 1.00 71.19 411 GLU A C 1
ATOM 3368 O O . GLU A 1 411 ? -11.458 1.913 78.225 1.00 71.19 411 GLU A O 1
ATOM 3373 N N . GLN A 1 412 ? -11.052 1.149 76.165 1.00 72.75 412 GLN A N 1
ATOM 3374 C CA . GLN A 1 412 ? -10.165 0.064 76.608 1.00 72.75 412 GLN A CA 1
ATOM 3375 C C . GLN A 1 412 ? -8.940 0.578 77.374 1.00 72.75 412 GLN A C 1
ATOM 3377 O O . GLN A 1 412 ? -8.558 0.006 78.397 1.00 72.75 412 GLN A O 1
ATOM 3382 N N . LYS A 1 413 ? -8.318 1.667 76.901 1.00 71.19 413 LYS A N 1
ATOM 3383 C CA . LYS A 1 413 ? -7.189 2.297 77.601 1.00 71.19 413 LYS A CA 1
ATOM 3384 C C . LYS A 1 413 ? -7.614 2.859 78.954 1.00 71.19 413 LYS A C 1
ATOM 3386 O O . LYS A 1 413 ? -6.863 2.717 79.916 1.00 71.19 413 LYS A O 1
ATOM 3391 N N . LEU A 1 414 ? -8.795 3.473 79.032 1.00 68.88 414 LEU A N 1
ATOM 3392 C CA . LEU A 1 414 ? -9.336 4.006 80.279 1.00 68.88 414 LEU A CA 1
ATOM 3393 C C . LEU A 1 414 ? -9.575 2.882 81.295 1.00 68.88 414 LEU A C 1
ATOM 3395 O O . LEU A 1 414 ? -9.089 2.973 82.420 1.00 68.88 414 LEU A O 1
ATOM 3399 N N . ASN A 1 415 ? -10.218 1.791 80.872 1.00 70.00 415 ASN A N 1
ATOM 3400 C CA . ASN A 1 415 ? -10.472 0.627 81.724 1.00 70.00 415 ASN A CA 1
ATOM 3401 C C . ASN A 1 415 ? -9.167 0.014 82.251 1.00 70.00 415 ASN A C 1
ATOM 3403 O O . ASN A 1 415 ? -9.056 -0.268 83.439 1.00 70.00 415 ASN A O 1
ATOM 3407 N N . PHE A 1 416 ? -8.133 -0.092 81.410 1.00 70.88 416 PHE A N 1
ATOM 3408 C CA . PHE A 1 416 ? -6.815 -0.563 81.845 1.00 70.88 416 PHE A CA 1
ATOM 3409 C C . PHE A 1 416 ? -6.173 0.342 82.911 1.00 70.88 416 PHE A C 1
ATOM 3411 O O . PHE A 1 416 ? -5.534 -0.147 83.845 1.00 70.88 416 PHE A O 1
ATOM 3418 N N . VAL A 1 417 ? -6.319 1.665 82.784 1.00 67.38 417 VAL A N 1
ATOM 3419 C CA . VAL A 1 417 ? -5.809 2.621 83.780 1.00 67.38 417 VAL A CA 1
ATOM 3420 C C . VAL A 1 417 ? -6.570 2.486 85.101 1.00 67.38 417 VAL A C 1
ATOM 3422 O O . VAL A 1 417 ? -5.931 2.438 86.153 1.00 67.38 417 VAL A O 1
ATOM 3425 N N . VAL A 1 418 ? -7.900 2.370 85.046 1.00 67.69 418 VAL A N 1
ATOM 3426 C CA . VAL A 1 418 ? -8.763 2.191 86.225 1.00 67.69 418 VAL A CA 1
ATOM 3427 C C . VAL A 1 418 ? -8.443 0.881 86.954 1.00 67.69 418 VAL A C 1
ATOM 3429 O O . VAL A 1 418 ? -8.230 0.903 88.168 1.00 67.69 418 VAL A O 1
ATOM 3432 N N . ASP A 1 419 ? -8.296 -0.234 86.234 1.00 69.00 419 ASP A N 1
ATOM 3433 C CA . ASP A 1 419 ? -7.916 -1.532 86.811 1.00 69.00 419 ASP A CA 1
ATOM 3434 C C . ASP A 1 419 ? -6.552 -1.463 87.508 1.00 69.00 419 ASP A C 1
ATOM 3436 O O . ASP A 1 419 ? -6.370 -1.953 88.627 1.00 69.00 419 ASP A O 1
ATOM 3440 N N . LYS A 1 420 ? -5.574 -0.806 86.875 1.00 67.31 420 LYS A N 1
ATOM 3441 C CA . LYS A 1 420 ? -4.236 -0.636 87.450 1.00 67.31 420 LYS A CA 1
ATOM 3442 C C . LYS A 1 420 ? -4.262 0.249 88.702 1.00 67.31 420 LYS A C 1
ATOM 3444 O O . LYS A 1 420 ? -3.475 0.022 89.621 1.00 67.31 420 LYS A O 1
ATOM 3449 N N . GLN A 1 421 ? -5.168 1.224 88.764 1.00 62.81 421 GLN A N 1
ATOM 3450 C CA . GLN A 1 421 ? -5.385 2.069 89.939 1.00 62.81 421 GLN A CA 1
ATOM 3451 C C . GLN A 1 421 ? -6.023 1.283 91.097 1.00 62.81 421 GLN A C 1
ATOM 3453 O O . GLN A 1 421 ? -5.549 1.388 92.228 1.00 62.81 421 GLN A O 1
ATOM 3458 N N . GLN A 1 422 ? -7.020 0.435 90.824 1.00 64.31 422 GLN A N 1
ATOM 3459 C CA . GLN A 1 422 ? -7.623 -0.451 91.831 1.00 64.31 422 GLN A CA 1
ATOM 3460 C C . GLN A 1 422 ? -6.612 -1.472 92.379 1.00 64.31 422 GLN A C 1
ATOM 3462 O O . GLN A 1 422 ? -6.528 -1.678 93.590 1.00 64.31 422 GLN A O 1
ATOM 3467 N N . GLN A 1 423 ? -5.764 -2.047 91.519 1.00 63.94 423 GLN A N 1
ATOM 3468 C CA . GLN A 1 423 ? -4.684 -2.944 91.950 1.00 63.94 423 GLN A CA 1
ATOM 3469 C C . GLN A 1 423 ? -3.678 -2.251 92.884 1.00 63.94 423 GLN A C 1
ATOM 3471 O O . GLN A 1 423 ? -3.202 -2.867 93.838 1.00 63.94 423 GLN A O 1
ATOM 3476 N N . LEU A 1 424 ? -3.381 -0.968 92.656 1.00 59.28 424 LEU A N 1
ATOM 3477 C CA . LEU A 1 424 ? -2.514 -0.180 93.537 1.00 59.28 424 LEU A CA 1
ATOM 3478 C C . LEU A 1 424 ? -3.174 0.139 94.890 1.00 59.28 424 LEU A C 1
ATOM 3480 O O . LEU A 1 424 ? -2.469 0.172 95.891 1.00 59.28 424 LEU A O 1
ATOM 3484 N N . GLN A 1 425 ? -4.500 0.305 94.945 1.00 55.62 425 GLN A N 1
ATOM 3485 C CA . GLN A 1 425 ? -5.244 0.528 96.196 1.00 55.62 425 GLN A CA 1
ATOM 3486 C C . GLN A 1 425 ? -5.339 -0.731 97.078 1.00 55.62 425 GLN A C 1
ATOM 3488 O O . GLN A 1 425 ? -5.377 -0.619 98.298 1.00 55.62 425 GLN A O 1
ATOM 3493 N N . THR A 1 426 ? -5.330 -1.934 96.489 1.00 54.78 426 THR A N 1
ATOM 3494 C CA . THR A 1 426 ? -5.364 -3.202 97.254 1.00 54.78 426 THR A CA 1
ATOM 3495 C C . THR A 1 426 ? -4.028 -3.605 97.893 1.00 54.78 426 THR A C 1
ATOM 3497 O O . THR A 1 426 ? -4.001 -4.478 98.759 1.00 54.78 426 THR A O 1
ATOM 3500 N N . ARG A 1 427 ? -2.913 -2.964 97.519 1.00 52.19 427 ARG A N 1
ATOM 3501 C CA . ARG A 1 427 ? -1.619 -3.107 98.204 1.00 52.19 427 ARG A CA 1
ATOM 3502 C C . ARG A 1 427 ? -1.479 -2.009 99.257 1.00 52.19 427 ARG A C 1
ATOM 3504 O O . ARG A 1 427 ? -0.815 -1.002 99.029 1.00 52.19 427 ARG A O 1
ATOM 3511 N N . GLY A 1 428 ? -2.128 -2.207 100.400 1.00 50.69 428 GLY A N 1
ATOM 3512 C CA . GLY A 1 428 ? -1.914 -1.376 101.581 1.00 50.69 428 GLY A CA 1
ATOM 3513 C C . GLY A 1 428 ? -0.478 -1.518 102.089 1.00 50.69 428 GLY A C 1
ATOM 3514 O O . GLY A 1 428 ? -0.042 -2.627 102.380 1.00 50.69 428 GLY A O 1
ATOM 3515 N N . ASP A 1 429 ? 0.275 -0.417 102.104 1.00 43.72 429 ASP A N 1
ATOM 3516 C CA . ASP A 1 429 ? 0.770 0.158 103.361 1.00 43.72 429 ASP A CA 1
ATOM 3517 C C . ASP A 1 429 ? 1.567 1.459 103.148 1.00 43.72 429 ASP A C 1
ATOM 3519 O O . ASP A 1 429 ? 2.482 1.549 102.330 1.00 43.72 429 ASP A O 1
ATOM 3523 N N . ASN A 1 430 ? 1.200 2.457 103.962 1.00 49.72 430 ASN A N 1
ATOM 3524 C CA . ASN A 1 430 ? 1.919 3.675 104.342 1.00 49.72 430 ASN A CA 1
ATOM 3525 C C . ASN A 1 430 ? 2.571 4.513 103.230 1.00 49.72 430 ASN A C 1
ATOM 3527 O O . ASN A 1 430 ? 3.764 4.399 102.948 1.00 49.72 430 ASN A O 1
ATOM 3531 N N . THR A 1 431 ? 1.822 5.485 102.697 1.00 49.38 431 THR A N 1
ATOM 3532 C CA . THR A 1 431 ? 2.243 6.904 102.600 1.00 49.38 431 THR A CA 1
ATOM 3533 C C . THR A 1 431 ? 1.128 7.733 101.955 1.00 49.38 431 THR A C 1
ATOM 3535 O O . THR A 1 431 ? 1.184 8.045 100.765 1.00 49.38 431 THR A O 1
ATOM 3538 N N . ASP A 1 432 ? 0.134 8.143 102.744 1.00 55.31 432 ASP A N 1
ATOM 3539 C CA . ASP A 1 432 ? -1.036 8.890 102.247 1.00 55.31 432 ASP A CA 1
ATOM 3540 C C . ASP A 1 432 ? -0.657 10.178 101.488 1.00 55.31 432 ASP A C 1
ATOM 3542 O O . ASP A 1 432 ? -1.217 10.468 100.438 1.00 55.31 432 ASP A O 1
ATOM 3546 N N . GLN A 1 433 ? 0.421 10.874 101.874 1.00 54.09 433 GLN A N 1
ATOM 3547 C CA . GLN A 1 433 ? 0.900 12.052 101.127 1.00 54.09 433 GLN A CA 1
ATOM 3548 C C . GLN A 1 433 ? 1.549 11.733 99.765 1.00 54.09 433 GLN A C 1
ATOM 3550 O O . GLN A 1 433 ? 1.482 12.543 98.834 1.00 54.09 433 GLN A O 1
ATOM 3555 N N . LYS A 1 434 ? 2.196 10.568 99.610 1.00 54.62 434 LYS A N 1
ATOM 3556 C CA . LYS A 1 434 ? 2.779 10.160 98.316 1.00 54.62 434 LYS A CA 1
ATOM 3557 C C . LYS A 1 434 ? 1.702 9.617 97.391 1.00 54.62 434 LYS A C 1
ATOM 3559 O O . LYS A 1 434 ? 1.773 9.876 96.193 1.00 54.62 434 LYS A O 1
ATOM 3564 N N . ILE A 1 435 ? 0.716 8.918 97.945 1.00 53.62 435 ILE A N 1
ATOM 3565 C CA . ILE A 1 435 ? -0.447 8.416 97.216 1.00 53.62 435 ILE A CA 1
ATOM 3566 C C . ILE A 1 435 ? -1.267 9.593 96.682 1.00 53.62 435 ILE A C 1
ATOM 3568 O O . ILE A 1 435 ? -1.505 9.628 95.479 1.00 53.62 435 ILE A O 1
ATOM 3572 N N . ASP A 1 436 ? -1.556 10.616 97.490 1.00 53.81 436 ASP A N 1
ATOM 3573 C CA . ASP A 1 436 ? -2.251 11.823 97.019 1.00 53.81 436 ASP A CA 1
ATOM 3574 C C . ASP A 1 436 ? -1.462 12.563 95.933 1.00 53.81 436 ASP A C 1
ATOM 3576 O O . ASP A 1 436 ? -2.026 12.978 94.923 1.00 53.81 436 ASP A O 1
ATOM 3580 N N . THR A 1 437 ? -0.134 12.658 96.064 1.00 57.66 437 THR A N 1
ATOM 3581 C CA . THR A 1 437 ? 0.722 13.271 95.030 1.00 57.66 437 THR A CA 1
ATOM 3582 C C . THR A 1 437 ? 0.737 12.455 93.731 1.00 57.66 437 THR A C 1
ATOM 3584 O O . THR A 1 437 ? 0.782 13.020 92.635 1.00 57.66 437 THR A O 1
ATOM 3587 N N . ILE A 1 438 ? 0.710 11.124 93.828 1.00 56.66 438 ILE A N 1
ATOM 3588 C CA . ILE A 1 438 ? 0.642 10.219 92.674 1.00 56.66 438 ILE A CA 1
ATOM 3589 C C . ILE A 1 438 ? -0.739 10.295 92.018 1.00 56.66 438 ILE A C 1
ATOM 3591 O O . ILE A 1 438 ? -0.802 10.382 90.794 1.00 56.66 438 ILE A O 1
ATOM 3595 N N . ILE A 1 439 ? -1.818 10.341 92.804 1.00 55.62 439 ILE A N 1
ATOM 3596 C CA . ILE A 1 439 ? -3.191 10.532 92.323 1.00 55.62 439 ILE A CA 1
ATOM 3597 C C . ILE A 1 439 ? -3.309 11.881 91.611 1.00 55.62 439 ILE A C 1
ATOM 3599 O O . ILE A 1 439 ? -3.819 11.922 90.496 1.00 55.62 439 ILE A O 1
ATOM 3603 N N . LEU A 1 440 ? -2.761 12.966 92.170 1.00 63.19 440 LEU A N 1
ATOM 3604 C CA . LEU A 1 440 ? -2.784 14.286 91.533 1.00 63.19 440 LEU A CA 1
ATOM 3605 C C . LEU A 1 440 ? -1.991 14.303 90.217 1.00 63.19 440 LEU A C 1
ATOM 3607 O O . LEU A 1 440 ? -2.454 14.857 89.220 1.00 63.19 440 LEU A O 1
ATOM 3611 N N . LYS A 1 441 ? -0.815 13.660 90.182 1.00 63.19 441 LYS A N 1
ATOM 3612 C CA . LYS A 1 441 ? -0.009 13.524 88.956 1.00 63.19 441 LYS A CA 1
ATOM 3613 C C . LYS A 1 441 ? -0.698 12.657 87.903 1.00 63.19 441 LYS A C 1
ATOM 3615 O O . LYS A 1 441 ? -0.612 12.968 86.718 1.00 63.19 441 LYS A O 1
ATOM 3620 N N . GLN A 1 442 ? -1.395 11.600 88.314 1.00 56.94 442 GLN A N 1
ATOM 3621 C CA . GLN A 1 442 ? -2.174 10.751 87.414 1.00 56.94 442 GLN A CA 1
ATOM 3622 C C . GLN A 1 442 ? -3.421 11.474 86.899 1.00 56.94 442 GLN A C 1
ATOM 3624 O O . GLN A 1 442 ? -3.680 11.424 85.703 1.00 56.94 442 GLN A O 1
ATOM 3629 N N . GLN A 1 443 ? -4.136 12.226 87.738 1.00 60.81 443 GLN A N 1
ATOM 3630 C CA . GLN A 1 443 ? -5.254 13.074 87.313 1.00 60.81 443 GLN A CA 1
ATOM 3631 C C . GLN A 1 443 ? -4.797 14.166 86.339 1.00 60.81 443 GLN A C 1
ATOM 3633 O O . GLN A 1 443 ? -5.465 14.410 85.337 1.00 60.81 443 GLN A O 1
ATOM 3638 N N . GLN A 1 444 ? -3.629 14.775 86.570 1.00 66.56 444 GLN A N 1
ATOM 3639 C CA . GLN A 1 444 ? -3.018 15.706 85.618 1.00 66.56 444 GLN A CA 1
ATOM 3640 C C . GLN A 1 444 ? -2.628 15.020 84.305 1.00 66.56 444 GLN A C 1
ATOM 3642 O O . GLN A 1 444 ? -2.872 15.589 83.247 1.00 66.56 444 GLN A O 1
ATOM 3647 N N . GLN A 1 445 ? -2.082 13.800 84.341 1.00 60.62 445 GLN A N 1
ATOM 3648 C CA . GLN A 1 445 ? -1.798 13.030 83.124 1.00 60.62 445 GLN A CA 1
ATOM 3649 C C . GLN A 1 445 ? -3.067 12.648 82.359 1.00 60.62 445 GLN A C 1
ATOM 3651 O O . GLN A 1 445 ? -3.073 12.746 81.136 1.00 60.62 445 GLN A O 1
ATOM 3656 N N . VAL A 1 446 ? -4.136 12.250 83.054 1.00 56.72 446 VAL A N 1
ATOM 3657 C CA . VAL A 1 446 ? -5.435 11.938 82.441 1.00 56.72 446 VAL A CA 1
ATOM 3658 C C . VAL A 1 446 ? -6.038 13.191 81.814 1.00 56.72 446 VAL A C 1
ATOM 3660 O O . VAL A 1 446 ? -6.489 13.128 80.675 1.00 56.72 446 VAL A O 1
ATOM 3663 N N . LYS A 1 447 ? -5.974 14.339 82.498 1.00 65.25 447 LYS A N 1
ATOM 3664 C CA . LYS A 1 447 ? -6.429 15.623 81.953 1.00 65.25 447 LYS A CA 1
ATOM 3665 C C . LYS A 1 447 ? -5.621 16.035 80.721 1.00 65.25 447 LYS A C 1
ATOM 3667 O O . LYS A 1 447 ? -6.210 16.381 79.708 1.00 65.25 447 LYS A O 1
ATOM 3672 N N . LEU A 1 448 ? -4.294 15.893 80.763 1.00 66.19 448 LEU A N 1
ATOM 3673 C CA . LEU A 1 448 ? -3.424 16.175 79.619 1.00 66.19 448 LEU A CA 1
ATOM 3674 C C . LEU A 1 448 ? -3.733 15.254 78.425 1.00 66.19 448 LEU A C 1
ATOM 3676 O O . LEU A 1 448 ? -3.720 15.696 77.279 1.00 66.19 448 LEU A O 1
ATOM 3680 N N . LEU A 1 449 ? -4.028 13.976 78.689 1.00 53.56 449 LEU A N 1
ATOM 3681 C CA . LEU A 1 449 ? -4.473 13.011 77.681 1.00 53.56 449 LEU A CA 1
ATOM 3682 C C . LEU A 1 449 ? -5.818 13.411 77.072 1.00 53.56 449 LEU A C 1
ATOM 3684 O O . LEU A 1 449 ? -5.957 13.357 75.854 1.00 53.56 449 LEU A O 1
ATOM 3688 N N . TYR A 1 450 ? -6.773 13.839 77.897 1.00 56.62 450 TYR A N 1
ATOM 3689 C CA . TYR A 1 450 ? -8.083 14.304 77.446 1.00 56.62 450 TYR A CA 1
ATOM 3690 C C . TYR A 1 450 ? -7.957 15.553 76.565 1.00 56.62 450 TYR A C 1
ATOM 3692 O O . TYR A 1 450 ? -8.450 15.552 75.441 1.00 56.62 450 TYR A O 1
ATOM 3700 N N . ASP A 1 451 ? -7.189 16.552 77.012 1.00 64.06 451 ASP A N 1
ATOM 3701 C CA . ASP A 1 451 ? -6.932 17.786 76.261 1.00 64.06 451 ASP A CA 1
ATOM 3702 C C . ASP A 1 451 ? -6.210 17.493 74.928 1.00 64.06 451 ASP A C 1
ATOM 3704 O O . ASP A 1 451 ? -6.513 18.092 73.895 1.00 64.06 451 ASP A O 1
ATOM 3708 N N . THR A 1 452 ? -5.283 16.524 74.915 1.00 62.44 452 THR A N 1
ATOM 3709 C CA . THR A 1 452 ? -4.573 16.093 73.695 1.00 62.44 452 THR A CA 1
ATOM 3710 C C . THR A 1 452 ? -5.510 15.385 72.714 1.00 62.44 452 THR A C 1
ATOM 3712 O O . THR A 1 452 ? -5.414 15.596 71.503 1.00 62.44 452 THR A O 1
ATOM 3715 N N . ILE A 1 453 ? -6.423 14.550 73.215 1.00 54.41 453 ILE A N 1
ATOM 3716 C CA . ILE A 1 453 ? -7.433 13.873 72.391 1.00 54.41 453 ILE A CA 1
ATOM 3717 C C . ILE A 1 453 ? -8.416 14.898 71.815 1.00 54.41 453 ILE A C 1
ATOM 3719 O O . ILE A 1 453 ? -8.703 14.851 70.620 1.00 54.41 453 ILE A O 1
ATOM 3723 N N . GLU A 1 454 ? -8.877 15.857 72.619 1.00 61.88 454 GLU A N 1
ATOM 3724 C CA . GLU A 1 454 ? -9.796 16.910 72.183 1.00 61.88 454 GLU A CA 1
ATOM 3725 C C . GLU A 1 454 ? -9.155 17.817 71.119 1.00 61.88 454 GLU A C 1
ATOM 3727 O O . GLU A 1 454 ? -9.762 18.085 70.079 1.00 61.88 454 GLU A O 1
ATOM 3732 N N . GLN A 1 455 ? -7.890 18.213 71.303 1.00 66.88 455 GLN A N 1
ATOM 3733 C CA . GLN A 1 455 ? -7.132 18.942 70.280 1.00 66.88 455 GLN A CA 1
ATOM 3734 C C . GLN A 1 455 ? -6.921 18.107 69.010 1.00 66.88 455 GLN A C 1
ATOM 3736 O O . GLN A 1 455 ? -7.037 18.633 67.900 1.00 66.88 455 GLN A O 1
ATOM 3741 N N . GLY A 1 456 ? -6.655 16.805 69.149 1.00 58.62 456 GLY A N 1
ATOM 3742 C CA . GLY A 1 456 ? -6.535 15.881 68.022 1.00 58.62 456 GLY A CA 1
ATOM 3743 C C . GLY A 1 456 ? -7.823 15.786 67.199 1.00 58.62 456 GLY A C 1
ATOM 3744 O O . GLY A 1 456 ? -7.766 15.848 65.970 1.00 58.62 456 GLY A O 1
ATOM 3745 N N . LEU A 1 457 ? -8.979 15.711 67.865 1.00 53.56 457 LEU A N 1
ATOM 3746 C CA . LEU A 1 457 ? -10.298 15.685 67.227 1.00 53.56 457 LEU A CA 1
ATOM 3747 C C . LEU A 1 457 ? -10.609 16.999 66.499 1.00 53.56 457 LEU A C 1
ATOM 3749 O O . LEU A 1 457 ? -11.040 16.963 65.347 1.00 53.56 457 LEU A O 1
ATOM 3753 N N . LYS A 1 458 ? -10.307 18.149 67.116 1.00 63.59 458 LYS A N 1
ATOM 3754 C CA . LYS A 1 458 ? -10.485 19.476 66.497 1.00 63.59 458 LYS A CA 1
ATOM 3755 C C . LYS A 1 458 ? -9.623 19.648 65.246 1.00 63.59 458 LYS A C 1
ATOM 3757 O O . LYS A 1 458 ? -10.117 20.018 64.188 1.00 63.59 458 LYS A O 1
ATOM 3762 N N . THR A 1 459 ? -8.351 19.258 65.333 1.00 61.72 459 THR A N 1
ATOM 3763 C CA . THR A 1 459 ? -7.412 19.335 64.201 1.00 61.72 459 THR A CA 1
ATOM 3764 C C . THR A 1 459 ? -7.827 18.400 63.057 1.00 61.72 459 THR A C 1
ATOM 3766 O O . THR A 1 459 ? -7.639 18.715 61.879 1.00 61.72 459 THR A O 1
ATOM 3769 N N . GLN A 1 460 ? -8.412 17.239 63.377 1.00 53.50 460 GLN A N 1
ATOM 3770 C CA . GLN A 1 460 ? -8.973 16.338 62.371 1.00 53.50 460 GLN A CA 1
ATOM 3771 C C . GLN A 1 460 ? -10.245 16.900 61.730 1.00 53.50 460 GLN A C 1
ATOM 3773 O O . GLN A 1 460 ? -10.378 16.780 60.511 1.00 53.50 460 GLN A O 1
ATOM 3778 N N . GLN A 1 461 ? -11.137 17.544 62.490 1.00 52.41 461 GLN A N 1
ATOM 3779 C CA . GLN A 1 461 ? -12.297 18.253 61.936 1.00 52.41 461 GLN A CA 1
ATOM 3780 C C . GLN A 1 461 ? -11.862 19.335 60.940 1.00 52.41 461 GLN A C 1
ATOM 3782 O O . GLN A 1 461 ? -12.261 19.267 59.777 1.00 52.41 461 GLN A O 1
ATOM 3787 N N . ASP A 1 462 ? -10.942 20.219 61.331 1.00 59.09 462 ASP A N 1
ATOM 3788 C CA . ASP A 1 462 ? -10.450 21.309 60.474 1.00 59.09 462 ASP A CA 1
ATOM 3789 C C . ASP A 1 462 ? -9.776 20.780 59.190 1.00 59.09 462 ASP A C 1
ATOM 3791 O O . ASP A 1 462 ? -9.996 21.281 58.082 1.00 59.09 462 ASP A O 1
ATOM 3795 N N . SER A 1 463 ? -8.986 19.702 59.303 1.00 52.19 463 SER A N 1
ATOM 3796 C CA . SER A 1 463 ? -8.360 19.046 58.145 1.00 52.19 463 SER A CA 1
ATOM 3797 C C . SER A 1 463 ? -9.387 18.408 57.204 1.00 52.19 463 SER A C 1
ATOM 3799 O O . SER A 1 463 ? -9.178 18.355 55.986 1.00 52.19 463 SER A O 1
ATOM 3801 N N . THR A 1 464 ? -10.495 17.907 57.749 1.00 49.56 464 THR A N 1
ATOM 3802 C CA . THR A 1 464 ? -11.564 17.276 56.967 1.00 49.56 464 THR A CA 1
ATOM 3803 C C . THR A 1 464 ? -12.386 18.332 56.231 1.00 49.56 464 THR A C 1
ATOM 3805 O O . THR A 1 464 ? -12.645 18.166 55.038 1.00 49.56 464 THR A O 1
ATOM 3808 N N . GLU A 1 465 ? -12.689 19.461 56.872 1.00 55.75 465 GLU A N 1
ATOM 3809 C CA . GLU A 1 465 ? -13.359 20.606 56.243 1.00 55.75 465 GLU A CA 1
ATOM 3810 C C . GLU A 1 465 ? -12.528 21.205 55.095 1.00 55.75 465 GLU A C 1
ATOM 3812 O O . GLU A 1 465 ? -13.047 21.425 53.995 1.00 55.75 465 GLU A O 1
ATOM 3817 N N . GLN A 1 466 ? -11.209 21.353 55.275 1.00 58.47 466 GLN A N 1
ATOM 3818 C CA . GLN A 1 466 ? -10.307 21.774 54.192 1.00 58.47 466 GLN A CA 1
ATOM 3819 C C . GLN A 1 466 ? -10.277 20.789 53.012 1.00 58.47 466 GLN A C 1
ATOM 3821 O O . GLN A 1 466 ? -10.224 21.201 51.846 1.00 58.47 466 GLN A O 1
ATOM 3826 N N . LYS A 1 467 ? -10.325 19.479 53.281 1.00 51.09 467 LYS A N 1
ATOM 3827 C CA . LYS A 1 467 ? -10.378 18.450 52.228 1.00 51.09 467 LYS A CA 1
ATOM 3828 C C . LYS A 1 467 ? -11.700 18.474 51.464 1.00 51.09 467 LYS A C 1
ATOM 3830 O O . LYS A 1 467 ? -11.690 18.243 50.259 1.00 51.0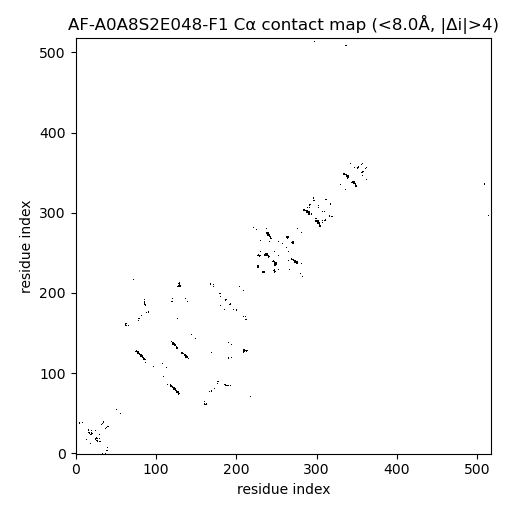9 467 LYS A O 1
ATOM 3835 N N . ILE A 1 468 ? -12.817 18.769 52.127 1.00 49.66 468 ILE A N 1
ATOM 3836 C CA . ILE A 1 468 ? -14.131 18.897 51.481 1.00 49.66 468 ILE A CA 1
ATOM 3837 C C . ILE A 1 468 ? -14.150 20.122 50.558 1.00 49.66 468 ILE A C 1
ATOM 3839 O O . ILE A 1 468 ? -14.530 19.995 49.392 1.00 49.66 468 ILE A O 1
ATOM 3843 N N . SER A 1 469 ? -13.652 21.266 51.035 1.00 50.97 469 SER A N 1
ATOM 3844 C CA . SER A 1 469 ? -13.555 22.504 50.250 1.00 50.97 469 SER A CA 1
ATOM 3845 C C . SER A 1 469 ? -12.694 22.323 48.988 1.00 50.97 469 SER A C 1
ATOM 3847 O O . SER A 1 469 ? -13.158 22.521 47.865 1.00 50.97 469 SER A O 1
ATOM 3849 N N . THR A 1 470 ? -11.485 21.773 49.137 1.00 53.72 470 THR A N 1
ATOM 3850 C CA . THR A 1 470 ? -10.580 21.531 47.995 1.00 53.72 470 THR A CA 1
ATOM 3851 C C . THR A 1 470 ? -11.093 20.490 46.993 1.00 53.72 470 THR A C 1
ATOM 3853 O O . THR A 1 470 ? -10.703 20.512 45.822 1.00 53.72 470 THR A O 1
ATOM 3856 N N . ASN A 1 471 ? -11.952 19.560 47.416 1.00 49.50 471 ASN A N 1
ATOM 3857 C CA . ASN A 1 471 ? -12.566 18.582 46.518 1.00 49.50 471 ASN A CA 1
ATOM 3858 C C . ASN A 1 471 ? -13.755 19.187 45.747 1.00 49.50 471 ASN A C 1
ATOM 3860 O O . ASN A 1 471 ? -13.941 18.857 44.577 1.00 49.50 471 ASN A O 1
ATOM 3864 N N . SER A 1 472 ? -14.497 20.114 46.364 1.00 45.16 472 SER A N 1
ATOM 3865 C CA . SER A 1 472 ? -15.552 20.900 45.707 1.00 45.16 472 SER A CA 1
ATOM 3866 C C . SER A 1 472 ? -14.991 21.737 44.550 1.00 45.16 472 SER A C 1
ATOM 3868 O O . SER A 1 472 ? -15.506 21.675 43.432 1.00 45.16 472 SER A O 1
ATOM 3870 N N . ASP A 1 473 ? -13.864 22.419 44.766 1.00 58.03 473 ASP A N 1
ATOM 3871 C CA . ASP A 1 473 ? -13.211 23.226 43.725 1.00 58.03 473 ASP A CA 1
ATOM 3872 C C . ASP A 1 473 ? -12.716 22.367 42.549 1.00 58.03 473 ASP A C 1
ATOM 3874 O O . ASP A 1 473 ? -12.869 22.724 41.377 1.00 58.03 473 ASP A O 1
ATOM 3878 N N . LYS A 1 474 ? -12.169 21.178 42.841 1.00 54.84 474 LYS A N 1
ATOM 3879 C CA . LYS A 1 474 ? -11.750 20.217 41.807 1.00 54.84 474 LYS A CA 1
ATOM 3880 C C . LYS A 1 474 ? -12.930 19.674 41.002 1.00 54.84 474 LYS A C 1
ATOM 3882 O O . LYS A 1 474 ? -12.783 19.443 39.802 1.00 54.84 474 LYS A O 1
ATOM 3887 N N . GLN A 1 475 ? -14.085 19.473 41.635 1.00 49.81 475 GLN A N 1
ATOM 3888 C CA . GLN A 1 475 ? -15.304 19.035 40.953 1.00 49.81 475 GLN A CA 1
ATOM 3889 C C . GLN A 1 475 ? -15.874 20.135 40.046 1.00 49.81 475 GLN A C 1
ATOM 3891 O O . GLN A 1 475 ? -16.238 19.836 38.909 1.00 49.81 475 GLN A O 1
ATOM 3896 N N . GLN A 1 476 ? -15.861 21.402 40.477 1.00 55.91 476 GLN A N 1
ATOM 3897 C CA . GLN A 1 476 ? -16.251 22.536 39.626 1.00 55.91 476 GLN A CA 1
ATOM 3898 C C . GLN A 1 476 ? -15.331 22.696 38.407 1.00 55.91 476 GLN A C 1
ATOM 3900 O O . GLN A 1 476 ? -15.811 22.889 37.291 1.00 55.91 476 GLN A O 1
ATOM 3905 N N . GLN A 1 477 ? -14.016 22.528 38.578 1.00 61.22 477 GLN A N 1
ATOM 3906 C CA . GLN A 1 477 ? -13.070 22.556 37.455 1.00 61.22 477 GLN A CA 1
ATOM 3907 C C . GLN A 1 477 ? -13.279 21.395 36.469 1.00 61.22 477 GLN A C 1
ATOM 3909 O O . GLN A 1 477 ? -13.125 21.574 35.260 1.00 61.22 477 GLN A O 1
ATOM 3914 N N . GLN A 1 478 ? -13.654 20.206 36.953 1.00 51.66 478 GLN A N 1
ATOM 3915 C CA . GLN A 1 478 ? -13.986 19.070 36.085 1.00 51.66 478 GLN A CA 1
ATOM 3916 C C . GLN A 1 478 ? -15.282 19.291 35.297 1.00 51.66 478 GLN A C 1
ATOM 3918 O O . GLN A 1 478 ? -15.324 18.941 34.119 1.00 51.66 478 GLN A O 1
ATOM 3923 N N . LEU A 1 479 ? -16.302 19.899 35.908 1.00 48.12 479 LEU A N 1
ATOM 3924 C CA . LEU A 1 479 ? -17.547 20.287 35.236 1.00 48.12 479 LEU A CA 1
ATOM 3925 C C . LEU A 1 479 ? -17.281 21.258 34.080 1.00 48.12 479 LEU A C 1
ATOM 3927 O O . LEU A 1 479 ? -17.678 20.984 32.949 1.00 48.12 479 LEU A O 1
ATOM 3931 N N . HIS A 1 480 ? -16.489 22.301 34.323 1.00 61.25 480 HIS A N 1
ATOM 3932 C CA . HIS A 1 480 ? -16.143 23.288 33.299 1.00 61.25 480 HIS A CA 1
ATOM 3933 C C . HIS A 1 480 ? -15.320 22.686 32.137 1.00 61.25 480 HIS A C 1
ATOM 3935 O O . HIS A 1 480 ? -15.435 23.101 30.981 1.00 61.25 480 HIS A O 1
ATOM 3941 N N . ALA A 1 481 ? -14.489 21.673 32.418 1.00 54.19 481 ALA A N 1
ATOM 3942 C CA . ALA A 1 481 ? -13.734 20.947 31.395 1.00 54.19 481 ALA A CA 1
ATOM 3943 C C . ALA A 1 481 ? -14.611 19.997 30.555 1.00 54.19 481 ALA A C 1
ATO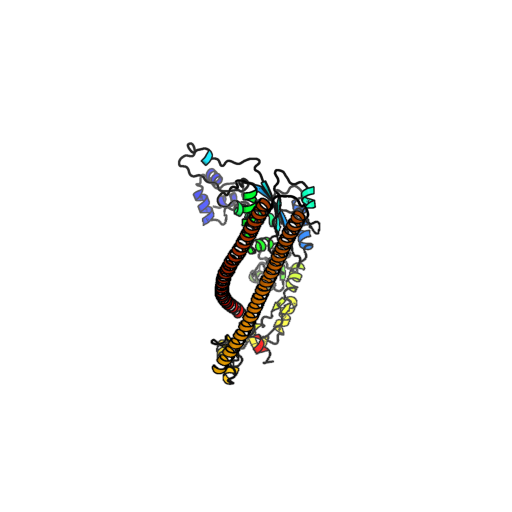M 3945 O O . ALA A 1 481 ? -14.299 19.736 29.391 1.00 54.19 481 ALA A O 1
ATOM 3946 N N . ILE A 1 482 ? -15.693 19.466 31.133 1.00 47.59 482 ILE A N 1
ATOM 3947 C CA . ILE A 1 482 ? -16.683 18.650 30.418 1.00 47.59 482 ILE A CA 1
ATOM 3948 C C . ILE A 1 482 ? -17.528 19.538 29.499 1.00 47.59 482 ILE A C 1
ATOM 3950 O O . ILE A 1 482 ? -17.712 19.178 28.338 1.00 47.59 482 ILE A O 1
ATOM 3954 N N . GLU A 1 483 ? -17.959 20.709 29.976 1.00 49.38 483 GLU A N 1
ATOM 3955 C CA . GLU A 1 483 ? -18.692 21.703 29.176 1.00 49.38 483 GLU A CA 1
ATOM 3956 C C . GLU A 1 483 ? -17.882 22.152 27.951 1.00 49.38 483 GLU A C 1
ATOM 3958 O O . GLU A 1 483 ? -18.375 22.116 26.828 1.00 49.38 483 GLU A O 1
ATOM 3963 N N . SER A 1 484 ? -16.588 22.435 28.119 1.00 53.69 484 SER A N 1
ATOM 3964 C CA . SER A 1 484 ? -15.731 22.824 26.991 1.00 53.69 484 SER A CA 1
ATOM 3965 C C . SER A 1 484 ? -15.539 21.707 25.948 1.00 53.69 484 SER A C 1
ATOM 3967 O O . SER A 1 484 ? -15.498 21.985 24.751 1.00 53.69 484 SER A O 1
ATOM 3969 N N . LYS A 1 485 ? -15.458 20.434 26.366 1.00 50.19 485 LYS A N 1
ATOM 3970 C CA . LYS A 1 485 ? -15.374 19.287 25.435 1.00 50.19 485 LYS A CA 1
ATOM 3971 C C . LYS A 1 485 ? -16.698 18.993 24.725 1.00 50.19 485 LYS A C 1
ATOM 3973 O O . LYS A 1 485 ? -16.701 18.411 23.635 1.00 50.19 485 LYS A O 1
ATOM 3978 N N . PHE A 1 486 ? -17.814 19.359 25.348 1.00 44.91 486 PHE A N 1
ATOM 3979 C CA . PHE A 1 486 ? -19.150 19.216 24.783 1.00 44.91 486 PHE A CA 1
ATOM 3980 C C . PHE A 1 486 ? -19.327 20.126 23.556 1.00 44.91 486 PHE A C 1
ATOM 3982 O O . PHE A 1 486 ? -19.753 19.644 22.501 1.00 44.91 486 PHE A O 1
ATOM 3989 N N . ASP A 1 487 ? -18.871 21.377 23.637 1.00 48.19 487 ASP A N 1
ATOM 3990 C CA . ASP A 1 487 ? -18.942 22.345 22.531 1.00 48.19 487 ASP A CA 1
ATOM 3991 C C . ASP A 1 487 ? -18.090 21.939 21.311 1.00 48.19 487 ASP A C 1
ATOM 3993 O O . ASP A 1 487 ? -18.519 22.072 20.156 1.00 48.19 487 ASP A O 1
ATOM 3997 N N . GLU A 1 488 ? -16.906 21.364 21.546 1.00 50.50 488 GLU A N 1
ATOM 3998 C CA . GLU A 1 488 ? -16.032 20.851 20.479 1.00 50.50 488 GLU A CA 1
ATOM 3999 C C . GLU A 1 488 ? -16.640 19.632 19.762 1.00 50.50 488 GLU A C 1
ATOM 4001 O O . GLU A 1 488 ? -16.569 19.515 18.534 1.00 50.50 488 GLU A O 1
ATOM 4006 N N . THR A 1 489 ? -17.284 18.732 20.513 1.00 42.91 489 THR A N 1
ATOM 4007 C CA . THR A 1 489 ? -17.850 17.484 19.971 1.00 42.91 489 THR A CA 1
ATOM 4008 C C . THR A 1 489 ? -19.097 17.744 19.122 1.00 42.91 489 THR A C 1
ATOM 4010 O O . THR A 1 489 ? -19.257 17.140 18.058 1.00 42.91 489 THR A O 1
ATOM 4013 N N . ILE A 1 490 ? -19.958 18.678 19.541 1.00 46.06 490 ILE A N 1
ATOM 4014 C CA . ILE A 1 490 ? -21.135 19.091 18.763 1.00 46.06 490 ILE A CA 1
ATOM 4015 C C . ILE A 1 490 ? -20.709 19.763 17.454 1.00 46.06 490 ILE A C 1
ATOM 4017 O O . ILE A 1 490 ? -21.229 19.423 16.387 1.00 46.06 490 ILE A O 1
ATOM 4021 N N . SER A 1 491 ? -19.711 20.649 17.508 1.00 49.81 491 SER A N 1
ATOM 4022 C CA . SER A 1 491 ? -19.194 21.329 16.316 1.00 49.81 491 SER A CA 1
ATOM 4023 C C . SER A 1 491 ? -18.599 20.342 15.299 1.00 49.81 491 SER A C 1
ATOM 4025 O O . SER A 1 491 ? -18.881 20.439 14.102 1.00 49.81 491 SER A O 1
ATOM 4027 N N . GLY A 1 492 ? -17.855 19.331 15.763 1.00 42.56 492 GLY A N 1
ATOM 4028 C CA . GLY A 1 492 ? -17.294 18.278 14.908 1.00 42.56 492 GLY A CA 1
ATOM 4029 C C . GLY A 1 492 ? -18.340 17.321 14.313 1.00 42.56 492 GLY A C 1
ATOM 4030 O O . GLY A 1 492 ? -18.243 16.947 13.140 1.00 42.56 492 GLY A O 1
ATOM 4031 N N . GLY A 1 493 ? -19.372 16.956 15.082 1.00 38.44 493 GLY A N 1
ATOM 4032 C CA . GLY A 1 493 ? -20.461 16.082 14.623 1.00 38.44 493 GLY A CA 1
ATOM 4033 C C . GLY A 1 493 ? -21.315 16.710 13.516 1.00 38.44 493 GLY A C 1
ATOM 4034 O O . GLY A 1 493 ? -21.682 16.039 12.547 1.00 38.44 493 GLY A O 1
ATOM 4035 N N . ILE A 1 494 ? -21.561 18.021 13.602 1.00 46.09 494 ILE A N 1
ATOM 4036 C CA . ILE A 1 494 ? -22.300 18.784 12.584 1.00 46.09 494 ILE A CA 1
ATOM 4037 C C . ILE A 1 494 ? -21.516 18.866 11.262 1.00 46.09 494 ILE A C 1
ATOM 4039 O O . ILE A 1 494 ? -22.118 18.850 10.185 1.00 46.09 494 ILE A O 1
ATOM 4043 N N . GLN A 1 495 ? -20.182 18.917 11.317 1.00 46.12 495 GLN A N 1
ATOM 4044 C CA . GLN A 1 495 ? -19.322 18.955 10.130 1.00 46.12 495 GLN A CA 1
ATOM 4045 C C . GLN A 1 495 ? -19.320 17.607 9.383 1.00 46.12 495 GLN A C 1
ATOM 4047 O O . GLN A 1 495 ? -19.478 17.570 8.164 1.00 46.12 495 GLN A O 1
ATOM 4052 N N . ASN A 1 496 ? -19.229 16.492 10.114 1.00 40.56 496 ASN A N 1
ATOM 4053 C CA . ASN A 1 496 ? -19.137 15.141 9.543 1.00 40.56 496 ASN A CA 1
ATOM 4054 C C . ASN A 1 496 ? -20.459 14.686 8.881 1.00 40.56 496 ASN A C 1
ATOM 4056 O O . ASN A 1 496 ? -20.466 14.080 7.808 1.00 40.56 496 ASN A O 1
ATOM 4060 N N . LEU A 1 497 ? -21.605 15.078 9.455 1.00 41.75 497 LEU A N 1
ATOM 4061 C CA . LEU A 1 497 ? -22.930 14.838 8.863 1.00 41.75 497 LEU A CA 1
ATOM 4062 C C . LEU A 1 497 ? -23.154 15.618 7.553 1.00 41.75 497 LEU A C 1
ATOM 4064 O O . LEU A 1 497 ? -23.877 15.148 6.672 1.00 41.75 497 LEU A O 1
ATOM 4068 N N . LYS A 1 498 ? -22.515 16.786 7.379 1.00 46.06 498 LYS A N 1
ATOM 4069 C CA . LYS A 1 498 ? -22.578 17.556 6.122 1.00 46.06 498 LYS A CA 1
ATOM 4070 C C . LYS A 1 498 ? -21.848 16.856 4.971 1.00 46.06 498 LYS A C 1
ATOM 4072 O O . LYS A 1 498 ? -22.300 16.957 3.832 1.00 46.06 498 LYS A O 1
ATOM 4077 N N . GLU A 1 499 ? -20.770 16.127 5.252 1.00 45.72 499 GLU A N 1
ATOM 4078 C CA . GLU A 1 499 ? -19.973 15.433 4.231 1.00 45.72 499 GLU A CA 1
ATOM 4079 C C . GLU A 1 499 ? -20.591 14.087 3.821 1.00 45.72 499 GLU A C 1
ATOM 4081 O O . GLU A 1 499 ? -20.671 13.786 2.628 1.00 45.72 499 GLU A O 1
ATOM 4086 N N . GLN A 1 500 ? -21.147 13.322 4.768 1.00 39.25 500 GLN A N 1
ATOM 4087 C CA . GLN A 1 500 ? -21.776 12.024 4.475 1.00 39.25 500 GLN A CA 1
ATOM 4088 C C . GLN A 1 500 ? -23.088 12.134 3.671 1.00 39.25 500 GLN A C 1
ATOM 4090 O O . GLN A 1 500 ? -23.422 11.235 2.897 1.00 39.25 500 GLN A O 1
ATOM 4095 N N . MET A 1 501 ? -23.824 13.245 3.786 1.00 38.88 501 MET A N 1
ATOM 4096 C CA . MET A 1 501 ? -25.097 13.438 3.072 1.00 38.88 501 MET A CA 1
ATOM 4097 C C . MET A 1 501 ? -24.947 13.907 1.615 1.00 38.88 501 MET A C 1
ATOM 4099 O O . MET A 1 501 ? -25.877 13.732 0.825 1.00 38.88 501 MET A O 1
ATOM 4103 N N . ASN A 1 502 ? -23.798 14.470 1.223 1.00 40.25 502 ASN A N 1
ATOM 4104 C CA . ASN A 1 502 ? -23.567 14.894 -0.164 1.00 40.25 502 ASN A CA 1
ATOM 4105 C C . ASN A 1 502 ? -23.277 13.710 -1.106 1.00 40.25 502 ASN A C 1
ATOM 4107 O O . ASN A 1 502 ? -23.589 13.795 -2.291 1.00 40.25 502 ASN A O 1
ATOM 4111 N N . GLY A 1 503 ? -22.771 12.583 -0.590 1.00 37.09 503 GLY A N 1
ATOM 4112 C CA . GLY A 1 503 ? -22.485 11.384 -1.392 1.00 37.09 503 GLY A CA 1
ATOM 4113 C C . GLY A 1 503 ? -23.716 10.551 -1.779 1.00 37.09 503 GLY A C 1
ATOM 4114 O O . GLY A 1 503 ? -23.708 9.890 -2.813 1.00 37.09 503 GLY A O 1
ATOM 4115 N N . MET A 1 504 ? -24.802 10.604 -0.998 1.00 36.19 504 MET A N 1
ATOM 4116 C CA . MET A 1 504 ? -26.010 9.784 -1.222 1.00 36.19 504 MET A CA 1
ATOM 4117 C C . MET A 1 504 ? -27.083 10.453 -2.105 1.00 36.19 504 MET A C 1
ATOM 4119 O O . MET A 1 504 ? -28.092 9.827 -2.433 1.00 36.19 504 MET A O 1
ATOM 4123 N N . ARG A 1 505 ? -26.881 11.717 -2.508 1.00 42.38 505 ARG A N 1
ATOM 4124 C CA . ARG A 1 505 ? -27.887 12.553 -3.194 1.00 42.38 505 ARG A CA 1
ATOM 4125 C C . ARG A 1 505 ? -28.134 12.206 -4.666 1.00 42.38 505 ARG A C 1
ATOM 4127 O O . ARG A 1 505 ? -29.249 12.401 -5.133 1.00 42.38 505 ARG A O 1
ATOM 4134 N N . ASN A 1 506 ? -27.152 11.660 -5.384 1.00 39.34 506 ASN A N 1
ATOM 4135 C CA . ASN A 1 506 ? -27.264 11.522 -6.845 1.00 39.34 506 ASN A CA 1
ATOM 4136 C C . ASN A 1 506 ? -27.883 10.195 -7.322 1.00 39.34 506 ASN A C 1
ATOM 4138 O O . ASN A 1 506 ? -28.419 10.150 -8.422 1.00 39.34 506 ASN A O 1
ATOM 4142 N N . TYR A 1 507 ? -27.878 9.132 -6.509 1.00 39.94 507 TYR A N 1
ATOM 4143 C CA . TYR A 1 507 ? -28.338 7.805 -6.956 1.00 39.94 507 TYR A CA 1
ATOM 4144 C C . TYR A 1 507 ? -29.803 7.487 -6.617 1.00 39.94 507 TYR A C 1
ATOM 4146 O O . TYR A 1 507 ? -30.438 6.703 -7.316 1.00 39.94 507 TYR A O 1
ATOM 4154 N N . ARG A 1 508 ? -30.375 8.105 -5.575 1.00 36.12 508 ARG A N 1
ATOM 4155 C CA . ARG A 1 508 ? -31.720 7.751 -5.077 1.00 36.12 508 ARG A CA 1
ATOM 4156 C C . ARG A 1 508 ? -32.864 8.521 -5.752 1.00 36.12 508 ARG A C 1
ATOM 4158 O O . ARG A 1 508 ? -33.995 8.051 -5.741 1.00 36.12 508 ARG A O 1
ATOM 4165 N N . ILE A 1 509 ? -32.565 9.672 -6.364 1.00 42.03 509 ILE A N 1
ATOM 4166 C CA . ILE A 1 509 ? -33.554 10.527 -7.046 1.00 42.03 509 ILE A CA 1
ATOM 4167 C C . ILE A 1 509 ? -33.975 9.926 -8.399 1.00 42.03 509 ILE A C 1
ATOM 4169 O O . ILE A 1 509 ? -35.141 10.029 -8.765 1.00 42.03 509 ILE A O 1
ATOM 4173 N N . LEU A 1 510 ? -33.073 9.231 -9.108 1.00 39.16 510 LEU A N 1
ATOM 4174 C CA . LEU A 1 510 ? -33.413 8.579 -10.381 1.00 39.16 510 LEU A CA 1
ATOM 4175 C C . LEU A 1 510 ? -34.280 7.320 -10.196 1.00 39.16 510 LEU A C 1
ATOM 4177 O O . LEU A 1 510 ? -35.160 7.059 -11.008 1.00 39.16 510 LEU A O 1
ATOM 4181 N N . PHE A 1 511 ? -34.051 6.553 -9.124 1.00 37.59 511 PHE A N 1
ATOM 4182 C CA . PHE A 1 511 ? -34.686 5.243 -8.933 1.00 37.59 511 PHE A CA 1
ATOM 4183 C C . PHE A 1 511 ? -36.185 5.350 -8.591 1.00 37.59 511 PHE A C 1
ATOM 4185 O O . PHE A 1 511 ? -36.996 4.610 -9.134 1.00 37.59 511 PHE A O 1
ATOM 4192 N N . LEU A 1 512 ? -36.580 6.327 -7.763 1.00 38.00 512 LEU A N 1
ATOM 4193 C CA . LEU A 1 512 ? -37.975 6.479 -7.316 1.00 38.00 512 LEU A CA 1
ATOM 4194 C C . LEU A 1 512 ? -38.917 7.072 -8.380 1.00 38.00 512 LEU A C 1
ATOM 4196 O O . LEU A 1 512 ? -40.125 6.865 -8.298 1.00 38.00 512 LEU A O 1
ATOM 4200 N N . CYS A 1 513 ? -38.395 7.792 -9.381 1.00 39.78 513 CYS A N 1
ATOM 4201 C CA . CYS A 1 513 ? -39.221 8.348 -10.463 1.00 39.78 513 CYS A CA 1
ATOM 4202 C C . CYS A 1 513 ? -39.542 7.327 -11.569 1.00 39.78 513 CYS A C 1
ATOM 4204 O O . CYS A 1 513 ? -40.564 7.471 -12.238 1.00 39.78 513 CYS A O 1
ATOM 4206 N N . LEU A 1 514 ? -38.699 6.306 -11.766 1.00 39.47 514 LEU A N 1
ATOM 4207 C CA . LEU A 1 514 ? -38.916 5.265 -12.780 1.00 39.47 514 LEU A CA 1
ATOM 4208 C C . LEU A 1 514 ? -39.894 4.178 -12.304 1.00 39.47 514 LEU A C 1
ATOM 4210 O O . LEU A 1 514 ? -40.689 3.686 -13.097 1.00 39.47 514 LEU A O 1
ATOM 4214 N N . GLU A 1 515 ? -39.911 3.869 -11.007 1.00 35.19 515 GLU A N 1
ATOM 4215 C CA . GLU A 1 515 ? -40.710 2.770 -10.438 1.00 35.19 515 GLU A CA 1
ATOM 4216 C C . GLU A 1 515 ? -42.233 3.033 -10.414 1.00 35.19 515 GLU A C 1
ATOM 4218 O O . GLU A 1 515 ? -43.010 2.100 -10.259 1.00 35.19 515 GLU A O 1
ATOM 4223 N N . LYS A 1 516 ? -42.680 4.289 -10.585 1.00 40.62 516 LYS A N 1
ATOM 4224 C CA . LYS A 1 516 ? -44.113 4.670 -10.595 1.00 40.62 516 LYS A CA 1
ATOM 4225 C C . LYS A 1 516 ? -44.649 5.132 -11.959 1.00 40.62 516 LYS A C 1
ATOM 4227 O O . LYS A 1 516 ? -45.762 5.652 -12.029 1.00 40.62 516 LYS A O 1
ATOM 4232 N N . ARG A 1 517 ? -43.850 5.004 -13.027 1.00 42.81 517 ARG A N 1
ATOM 4233 C CA . ARG A 1 517 ? -44.290 5.216 -14.423 1.00 42.81 517 ARG A CA 1
ATOM 4234 C 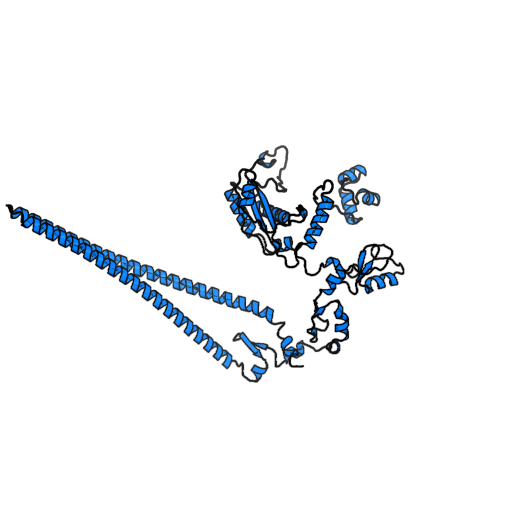C . ARG A 1 517 ? -44.329 3.930 -15.263 1.00 42.81 517 ARG A C 1
ATOM 4236 O O . ARG A 1 517 ? -44.749 4.008 -16.416 1.00 42.81 517 ARG A O 1
ATOM 4243 N N . MET A 1 518 ? -43.916 2.792 -14.697 1.00 31.55 518 MET A N 1
ATOM 4244 C CA . MET A 1 518 ? -44.471 1.477 -15.055 1.00 31.55 518 MET A CA 1
ATOM 4245 C C . MET A 1 518 ? -45.886 1.357 -14.496 1.00 31.55 518 MET A C 1
ATOM 4247 O O . MET A 1 518 ? -46.698 0.664 -15.145 1.00 31.55 518 MET A O 1
#

Sequence (518 aa):
MAQITRRLNNNSEISQRNFGVHYNIAHTTIERNLMQRTSIRPRKRIKAPKYVKDQEKRAQKNCGVLYRQIPKDCFIVMDDEKYFGLSGADIPGNAFFYTNDASTTPPNVKYKQYQKFEPKLLVWLAISAKGCSKLYIYISKNAVNGETYLKQRIQRRLLPPNVPQTRPTENLWGTLKQMVYTNNYEAKNLNQLARRIRKMIKELDENMLKNMMLGWVQDDINKDVALCSICHHLLWKPVTCNICKNSFCYQCIHQRVNDEQTNSCPFGCEYEEQQCSSVILASLSKLQIECSYKSYGCSAIVSYDILEDHEQNCDYRQYQKQHYDVQQHLQECAEIVLKCQECSTLYQREDMKQQQHTKIQCLRQQMLSMQNIMEQTAKLQQATFSSILQKQQQQLNAIDENLKVQHNLSEQKLNFVVDKQQQLQTRGDNTDQKIDTIILKQQQQVKLLYDTIEQGLKTQQDSTEQKISTNSDKQQQQLHAIESKFDETISGGIQNLKEQMNGMRNYRILFLCLEKRM

Organism: NCBI:txid1234261

pLDDT: mean 71.28, std 14.64, range [31.55, 93.31]

Mean predicted aligned error: 23.05 Å

Nearest PDB structures (foldseek):
  3hot-assembly1_A  TM=7.289E-01  e=2.261E-06  Drosophila mauritiana
  4r79-assembly1_B  TM=7.120E-01  e=3.860E-06  Drosophila mauritiana
  5hoo-assembly1_A  TM=7.197E-01  e=6.991E-06  Drosophila mauritiana
  4u7b-assembly2_G-2  TM=7.118E-01  e=1.344E-05  Drosophila mauritiana
  5cr4-assembly1_A  TM=6.203E-01  e=2.037E-05  synthetic construct